Protein AF-A0A954QKE4-F1 (afdb_monomer)

Mean predicted aligned error: 19.62 Å

Nearest PDB structures (foldseek):
  6fwv-assembly2_B  TM=2.003E-01  e=3.979E-13  Bacillus anthracis
  3mn8-assembly1_A  TM=8.291E-01  e=4.654E-04  Drosophila melanogaster
  3mn8-assembly3_C  TM=8.174E-01  e=4.654E-04  Drosophila melanogaster
  3mn8-assembly4_D  TM=8.140E-01  e=4.654E-04  Drosophila melanogaster
  3mn8-assembly2_B  TM=8.272E-01  e=6.473E-04  Drosophila melanogaster

Sequence (611 aa):
MHGRVYALDDAGKLLGTIDGADIEFKNQAGAIVARIQTEDQGYYQVSLVPGQYFYKVTAAGYKDEDQGRGFSLQRSEGMSIQDFALVKRTTDEPAHQPPQLPIVQIGRLQGHVWERTAQGELVGVPAAVIALRQVSSQQLTKVVTRRDEGEQQLRGSYEVILEEGPWHASASAPGFQTLVDPEPLLITSGNETERDFVLTRQPTPRPEGQGIRGIVRVRAGVPNTPLPADCVLHIDTNTPGKSGIEAIPLSPSGQFQHELAPNAYALEAVASGYRSSHRAPVFVLPGRYTVVELTLVPDASAPASPDDAAPDGPDVPQQPDDLVLLARVVRDSLEGPPRPLPGAAVLVRREDQPFDQALRGTADQHGEVRFALVEPGSYVALAQMNGYQPNGSRIDVAIGSHNETVITLRKLDTTPEQRPPELPPSNGREGEPVEVHGYVVYRDPQSSTGLFGVRDAQLLWRRHGETSNDRPRQISSQRTGDFSLMLAEGEYDVELRSPPGYRGPGNTQVSVALGMPTKYFYVEKVSSRQPDIEQQPTLPSDVQIRIQGYVVTPSNRTGVGYAAVAGAEVVWTPQGGSPGQARIAKSDTGGRFTLTLTEGAYIASVTPPSG

Structure (mmCIF, N/CA/C/O backbone):
data_AF-A0A954QKE4-F1
#
_entry.id   AF-A0A954QKE4-F1
#
loop_
_atom_site.group_PDB
_atom_site.id
_atom_site.type_symbol
_atom_site.label_atom_id
_atom_site.label_alt_id
_atom_site.label_comp_id
_atom_site.label_asym_id
_atom_site.label_entity_id
_atom_site.label_seq_id
_atom_site.pdbx_PDB_ins_code
_atom_site.Cartn_x
_atom_site.Cartn_y
_atom_site.Cartn_z
_atom_site.occupancy
_atom_site.B_iso_or_equiv
_atom_site.auth_seq_id
_atom_site.auth_comp_id
_atom_site.auth_asym_id
_atom_site.auth_atom_id
_atom_site.pdbx_PDB_model_num
ATOM 1 N N . MET A 1 1 ? -16.638 -2.855 6.596 1.00 91.88 1 MET A N 1
ATOM 2 C CA . MET A 1 1 ? -16.141 -3.359 7.896 1.00 91.88 1 MET A CA 1
ATOM 3 C C . MET A 1 1 ? -16.935 -4.602 8.238 1.00 91.88 1 MET A C 1
ATOM 5 O O . MET A 1 1 ? -18.107 -4.663 7.883 1.00 91.88 1 MET A O 1
ATOM 9 N N . HIS A 1 2 ? -16.317 -5.581 8.882 1.00 95.75 2 HIS A N 1
ATOM 10 C CA . HIS A 1 2 ? -17.006 -6.781 9.346 1.00 95.75 2 HIS A CA 1
ATOM 11 C C . HIS A 1 2 ? -16.386 -7.293 10.642 1.00 95.75 2 HIS A C 1
ATOM 13 O O . HIS A 1 2 ? -15.323 -6.828 11.047 1.00 95.75 2 HIS A O 1
ATOM 19 N N . GLY A 1 3 ? -17.032 -8.251 11.285 1.00 96.12 3 GLY A N 1
ATOM 20 C CA . GLY A 1 3 ? -16.495 -8.873 12.485 1.00 96.12 3 GLY A CA 1
ATOM 21 C C . GLY A 1 3 ? -17.458 -9.878 13.078 1.00 96.12 3 GLY A C 1
ATOM 22 O O . GLY A 1 3 ? -18.399 -10.321 12.412 1.00 96.12 3 GLY A O 1
ATOM 23 N N . ARG A 1 4 ? -17.200 -10.252 14.328 1.00 98.00 4 ARG A N 1
ATOM 24 C CA . ARG A 1 4 ? -18.041 -11.155 15.110 1.00 98.00 4 ARG A CA 1
ATOM 25 C C . ARG A 1 4 ? -18.334 -10.609 16.499 1.00 98.00 4 ARG A C 1
ATOM 27 O O . ARG A 1 4 ? -17.535 -9.868 17.070 1.00 98.00 4 ARG A O 1
ATOM 34 N N . VAL A 1 5 ? -19.467 -11.023 17.060 1.00 98.25 5 VAL A N 1
ATOM 35 C CA . VAL A 1 5 ? -19.798 -10.804 18.472 1.00 98.25 5 VAL A CA 1
ATOM 36 C C . VAL A 1 5 ? -19.618 -12.107 19.245 1.00 98.25 5 VAL A C 1
ATOM 38 O O . VAL A 1 5 ? -20.246 -13.123 18.942 1.00 98.25 5 VAL A O 1
ATOM 41 N N . TYR A 1 6 ? -18.760 -12.076 20.260 1.00 97.94 6 TYR A N 1
ATOM 42 C CA . TYR A 1 6 ? -18.439 -13.211 21.116 1.00 97.94 6 TYR A CA 1
ATOM 43 C C . TYR A 1 6 ? -19.160 -13.146 22.463 1.00 97.94 6 TYR A C 1
ATOM 45 O O . TYR A 1 6 ? -19.343 -12.080 23.045 1.00 97.94 6 TYR A O 1
ATOM 53 N N . ALA A 1 7 ? -19.513 -14.315 22.986 1.00 97.94 7 ALA A N 1
ATOM 54 C CA . ALA A 1 7 ? -20.024 -14.501 24.334 1.00 97.94 7 ALA A CA 1
ATOM 55 C C . ALA A 1 7 ? -18.880 -14.852 25.286 1.00 97.94 7 ALA A C 1
ATOM 57 O O . ALA A 1 7 ? -18.153 -15.815 25.040 1.00 97.94 7 ALA A O 1
ATOM 58 N N . LEU A 1 8 ? -18.766 -14.132 26.397 1.00 96.50 8 LEU A N 1
ATOM 59 C CA . LEU A 1 8 ? -17.847 -14.431 27.493 1.00 96.50 8 LEU A CA 1
ATOM 60 C C . LEU A 1 8 ? -18.627 -14.786 28.765 1.00 96.50 8 LEU A C 1
ATOM 62 O O . LEU A 1 8 ? -19.739 -14.297 28.973 1.00 96.50 8 LEU A O 1
ATOM 66 N N . ASP A 1 9 ? -18.056 -15.624 29.626 1.00 94.44 9 ASP A N 1
ATOM 67 C CA . ASP A 1 9 ? -18.510 -15.727 31.017 1.00 94.44 9 ASP A CA 1
ATOM 68 C C . ASP A 1 9 ? -17.923 -14.602 31.887 1.00 94.44 9 ASP A C 1
ATOM 70 O O . ASP A 1 9 ? -17.140 -13.772 31.418 1.00 94.44 9 ASP A O 1
ATOM 74 N N . ASP A 1 10 ? -18.297 -14.571 33.168 1.00 92.25 10 ASP A N 1
ATOM 75 C CA . ASP A 1 10 ? -17.815 -13.562 34.121 1.00 92.25 10 ASP A CA 1
ATOM 76 C C . ASP A 1 10 ? -16.294 -13.617 34.353 1.00 92.25 10 ASP A C 1
ATOM 78 O O . ASP A 1 10 ? -15.700 -12.634 34.792 1.00 92.25 10 ASP A O 1
ATOM 82 N N . ALA A 1 11 ? -15.646 -14.746 34.045 1.00 90.31 11 ALA A N 1
ATOM 83 C CA . ALA A 1 11 ? -14.196 -14.909 34.118 1.00 90.31 11 ALA A CA 1
ATOM 84 C C . ALA A 1 11 ? -13.490 -14.537 32.797 1.00 90.31 11 ALA A C 1
ATOM 86 O O . ALA A 1 11 ? -12.269 -14.673 32.690 1.00 90.31 11 ALA A O 1
ATOM 87 N N . GLY A 1 12 ? -14.235 -14.079 31.784 1.00 90.12 12 GLY A N 1
ATOM 88 C CA . GLY A 1 12 ? -13.714 -13.736 30.462 1.00 90.12 12 GLY A CA 1
ATOM 89 C C . GLY A 1 12 ? -13.448 -14.944 29.557 1.00 90.12 12 GLY A C 1
ATOM 90 O O . GLY A 1 12 ? -12.805 -14.797 28.517 1.00 90.12 12 GLY A O 1
ATOM 91 N N . LYS A 1 13 ? -13.914 -16.145 29.918 1.00 92.94 13 LYS A N 1
ATOM 92 C CA . LYS A 1 13 ? -13.776 -17.342 29.083 1.00 92.94 13 LYS A CA 1
ATOM 93 C C . LYS A 1 13 ? -14.774 -17.289 27.932 1.00 92.94 13 LYS A C 1
ATOM 95 O O . LYS A 1 13 ? -15.962 -17.051 28.130 1.00 92.94 13 LYS A O 1
ATOM 100 N N . LEU A 1 14 ? -14.293 -17.603 26.733 1.00 93.62 14 LEU A N 1
ATOM 101 C CA . LEU A 1 14 ? -15.116 -17.687 25.532 1.00 93.62 14 LEU A CA 1
ATOM 102 C C . LEU A 1 14 ? -16.154 -18.819 25.635 1.00 93.62 14 LEU A C 1
ATOM 104 O O . LEU A 1 14 ? -15.800 -19.986 25.815 1.00 93.62 14 LEU A O 1
ATOM 108 N N . LEU A 1 15 ? -17.429 -18.462 25.487 1.00 96.00 15 LEU A N 1
ATOM 109 C CA . LEU A 1 15 ? -18.581 -19.368 25.466 1.00 96.00 15 LEU A CA 1
ATOM 110 C C . LEU A 1 15 ? -19.063 -19.684 24.044 1.00 96.00 15 LEU A C 1
ATOM 112 O O . LEU A 1 15 ? -19.750 -20.682 23.847 1.00 96.00 15 LEU A O 1
ATOM 116 N N . GLY A 1 16 ? -18.713 -18.847 23.067 1.00 95.50 16 GLY A N 1
ATOM 117 C CA . GLY A 1 16 ? -19.133 -18.982 21.674 1.00 95.50 16 GLY A CA 1
ATOM 118 C C . GLY A 1 16 ? -19.342 -17.626 21.008 1.00 95.50 16 GLY A C 1
ATOM 119 O O . GLY A 1 16 ? -18.818 -16.612 21.470 1.00 95.50 16 GLY A O 1
ATOM 120 N N . THR A 1 17 ? -20.113 -17.615 19.928 1.00 97.94 17 THR A N 1
ATOM 121 C CA . THR A 1 17 ? -20.570 -16.410 19.222 1.00 97.94 17 THR A CA 1
ATOM 122 C C . THR A 1 17 ? -22.035 -16.122 19.549 1.00 97.94 17 THR A C 1
ATOM 124 O O . THR A 1 17 ? -22.750 -17.018 19.996 1.00 97.94 17 THR A O 1
ATOM 127 N N . ILE A 1 18 ? -22.471 -14.877 19.357 1.00 97.94 18 ILE A N 1
ATOM 128 C CA . ILE A 1 18 ? -23.837 -14.431 19.656 1.00 97.94 18 ILE A CA 1
ATOM 129 C C . ILE A 1 18 ? -24.554 -14.071 18.358 1.00 97.94 18 ILE A C 1
ATOM 131 O O . ILE A 1 18 ? -24.217 -13.066 17.732 1.00 97.94 18 ILE A O 1
ATOM 135 N N . ASP A 1 19 ? -25.569 -14.851 18.002 1.00 98.00 19 ASP A N 1
ATOM 136 C CA . ASP A 1 19 ? -26.465 -14.555 16.882 1.00 98.00 19 ASP A CA 1
ATOM 137 C C . ASP A 1 19 ? -27.558 -13.569 17.343 1.00 98.00 19 ASP A C 1
ATOM 139 O O . ASP A 1 19 ? -27.999 -13.614 18.497 1.00 98.00 19 ASP A O 1
ATOM 143 N N . GLY A 1 20 ? -27.995 -12.664 16.464 1.00 97.75 20 GLY A N 1
ATOM 144 C CA . GLY A 1 20 ? -29.027 -11.667 16.768 1.00 97.75 20 GLY A CA 1
ATOM 145 C C . GLY A 1 20 ? -28.610 -10.559 17.745 1.00 97.75 20 GLY A C 1
ATOM 146 O O . GLY A 1 20 ? -29.475 -9.921 18.343 1.00 97.75 20 GLY A O 1
ATOM 147 N N . ALA A 1 21 ? -27.311 -10.318 17.941 1.00 98.44 21 ALA A N 1
ATOM 148 C CA . ALA A 1 21 ? -26.830 -9.166 18.699 1.00 98.44 21 ALA A CA 1
ATOM 149 C C . ALA A 1 21 ? -27.049 -7.875 17.895 1.00 98.44 21 ALA A C 1
ATOM 151 O O . ALA A 1 21 ? -26.609 -7.774 16.753 1.00 98.44 21 ALA A O 1
ATOM 152 N N . ASP A 1 22 ? -27.690 -6.879 18.501 1.00 98.44 22 ASP A N 1
ATOM 153 C CA . ASP A 1 22 ? -27.869 -5.538 17.943 1.00 98.44 22 ASP A CA 1
ATOM 154 C C . ASP A 1 22 ? -26.579 -4.723 18.114 1.00 98.44 22 ASP A C 1
ATOM 156 O O . ASP A 1 22 ? -26.079 -4.570 19.232 1.00 98.44 22 ASP A O 1
ATOM 160 N N . ILE A 1 23 ? -26.064 -4.164 17.018 1.00 98.31 23 ILE A N 1
ATOM 161 C CA . ILE A 1 23 ? -24.903 -3.271 16.998 1.00 98.31 23 ILE A CA 1
ATOM 162 C C . ILE A 1 23 ? -25.339 -1.909 16.451 1.00 98.31 23 ILE A C 1
ATOM 164 O O . ILE A 1 23 ? -25.825 -1.799 15.322 1.00 98.31 23 ILE A O 1
ATOM 168 N N . GLU A 1 24 ? -25.123 -0.859 17.238 1.00 98.00 24 GLU A N 1
ATOM 169 C CA . GLU A 1 24 ? -25.329 0.533 16.843 1.00 98.00 24 GLU A CA 1
ATOM 170 C C . GLU A 1 24 ? -23.974 1.222 16.666 1.00 98.00 24 GLU A C 1
ATOM 172 O O . GLU A 1 24 ? -23.168 1.260 17.595 1.00 98.00 24 GLU A O 1
ATOM 177 N N . PHE A 1 25 ? -23.745 1.819 15.496 1.00 96.69 25 PHE A N 1
ATOM 178 C CA . PHE A 1 25 ? -22.588 2.675 15.236 1.00 96.69 25 PHE A CA 1
ATOM 179 C C . PHE A 1 25 ? -23.012 4.135 15.291 1.00 96.69 25 PHE A C 1
ATOM 181 O O . PHE A 1 25 ? -23.925 4.556 14.575 1.00 96.69 25 PHE A O 1
ATOM 188 N N . LYS A 1 26 ? -22.330 4.912 16.129 1.00 95.19 26 LYS A N 1
ATOM 189 C CA . LYS A 1 26 ? -22.564 6.340 16.331 1.00 95.19 26 LYS A CA 1
ATOM 190 C C . LYS A 1 26 ? -21.368 7.126 15.812 1.00 95.19 26 LYS A C 1
ATOM 192 O O . LYS A 1 26 ? -20.228 6.741 16.053 1.00 95.19 26 LYS A O 1
ATOM 197 N N . ASN A 1 27 ? -21.606 8.219 15.099 1.00 91.94 27 ASN A N 1
ATOM 198 C CA . ASN A 1 27 ? -20.533 9.147 14.733 1.00 91.94 27 ASN A CA 1
ATOM 199 C C . ASN A 1 27 ? -20.118 10.011 15.943 1.00 91.94 27 ASN A C 1
ATOM 201 O O . ASN A 1 27 ? -20.693 9.897 17.029 1.00 91.94 27 ASN A O 1
ATOM 205 N N . GLN A 1 28 ? -19.131 10.896 15.773 1.00 88.62 28 GLN A N 1
ATOM 206 C CA . GLN A 1 28 ? -18.674 11.771 16.862 1.00 88.62 28 GLN A CA 1
ATOM 207 C C . GLN A 1 28 ? -19.737 12.773 17.342 1.00 88.62 28 GLN A C 1
ATOM 209 O O . GLN A 1 28 ? -19.661 13.221 18.481 1.00 88.62 28 GLN A O 1
ATOM 214 N N . ALA A 1 29 ? -20.764 13.067 16.538 1.00 88.56 29 ALA A N 1
ATOM 215 C CA . ALA A 1 29 ? -21.916 13.862 16.966 1.00 88.56 29 ALA A CA 1
ATOM 216 C C . ALA A 1 29 ? -22.934 13.053 17.799 1.00 88.56 29 ALA A C 1
ATOM 218 O O . ALA A 1 29 ? -23.978 13.573 18.188 1.00 88.56 29 ALA A O 1
ATOM 219 N N . GLY A 1 30 ? -22.666 11.768 18.057 1.00 90.25 30 GLY A N 1
ATOM 220 C CA . GLY A 1 30 ? -23.557 10.863 18.782 1.00 90.25 30 GLY A CA 1
ATOM 221 C C . GLY A 1 30 ? -24.742 10.350 17.957 1.00 90.25 30 GLY A C 1
ATOM 222 O O . GLY A 1 30 ? -25.554 9.584 18.480 1.00 90.25 30 GLY A O 1
ATOM 223 N N . ALA A 1 31 ? -24.849 10.728 16.680 1.00 92.31 31 ALA A N 1
ATOM 224 C CA . ALA A 1 31 ? -25.914 10.268 15.798 1.00 92.31 31 ALA A CA 1
ATOM 225 C C . ALA A 1 31 ? -25.654 8.826 15.346 1.00 92.31 31 ALA A C 1
ATOM 227 O O . ALA A 1 31 ? -24.538 8.486 14.949 1.00 92.31 31 ALA A O 1
ATOM 228 N N . ILE A 1 32 ? -26.691 7.985 15.382 1.00 95.31 32 ILE A N 1
ATOM 229 C CA . ILE A 1 32 ? -26.627 6.606 14.885 1.00 95.31 32 ILE A CA 1
ATOM 230 C C . ILE A 1 32 ? -26.559 6.651 13.356 1.00 95.31 32 ILE A C 1
ATOM 232 O O . ILE A 1 32 ? -27.514 7.066 12.705 1.00 95.31 32 ILE A O 1
ATOM 236 N N . VAL A 1 33 ? -25.432 6.221 12.792 1.00 95.38 33 VAL A N 1
ATOM 237 C CA . VAL A 1 33 ? -25.200 6.184 11.337 1.00 95.38 33 VAL A CA 1
ATOM 238 C C . VAL A 1 33 ? -25.468 4.810 10.731 1.00 95.38 33 VAL A C 1
ATOM 240 O O . VAL A 1 33 ? -25.702 4.699 9.533 1.00 95.38 33 VAL A O 1
ATOM 243 N N . ALA A 1 34 ? -25.439 3.761 11.552 1.00 97.06 34 ALA A N 1
ATOM 244 C CA . ALA A 1 34 ? -25.784 2.412 11.141 1.00 97.06 34 ALA A CA 1
ATOM 245 C C . ALA A 1 34 ? -26.295 1.602 12.333 1.00 97.06 34 ALA A C 1
ATOM 247 O O . ALA A 1 34 ? -25.808 1.745 13.458 1.00 97.06 34 ALA A O 1
ATOM 248 N N . ARG A 1 35 ? -27.252 0.719 12.053 1.00 98.00 35 ARG A N 1
ATOM 249 C CA . ARG A 1 35 ? -27.741 -0.303 12.974 1.00 98.00 35 ARG A CA 1
ATOM 250 C C . ARG A 1 35 ? -27.813 -1.623 12.228 1.00 98.00 35 ARG A C 1
ATOM 252 O O . ARG A 1 35 ? -28.395 -1.677 11.148 1.00 98.00 35 ARG A O 1
ATOM 259 N N . ILE A 1 36 ? -27.217 -2.657 12.798 1.00 98.12 36 ILE A N 1
ATOM 260 C CA . ILE A 1 36 ? -27.181 -4.000 12.219 1.00 98.12 36 ILE A CA 1
ATOM 261 C C . ILE A 1 36 ? -27.434 -5.031 13.314 1.00 98.12 36 ILE A C 1
ATOM 263 O O . ILE A 1 36 ? -27.193 -4.758 14.490 1.00 98.12 36 ILE A O 1
ATOM 267 N N . GLN A 1 37 ? -27.886 -6.215 12.922 1.00 98.19 37 GLN A N 1
ATOM 268 C CA . GLN A 1 37 ? -27.924 -7.380 13.797 1.00 98.19 37 GLN A CA 1
ATOM 269 C C . GLN A 1 37 ? -26.936 -8.425 13.294 1.00 98.19 37 GLN A C 1
ATOM 271 O O . GLN A 1 37 ? -26.713 -8.530 12.088 1.00 98.19 37 GLN A O 1
ATOM 276 N N . THR A 1 38 ? -26.326 -9.169 14.213 1.00 98.00 38 THR A N 1
ATOM 277 C CA . THR A 1 38 ? -25.471 -10.289 13.827 1.00 98.00 38 THR A CA 1
ATOM 278 C C . THR A 1 38 ? -26.289 -11.432 13.236 1.00 98.00 38 THR A C 1
ATOM 280 O O . THR A 1 38 ? -27.377 -11.757 13.714 1.00 98.00 38 THR A O 1
ATOM 283 N N . GLU A 1 39 ? -25.731 -12.046 12.201 1.00 96.00 39 GLU A N 1
ATOM 284 C CA . GLU A 1 39 ? -26.235 -13.250 11.549 1.00 96.00 39 GLU A CA 1
ATOM 285 C C . GLU A 1 39 ? -25.641 -14.506 12.218 1.00 96.00 39 GLU A C 1
ATOM 287 O O . GLU A 1 39 ? -25.183 -14.464 13.365 1.00 96.00 39 GLU A O 1
ATOM 292 N N . ASP A 1 40 ? -25.630 -15.624 11.489 1.00 95.19 40 ASP A N 1
ATOM 293 C CA . ASP A 1 40 ? -25.079 -16.900 11.932 1.00 95.19 40 ASP A CA 1
ATOM 294 C C . ASP A 1 40 ? -23.616 -16.773 12.388 1.00 95.19 40 ASP A C 1
ATOM 296 O O . ASP A 1 40 ? -22.772 -16.124 11.758 1.00 95.19 40 ASP A O 1
ATOM 300 N N . GLN A 1 41 ? -23.293 -17.462 13.483 1.00 94.69 41 GLN A N 1
ATOM 301 C CA . GLN A 1 41 ? -21.975 -17.422 14.123 1.00 94.69 41 GLN A CA 1
ATOM 302 C C . GLN A 1 41 ? -21.558 -16.014 14.575 1.00 94.69 41 GLN A C 1
ATOM 304 O O . GLN A 1 41 ? -20.369 -15.673 14.584 1.00 94.69 41 GLN A O 1
ATOM 309 N N . GLY A 1 42 ? -22.538 -15.192 14.943 1.00 97.12 42 GLY A N 1
ATOM 310 C CA . GLY A 1 42 ? -22.369 -13.819 15.389 1.00 97.12 42 GLY A CA 1
ATOM 311 C C . GLY A 1 42 ? -21.692 -12.896 14.384 1.00 97.12 42 GLY A C 1
ATOM 312 O O . GLY A 1 42 ? -21.149 -11.872 14.800 1.00 97.12 42 GLY A O 1
ATOM 313 N N . TYR A 1 43 ? -21.675 -13.253 13.098 1.00 97.62 43 TYR A N 1
ATOM 314 C CA . TYR A 1 43 ? -21.055 -12.453 12.048 1.00 97.62 43 TYR A CA 1
ATOM 315 C C . TYR A 1 43 ? -21.856 -11.185 11.764 1.00 97.62 43 TYR A C 1
ATOM 317 O O . TYR A 1 43 ? -23.082 -11.187 11.813 1.00 97.62 43 TYR A O 1
ATOM 325 N N . TYR A 1 44 ? -21.167 -10.102 11.422 1.00 97.44 44 TYR A N 1
ATOM 326 C CA . TYR A 1 44 ? -21.811 -8.901 10.915 1.00 97.44 44 TYR A CA 1
ATOM 327 C C . TYR A 1 44 ? -20.963 -8.223 9.842 1.00 97.44 44 TYR A C 1
ATOM 329 O O . TYR A 1 44 ? -19.732 -8.315 9.849 1.00 97.44 44 TYR A O 1
ATOM 337 N N . GLN A 1 45 ? -21.622 -7.462 8.968 1.00 96.00 45 GLN A N 1
ATOM 338 C CA . GLN A 1 45 ? -20.983 -6.605 7.975 1.00 96.00 45 GLN A CA 1
ATOM 339 C C . GLN A 1 45 ? -21.704 -5.256 7.885 1.00 96.00 45 GLN A C 1
ATOM 341 O O . GLN A 1 45 ? -22.928 -5.182 7.933 1.00 96.00 45 GLN A O 1
ATOM 346 N N . VAL A 1 46 ? -20.936 -4.174 7.744 1.00 95.44 46 VAL A N 1
ATOM 347 C CA . VAL A 1 46 ? -21.461 -2.810 7.595 1.00 95.44 46 VAL A CA 1
ATOM 348 C C . VAL A 1 46 ? -20.548 -1.946 6.730 1.00 95.44 46 VAL A C 1
ATOM 350 O O . VAL A 1 46 ? -19.314 -2.034 6.796 1.00 95.44 46 VAL A O 1
ATOM 353 N N . SER A 1 47 ? -21.164 -1.084 5.927 1.00 92.62 47 SER A N 1
ATOM 354 C CA . SER A 1 47 ? -20.488 -0.061 5.130 1.00 92.62 47 SER A CA 1
ATOM 355 C C . SER A 1 47 ? -20.538 1.268 5.873 1.00 92.62 47 SER A C 1
ATOM 357 O O . SER A 1 47 ? -21.607 1.839 6.058 1.00 92.62 47 SER A O 1
ATOM 359 N N . LEU A 1 48 ? -19.375 1.745 6.309 1.00 91.56 48 LEU A N 1
ATOM 360 C CA . LEU A 1 48 ? -19.208 3.029 6.985 1.00 91.56 48 LEU A CA 1
ATOM 361 C C . LEU A 1 48 ? -18.219 3.876 6.188 1.00 91.56 48 LEU A C 1
ATOM 363 O O . LEU A 1 48 ? -17.250 3.348 5.635 1.00 91.56 48 LEU A O 1
ATOM 367 N N . VAL A 1 49 ? -18.452 5.184 6.151 1.00 89.62 49 VAL A N 1
ATOM 368 C CA . VAL A 1 49 ? -17.503 6.134 5.560 1.00 89.62 49 VAL A CA 1
ATOM 369 C C . VAL A 1 49 ? -16.255 6.254 6.448 1.00 89.62 49 VAL A C 1
ATOM 371 O O . VAL A 1 49 ? -16.342 6.003 7.652 1.00 89.62 49 VAL A O 1
ATOM 374 N N . PRO A 1 50 ? -15.075 6.609 5.916 1.00 87.25 50 PRO A N 1
ATOM 375 C CA . PRO A 1 50 ? -13.903 6.855 6.753 1.00 87.25 50 PRO A CA 1
ATOM 376 C C . PRO A 1 50 ? -14.178 7.943 7.806 1.00 87.25 50 PRO A C 1
ATOM 378 O O . PRO A 1 50 ? -14.732 8.996 7.485 1.00 87.25 50 PRO A O 1
ATOM 381 N N . GLY A 1 51 ? -13.806 7.685 9.061 1.00 88.94 51 GLY A N 1
ATOM 382 C CA . GLY A 1 51 ? -14.126 8.562 10.191 1.00 88.94 51 GLY A CA 1
ATOM 383 C C . GLY A 1 51 ? -13.911 7.910 11.559 1.00 88.94 51 GLY A C 1
ATOM 384 O O . GLY A 1 51 ? -13.427 6.783 11.656 1.00 88.94 51 GLY A O 1
ATOM 385 N N . GLN A 1 52 ? -14.263 8.632 12.622 1.00 89.06 52 GLN A N 1
ATOM 386 C CA . GLN A 1 52 ? -14.248 8.139 14.004 1.00 89.06 52 GLN A CA 1
ATOM 387 C C . GLN A 1 52 ? -15.656 7.716 14.429 1.00 89.06 52 GLN A C 1
ATOM 389 O O . GLN A 1 52 ? -16.624 8.446 14.196 1.00 89.06 52 GLN A O 1
ATOM 394 N N . TYR A 1 53 ? -15.758 6.564 15.086 1.00 93.25 53 TYR A N 1
ATOM 395 C CA . TYR A 1 53 ? -17.034 5.981 15.489 1.00 93.25 53 TYR A CA 1
ATOM 396 C C . TYR A 1 53 ? -17.014 5.521 16.935 1.00 93.25 53 TYR A C 1
ATOM 398 O O . TYR A 1 53 ? -16.020 4.971 17.397 1.00 93.25 53 TYR A O 1
ATOM 406 N N . PHE A 1 54 ? -18.146 5.679 17.609 1.00 94.88 54 PHE A N 1
ATOM 407 C CA . PHE A 1 54 ? -18.489 4.987 18.844 1.00 94.88 54 PHE A CA 1
ATOM 408 C C . PHE A 1 54 ? -19.428 3.830 18.525 1.00 94.88 54 PHE A C 1
ATOM 410 O O . PHE A 1 54 ? -20.125 3.848 17.507 1.00 94.88 54 PHE A O 1
ATOM 417 N N . TYR A 1 55 ? -19.479 2.829 19.394 1.00 96.06 55 TYR A N 1
ATOM 418 C CA . TYR A 1 55 ? -20.403 1.716 19.218 1.00 96.06 55 TYR A CA 1
ATOM 419 C C . TYR A 1 55 ? -21.135 1.365 20.507 1.00 96.06 55 TYR A C 1
ATOM 421 O O . TYR A 1 55 ? -20.648 1.614 21.610 1.00 96.06 55 TYR A O 1
ATOM 429 N N . LYS A 1 56 ? -22.306 0.757 20.334 1.00 96.38 56 LYS A N 1
ATOM 430 C CA . LYS A 1 56 ? -23.057 0.069 21.379 1.00 96.38 56 LYS A CA 1
ATOM 431 C C . LYS A 1 56 ? -23.432 -1.316 20.872 1.00 96.38 56 LYS A C 1
ATOM 433 O O . LYS A 1 56 ? -23.912 -1.433 19.747 1.00 96.38 56 LYS A O 1
ATOM 438 N N . VAL A 1 57 ? -23.235 -2.345 21.691 1.00 97.69 57 VAL A N 1
ATOM 439 C CA . VAL A 1 57 ? -23.631 -3.720 21.359 1.00 97.69 57 VAL A CA 1
ATOM 440 C C . VAL A 1 57 ? -24.529 -4.278 22.453 1.00 97.69 57 VAL A C 1
ATOM 442 O O . VAL A 1 57 ? -24.186 -4.230 23.635 1.00 97.69 57 VAL A O 1
ATOM 445 N N . THR A 1 58 ? -25.676 -4.824 22.063 1.00 97.50 58 THR A N 1
ATOM 446 C CA . THR A 1 58 ? -26.665 -5.394 22.985 1.00 97.50 58 THR A CA 1
ATOM 447 C C . THR A 1 58 ? -27.125 -6.766 22.517 1.00 97.50 58 THR A C 1
ATOM 449 O O . THR A 1 58 ? -27.338 -6.977 21.327 1.00 97.50 58 THR A O 1
ATOM 452 N N . ALA A 1 59 ? -27.323 -7.694 23.453 1.00 97.38 59 ALA A N 1
ATOM 453 C CA . ALA A 1 59 ? -27.892 -9.008 23.169 1.00 97.38 59 ALA A CA 1
ATOM 454 C C . ALA A 1 59 ? -28.664 -9.550 24.378 1.00 97.38 59 ALA A C 1
ATOM 456 O O . ALA A 1 59 ? -28.298 -9.314 25.534 1.00 97.38 59 ALA A O 1
ATOM 457 N N . ALA A 1 60 ? -29.727 -10.314 24.122 1.00 95.75 60 ALA A N 1
ATOM 458 C CA . ALA A 1 60 ? -30.540 -10.909 25.177 1.00 95.75 60 ALA A CA 1
ATOM 459 C C . ALA A 1 60 ? -29.714 -11.875 26.047 1.00 95.75 60 ALA A C 1
ATOM 461 O O . ALA A 1 60 ? -29.055 -12.777 25.540 1.00 95.75 60 ALA A O 1
ATOM 462 N N . GLY A 1 61 ? -29.767 -11.704 27.372 1.00 95.00 61 GLY A N 1
ATOM 463 C CA . GLY A 1 61 ? -29.016 -12.536 28.324 1.00 95.00 6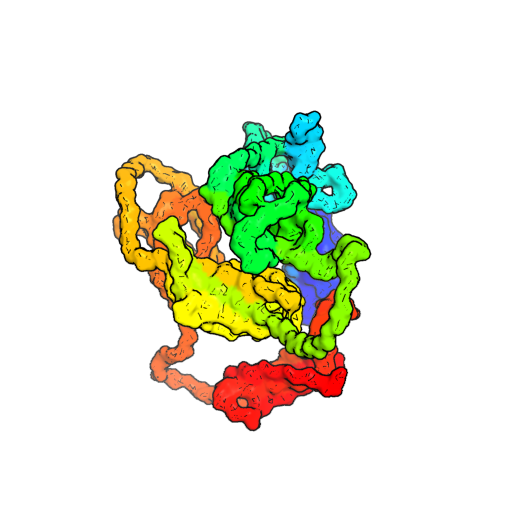1 GLY A CA 1
ATOM 464 C C . GLY A 1 61 ? -27.558 -12.115 28.550 1.00 95.00 61 GLY A C 1
ATOM 465 O O . GLY A 1 61 ? -26.846 -12.792 29.293 1.00 95.00 61 GLY A O 1
ATOM 466 N N . TYR A 1 62 ? -27.121 -10.995 27.970 1.00 95.75 62 TYR A N 1
ATOM 467 C CA . TYR A 1 62 ? -25.768 -10.459 28.117 1.00 95.75 62 TYR A CA 1
ATOM 468 C C . TYR A 1 62 ? -25.773 -9.042 28.704 1.00 95.75 62 TYR A C 1
ATOM 470 O O . TYR A 1 62 ? -26.800 -8.359 28.745 1.00 95.75 62 TYR A O 1
ATOM 478 N N . LYS A 1 63 ? -24.630 -8.614 29.237 1.00 94.38 63 LYS A N 1
ATOM 479 C CA . LYS A 1 63 ? -24.380 -7.226 29.630 1.00 94.38 63 LYS A CA 1
ATOM 480 C C . LYS A 1 63 ? -24.182 -6.393 28.368 1.00 94.38 63 LYS A C 1
ATOM 482 O O . LYS A 1 63 ? -23.486 -6.834 27.456 1.00 94.38 63 LYS A O 1
ATOM 487 N N . ASP A 1 64 ? -24.792 -5.216 28.333 1.00 94.62 64 ASP A N 1
ATOM 488 C CA . ASP A 1 64 ? -24.639 -4.286 27.219 1.00 94.62 64 ASP A CA 1
ATOM 489 C C . ASP A 1 64 ? -23.194 -3.777 27.181 1.00 94.62 64 ASP A C 1
ATOM 491 O O . ASP A 1 64 ? -22.635 -3.366 28.201 1.00 94.62 64 ASP A O 1
ATOM 495 N N . GLU A 1 65 ? -22.598 -3.766 25.996 1.00 93.88 65 GLU A N 1
ATOM 496 C CA . GLU A 1 65 ? -21.350 -3.058 25.760 1.00 93.88 65 GLU A CA 1
ATOM 497 C C . GLU A 1 65 ? -21.689 -1.649 25.278 1.00 93.88 65 GLU A C 1
ATOM 499 O O . GLU A 1 65 ? -21.965 -1.428 24.101 1.00 93.88 65 GLU A O 1
ATOM 504 N N . ASP A 1 66 ? -21.708 -0.705 26.213 1.00 92.06 66 ASP A N 1
ATOM 505 C CA . ASP A 1 66 ? -22.045 0.703 25.970 1.00 92.06 66 ASP A CA 1
ATOM 506 C C . ASP A 1 66 ? -21.044 1.623 26.684 1.00 92.06 66 ASP A C 1
ATOM 508 O O . ASP A 1 66 ? -21.399 2.692 27.152 1.00 92.06 66 ASP A O 1
ATOM 512 N N . GLN A 1 67 ? -19.775 1.214 26.816 1.00 88.56 67 GLN A N 1
ATOM 513 C CA . GLN A 1 67 ? -18.753 1.955 27.580 1.00 88.56 67 GLN A CA 1
ATOM 514 C C . GLN A 1 67 ? -18.261 3.238 26.880 1.00 88.56 67 GLN A C 1
ATOM 516 O O . GLN A 1 67 ? -17.225 3.792 27.242 1.00 88.56 67 GLN A O 1
ATOM 521 N N . GLY A 1 68 ? -18.953 3.700 25.835 1.00 86.44 68 GLY A N 1
ATOM 522 C CA . GLY A 1 68 ? -18.526 4.840 25.024 1.00 86.44 68 GLY A CA 1
ATOM 523 C C . GLY A 1 68 ? -17.191 4.618 24.310 1.00 86.44 68 GLY A C 1
ATOM 524 O O . GLY A 1 68 ? -16.469 5.571 24.022 1.00 86.44 68 GLY A O 1
ATOM 525 N N . ARG A 1 69 ? -16.837 3.355 24.042 1.00 89.62 69 ARG A N 1
ATOM 526 C CA . ARG A 1 69 ? -15.636 2.997 23.281 1.00 89.62 69 ARG A CA 1
ATOM 527 C C . ARG A 1 69 ? -15.852 3.272 21.798 1.00 89.62 69 ARG A C 1
ATOM 529 O O . ARG A 1 69 ? -16.976 3.244 21.297 1.00 89.62 69 ARG A O 1
ATOM 536 N N . GLY A 1 70 ? -14.750 3.517 21.101 1.00 90.75 70 GLY A N 1
ATOM 537 C CA . GLY A 1 70 ? -14.766 3.834 19.685 1.00 90.75 70 GLY A CA 1
ATOM 538 C C . GLY A 1 70 ? -13.558 3.305 18.928 1.00 90.75 70 GLY A C 1
ATOM 539 O O . GLY A 1 70 ? -12.668 2.682 19.507 1.00 90.75 70 GLY A O 1
ATOM 540 N N . PHE A 1 71 ? -13.555 3.544 17.623 1.00 90.25 71 PHE A N 1
ATOM 541 C CA . PHE A 1 71 ? -12.478 3.188 16.709 1.00 90.25 71 PHE A CA 1
ATOM 542 C C . PHE A 1 71 ? -12.388 4.200 15.561 1.00 90.25 71 PHE A C 1
ATOM 544 O O . PHE A 1 71 ? -13.359 4.881 15.226 1.00 90.25 71 PHE A O 1
ATOM 551 N N . SER A 1 72 ? -11.212 4.256 14.935 1.00 87.44 72 SER A N 1
ATOM 552 C CA . SER A 1 72 ? -10.979 5.025 13.716 1.00 87.44 72 SER A CA 1
ATOM 553 C C . SER A 1 72 ? -11.051 4.100 12.514 1.00 87.44 72 SER A C 1
ATOM 555 O O . SER A 1 72 ? -10.328 3.105 12.443 1.00 87.44 72 SER A O 1
ATOM 557 N N . LEU A 1 73 ? -11.910 4.428 11.558 1.00 88.25 73 LEU A N 1
ATOM 558 C CA . LEU A 1 73 ? -11.970 3.744 10.281 1.00 88.25 73 LEU A CA 1
ATOM 559 C C . LEU A 1 73 ? -11.241 4.577 9.232 1.00 88.25 73 LEU A C 1
ATOM 561 O O . LEU A 1 73 ? -11.672 5.672 8.873 1.00 88.25 73 LEU A O 1
ATOM 565 N N . GLN A 1 74 ? -10.153 4.027 8.706 1.00 82.75 74 GLN A N 1
ATOM 566 C CA . GLN A 1 74 ? -9.473 4.572 7.539 1.00 82.75 74 GLN A CA 1
ATOM 567 C C . GLN A 1 74 ? -9.920 3.828 6.288 1.00 82.75 74 GLN A C 1
ATOM 569 O O . GLN A 1 74 ? -10.267 2.643 6.327 1.00 82.75 74 GLN A O 1
ATOM 574 N N . ARG A 1 75 ? -9.875 4.520 5.150 1.00 74.94 75 ARG A N 1
ATOM 575 C CA . ARG A 1 75 ? -10.060 3.853 3.869 1.00 74.94 75 ARG A CA 1
ATOM 576 C C . ARG A 1 75 ? -8.908 2.871 3.654 1.00 74.94 75 ARG A C 1
ATOM 578 O O . ARG A 1 75 ? -7.751 3.274 3.640 1.00 74.94 75 ARG A O 1
ATOM 585 N N . SER A 1 76 ? -9.233 1.601 3.463 1.00 69.19 76 SER A N 1
ATOM 586 C CA . SER A 1 76 ? -8.274 0.551 3.120 1.00 69.19 76 SER A CA 1
ATOM 587 C C . SER A 1 76 ? -8.758 -0.206 1.884 1.00 69.19 76 SER A C 1
ATOM 589 O O . SER A 1 76 ? -9.928 -0.116 1.516 1.00 69.19 76 SER A O 1
ATOM 591 N N . GLU A 1 77 ? -7.852 -0.920 1.214 1.00 48.81 77 GLU A N 1
ATOM 592 C CA . GLU A 1 77 ? -8.170 -1.756 0.041 1.00 48.81 77 GLU A CA 1
ATOM 593 C C . GLU A 1 77 ? -8.968 -3.023 0.412 1.00 48.81 77 GLU A C 1
ATOM 595 O O . GLU A 1 77 ? -9.317 -3.813 -0.459 1.00 48.81 77 GLU A O 1
ATOM 600 N N . GLY A 1 78 ? -9.280 -3.211 1.698 1.00 68.62 78 GLY A N 1
ATOM 601 C CA . GLY A 1 78 ? -10.057 -4.330 2.214 1.00 68.62 78 GLY A CA 1
ATOM 602 C C . GLY A 1 78 ? -11.056 -3.893 3.280 1.00 68.62 78 GLY A C 1
ATOM 603 O O . GLY A 1 78 ? -11.215 -2.712 3.592 1.00 68.62 78 GLY A O 1
ATOM 604 N N . MET A 1 79 ? -11.758 -4.864 3.857 1.00 77.00 79 MET A N 1
ATOM 605 C CA . MET A 1 79 ? -12.633 -4.587 4.987 1.00 77.00 79 MET A CA 1
ATOM 606 C C . MET A 1 79 ? -11.836 -4.557 6.293 1.00 77.00 79 MET A C 1
ATOM 608 O O . MET A 1 79 ? -11.087 -5.482 6.587 1.00 77.00 79 MET A O 1
ATOM 612 N N . SER A 1 80 ? -12.041 -3.516 7.104 1.00 85.50 80 SER A N 1
ATOM 613 C CA . SER A 1 80 ? -11.582 -3.512 8.499 1.00 85.50 80 SER A CA 1
ATOM 614 C C . SER A 1 80 ? -12.311 -4.596 9.302 1.00 85.50 80 SER A C 1
ATOM 616 O O . SER A 1 80 ? -13.523 -4.774 9.110 1.00 85.50 80 SER A O 1
ATOM 618 N N . ILE A 1 81 ? -11.578 -5.290 10.179 1.00 90.62 81 ILE A N 1
ATOM 619 C CA . ILE A 1 81 ? -12.109 -6.296 11.105 1.00 90.62 81 ILE A CA 1
ATOM 620 C C . ILE A 1 81 ? -12.280 -5.652 12.478 1.00 90.62 81 ILE A C 1
ATOM 622 O O . ILE A 1 81 ? -11.311 -5.145 13.042 1.00 90.62 81 ILE A O 1
ATOM 626 N N . GLN A 1 82 ? -13.491 -5.705 13.025 1.00 94.69 82 GLN A N 1
ATOM 627 C CA . GLN A 1 82 ? -13.784 -5.224 14.371 1.00 94.69 82 GLN A CA 1
ATOM 628 C C . GLN A 1 82 ? -14.635 -6.254 15.114 1.00 94.69 82 GLN A C 1
ATOM 630 O O . GLN A 1 82 ? -15.823 -6.398 14.856 1.00 94.69 82 GLN A O 1
ATOM 635 N N . ASP A 1 83 ? -14.047 -6.954 16.072 1.00 95.88 83 ASP A N 1
ATOM 636 C CA . ASP A 1 83 ? -14.793 -7.900 16.897 1.00 95.88 83 ASP A CA 1
ATOM 637 C C . ASP A 1 83 ? -15.310 -7.235 18.177 1.00 95.88 83 ASP A C 1
ATOM 639 O O . ASP A 1 83 ? -14.728 -6.268 18.685 1.00 95.88 83 ASP A O 1
ATOM 643 N N . PHE A 1 84 ? -16.402 -7.778 18.710 1.00 96.81 84 PHE A N 1
ATOM 644 C CA . PHE A 1 84 ? -16.987 -7.378 19.986 1.00 96.81 84 PHE A CA 1
ATOM 645 C C . PHE A 1 84 ? -17.125 -8.583 20.907 1.00 96.81 84 PHE A C 1
ATOM 647 O O . PHE A 1 84 ? -17.217 -9.724 20.458 1.00 96.81 84 PHE A O 1
ATOM 654 N N . ALA A 1 85 ? -17.171 -8.335 22.211 1.00 97.06 85 ALA A N 1
ATOM 655 C CA . ALA A 1 85 ? -17.396 -9.373 23.201 1.00 97.06 85 ALA A CA 1
ATOM 656 C C . ALA A 1 85 ? -18.378 -8.875 24.260 1.00 97.06 85 ALA A C 1
ATOM 658 O O . ALA A 1 85 ? -18.211 -7.773 24.777 1.00 97.06 85 ALA A O 1
ATOM 659 N N . LEU A 1 86 ? -19.379 -9.694 24.583 1.00 97.31 86 LEU A N 1
ATOM 660 C CA . LEU A 1 86 ? -20.351 -9.426 25.636 1.00 97.31 86 LEU A CA 1
ATOM 661 C C . LEU A 1 86 ? -20.216 -10.458 26.753 1.00 97.31 86 LEU A C 1
ATOM 663 O O . LEU A 1 86 ? -20.095 -11.657 26.500 1.00 97.31 86 LEU A O 1
ATOM 667 N N . VAL A 1 87 ? -20.284 -9.996 27.998 1.00 96.06 87 VAL A N 1
ATOM 668 C CA . VAL A 1 87 ? -20.262 -10.864 29.183 1.00 96.06 87 VAL A CA 1
ATOM 669 C C . VAL A 1 87 ? -21.683 -11.326 29.493 1.00 96.06 87 VAL A C 1
ATOM 671 O O . VAL A 1 87 ? -22.619 -10.527 29.452 1.00 96.06 87 VAL A O 1
ATOM 674 N N . LYS A 1 88 ? -21.873 -12.614 29.784 1.00 95.06 88 LYS A N 1
ATOM 675 C CA . LYS A 1 88 ? -23.181 -13.167 30.156 1.00 95.06 88 LYS A CA 1
ATOM 676 C C . LYS A 1 88 ? -23.710 -12.471 31.414 1.00 95.06 88 LYS A C 1
ATOM 678 O O . LYS A 1 88 ? -22.978 -12.277 32.376 1.00 95.06 88 LYS A O 1
ATOM 683 N N . ARG A 1 89 ? -24.982 -12.068 31.409 1.00 90.50 89 ARG A N 1
ATOM 684 C CA . ARG A 1 89 ? -25.581 -11.351 32.541 1.00 90.50 89 ARG A CA 1
ATOM 685 C C . ARG A 1 89 ? -25.824 -12.319 33.702 1.00 90.50 89 ARG A C 1
ATOM 687 O O . ARG A 1 89 ? -26.448 -13.363 33.509 1.00 90.50 89 ARG A O 1
ATOM 694 N N . THR A 1 90 ? -25.385 -11.949 34.900 1.00 86.38 90 THR A N 1
ATOM 695 C CA . THR A 1 90 ? -25.820 -12.571 36.157 1.00 86.38 90 THR A CA 1
ATOM 696 C C . THR A 1 90 ? -27.015 -11.802 36.717 1.00 86.38 90 THR A C 1
ATOM 698 O O . THR A 1 90 ? -27.176 -10.610 36.464 1.00 86.38 90 THR A O 1
ATOM 701 N N . THR A 1 91 ? -27.913 -12.498 37.411 1.00 77.06 91 THR A N 1
ATOM 702 C CA . THR A 1 91 ? -29.289 -12.051 37.696 1.00 77.06 91 THR A CA 1
ATOM 703 C C . THR A 1 91 ? -29.404 -10.785 38.563 1.00 77.06 91 THR A C 1
ATOM 705 O O . THR A 1 91 ? -30.492 -10.225 38.642 1.00 77.06 91 THR A O 1
ATOM 708 N N . ASP A 1 92 ? -28.306 -10.296 39.149 1.00 77.44 92 ASP A N 1
ATOM 709 C CA . ASP A 1 92 ? -28.325 -9.290 40.224 1.00 77.44 92 ASP A CA 1
ATOM 710 C C . ASP A 1 92 ? -27.573 -7.983 39.905 1.00 77.44 92 ASP A C 1
ATOM 712 O O . ASP A 1 92 ? -27.306 -7.183 40.804 1.00 77.44 92 ASP A O 1
ATOM 716 N N . GLU A 1 93 ? -27.208 -7.726 38.647 1.00 77.50 93 GLU A N 1
ATOM 717 C CA . GLU A 1 93 ? -26.459 -6.509 38.317 1.00 77.50 93 GLU A CA 1
ATOM 718 C C . GLU A 1 93 ? -27.389 -5.295 38.106 1.00 77.50 93 GLU A C 1
ATOM 720 O O . GLU A 1 93 ? -28.332 -5.368 37.308 1.00 77.50 93 GLU A O 1
ATOM 725 N N . PRO A 1 94 ? -27.159 -4.164 38.804 1.00 80.38 94 PRO A N 1
ATOM 726 C CA . PRO A 1 94 ? -27.963 -2.961 38.633 1.00 80.38 94 PRO A CA 1
ATOM 727 C C . PRO A 1 94 ? -27.825 -2.403 37.213 1.00 80.38 94 PRO A C 1
ATOM 729 O O . PRO A 1 94 ? -26.777 -2.519 36.578 1.00 80.38 94 PRO A O 1
ATOM 732 N N . ALA A 1 95 ? -28.887 -1.757 36.724 1.00 78.88 95 ALA A N 1
ATOM 733 C CA . ALA A 1 95 ? -28.881 -1.120 35.413 1.00 78.88 95 ALA A CA 1
ATOM 734 C C . ALA A 1 95 ? -27.718 -0.117 35.306 1.00 78.88 95 ALA A C 1
ATOM 736 O O . ALA A 1 95 ? -27.634 0.840 36.078 1.00 78.88 95 ALA A O 1
ATOM 737 N N . HIS A 1 96 ? -26.822 -0.344 34.345 1.00 82.69 96 HIS A N 1
ATOM 738 C CA . HIS A 1 96 ? -25.722 0.565 34.054 1.00 82.69 96 HIS A CA 1
ATOM 739 C C . HIS A 1 96 ? -26.259 1.801 33.327 1.00 82.69 96 HIS A C 1
ATOM 741 O O . HIS A 1 96 ? -26.973 1.680 32.331 1.00 82.69 96 HIS A O 1
ATOM 747 N N . GLN A 1 97 ? -25.917 2.992 33.820 1.00 84.31 97 GLN A N 1
ATOM 748 C CA . GLN A 1 97 ? -26.173 4.229 33.094 1.00 84.31 97 GLN A CA 1
ATOM 749 C C . GLN A 1 97 ? -25.052 4.425 32.065 1.00 84.31 97 GLN A C 1
ATOM 751 O O . GLN A 1 97 ? -23.894 4.510 32.477 1.00 84.31 97 GLN A O 1
ATOM 756 N N . PRO A 1 98 ? -25.365 4.514 30.759 1.00 85.56 98 PRO A N 1
ATOM 757 C CA . PRO A 1 98 ? -24.345 4.711 29.741 1.00 85.56 98 PRO A CA 1
ATOM 758 C C . PRO A 1 98 ? -23.549 6.001 29.988 1.00 85.56 98 PRO A C 1
ATOM 760 O O . PRO A 1 98 ? -24.149 7.024 30.346 1.00 85.56 98 PRO A O 1
ATOM 763 N N . PRO A 1 99 ? -22.222 5.993 29.780 1.00 85.19 99 PRO A N 1
ATOM 764 C CA . PRO A 1 99 ? -21.429 7.207 29.762 1.00 85.19 99 PRO A CA 1
ATOM 765 C C . PRO A 1 99 ? -21.964 8.165 28.693 1.00 85.19 99 PRO A C 1
ATOM 767 O O . PRO A 1 99 ? -22.343 7.767 27.589 1.00 85.19 99 PRO A O 1
ATOM 770 N N . GLN A 1 100 ? -21.987 9.456 29.020 1.00 86.62 100 GLN A N 1
ATOM 771 C CA . GLN A 1 100 ? -22.267 10.485 28.027 1.00 86.62 100 GLN A CA 1
ATOM 772 C C . GLN A 1 100 ? -21.088 10.554 27.057 1.00 86.62 100 GLN A C 1
ATOM 774 O O . GLN A 1 100 ? -19.954 10.798 27.470 1.00 86.62 100 GLN A O 1
ATOM 779 N N . LEU A 1 101 ? -21.355 10.321 25.772 1.00 84.69 101 LEU A N 1
ATOM 780 C CA . LEU A 1 101 ? -20.338 10.454 24.737 1.00 84.69 101 LEU A CA 1
ATOM 781 C C . LEU A 1 101 ? -19.880 11.917 24.655 1.00 84.69 101 LEU A C 1
ATOM 783 O O . LEU A 1 101 ? -20.725 12.815 24.720 1.00 84.69 101 LEU A O 1
ATOM 787 N N . PRO A 1 102 ? -18.576 12.182 24.477 1.00 81.38 102 PRO A N 1
ATOM 788 C CA . PRO A 1 102 ? -18.112 13.510 24.114 1.00 81.38 102 PRO A CA 1
ATOM 789 C C . PRO A 1 102 ? -18.620 13.814 22.700 1.00 81.38 102 PRO A C 1
ATOM 791 O O . PRO A 1 102 ? -18.051 13.358 21.712 1.00 81.38 102 PRO A O 1
ATOM 794 N N . ILE A 1 103 ? -19.742 14.531 22.615 1.00 86.00 103 ILE A N 1
ATOM 795 C CA . ILE A 1 103 ? -20.335 14.944 21.343 1.00 86.00 103 ILE A CA 1
ATOM 796 C C . ILE A 1 103 ? -19.436 16.021 20.742 1.00 86.00 103 ILE A C 1
ATOM 798 O O . ILE A 1 103 ? -19.315 17.116 21.294 1.00 86.00 103 ILE A O 1
ATOM 802 N N . VAL A 1 104 ? -18.825 15.711 19.604 1.00 89.44 104 VAL A N 1
ATOM 803 C CA . VAL A 1 104 ? -18.061 16.663 18.800 1.00 89.44 104 VAL A CA 1
ATOM 804 C C . VAL A 1 104 ? -18.925 17.108 17.629 1.00 89.44 104 VAL A C 1
ATOM 806 O O . VAL A 1 104 ? -19.612 16.304 16.999 1.00 89.44 104 VAL A O 1
ATOM 809 N N . GLN A 1 105 ? -18.907 18.405 17.347 1.00 93.00 105 GLN A N 1
ATOM 810 C CA . GLN A 1 105 ? -19.551 18.962 16.165 1.00 93.00 105 GLN A CA 1
ATOM 811 C C . GLN A 1 105 ? -18.766 18.529 14.920 1.00 93.00 105 GLN A C 1
ATOM 813 O O . GLN A 1 105 ? -17.545 18.674 14.891 1.00 93.00 105 GLN A O 1
ATOM 818 N N . ILE A 1 106 ? -19.439 17.970 13.910 1.00 93.12 106 ILE A N 1
ATOM 819 C CA . ILE A 1 106 ? -18.798 17.394 12.714 1.00 93.12 106 ILE A CA 1
ATOM 820 C C . ILE A 1 106 ? -19.490 17.845 11.429 1.00 93.12 106 ILE A C 1
ATOM 822 O O . ILE A 1 106 ? -20.710 18.000 11.401 1.00 93.12 106 ILE A O 1
ATOM 826 N N . GLY A 1 107 ? -18.721 17.982 10.353 1.00 94.38 107 GLY A N 1
ATOM 827 C CA . GLY A 1 107 ? -19.211 18.197 8.991 1.00 94.38 107 GLY A CA 1
ATOM 828 C C . GLY A 1 107 ? -18.675 17.143 8.018 1.00 94.38 107 GLY A C 1
ATOM 829 O O . GLY A 1 107 ? -17.764 16.373 8.341 1.00 94.38 107 GLY A O 1
ATOM 830 N N . ARG A 1 108 ? -19.252 17.094 6.815 1.00 95.00 108 ARG A N 1
ATOM 831 C CA . ARG A 1 108 ? -18.837 16.184 5.735 1.00 95.00 108 ARG A CA 1
ATOM 832 C C . ARG A 1 108 ? -18.001 16.954 4.720 1.00 95.00 108 ARG A C 1
ATOM 834 O O . ARG A 1 108 ? -18.443 17.989 4.242 1.00 95.00 108 ARG A O 1
ATOM 841 N N . LEU A 1 109 ? -16.825 16.447 4.366 1.00 96.69 109 LEU A N 1
ATOM 842 C CA . LEU A 1 109 ? -16.008 16.962 3.267 1.00 96.69 109 LEU A CA 1
ATOM 843 C C . LEU A 1 109 ? -16.040 15.965 2.105 1.00 96.69 109 LEU A C 1
ATOM 845 O O . LEU A 1 109 ? -15.718 14.790 2.292 1.00 96.69 109 LEU A O 1
ATOM 849 N N . GLN A 1 110 ? -16.374 16.436 0.907 1.00 97.00 110 GLN A N 1
ATOM 850 C CA . GLN A 1 110 ? -16.375 15.632 -0.318 1.00 97.00 110 GLN A CA 1
ATOM 851 C C . GLN A 1 110 ? -15.792 16.402 -1.505 1.00 97.00 110 GLN A C 1
ATOM 853 O O . GLN A 1 110 ? -15.666 17.624 -1.458 1.00 97.00 110 GLN A O 1
ATOM 858 N N . GLY A 1 111 ? -15.431 15.679 -2.560 1.00 96.81 111 GLY A N 1
ATOM 859 C CA . GLY A 1 111 ? -14.988 16.262 -3.824 1.00 96.81 111 GLY A CA 1
ATOM 860 C C . GLY A 1 111 ? -14.128 15.298 -4.627 1.00 96.81 111 GLY A C 1
ATOM 861 O O . GLY A 1 111 ? -14.211 14.079 -4.448 1.00 96.81 111 GLY A O 1
ATOM 862 N N . HIS A 1 112 ? -13.302 15.839 -5.516 1.00 96.69 112 HIS A N 1
ATOM 863 C CA . HIS A 1 112 ? -12.492 15.073 -6.455 1.00 96.69 112 HIS A CA 1
ATOM 864 C C . HIS A 1 112 ? -11.039 15.543 -6.501 1.00 96.69 112 HIS A C 1
ATOM 866 O O . HIS A 1 112 ? -10.715 16.711 -6.295 1.00 96.69 112 HIS A O 1
ATOM 872 N N . VAL A 1 113 ? -10.143 14.613 -6.829 1.00 96.94 113 VAL A N 1
ATOM 873 C CA . VAL A 1 113 ? -8.777 14.930 -7.244 1.00 96.94 113 VAL A CA 1
ATOM 874 C C . VAL A 1 113 ? -8.675 14.747 -8.752 1.00 96.94 113 VAL A C 1
ATOM 876 O O . VAL A 1 113 ? -8.840 13.638 -9.260 1.00 96.94 113 VAL A O 1
ATOM 879 N N . TRP A 1 114 ? -8.378 15.831 -9.457 1.00 97.12 114 TRP A N 1
ATOM 880 C CA . TRP A 1 114 ? -8.276 15.905 -10.908 1.00 97.12 114 TRP A CA 1
ATOM 881 C C . TRP A 1 114 ? -6.826 16.075 -11.368 1.00 97.12 114 TRP A C 1
ATOM 883 O O . TRP A 1 114 ? -6.008 16.697 -10.697 1.00 97.12 114 TRP A O 1
ATOM 893 N N . GLU A 1 115 ? -6.522 15.582 -12.561 1.00 95.31 115 GLU A N 1
ATOM 894 C CA . GLU A 1 115 ? -5.383 15.982 -13.381 1.00 95.31 115 GLU A CA 1
ATOM 895 C C . GLU A 1 115 ? -5.906 16.864 -14.513 1.00 95.31 115 GLU A C 1
ATOM 897 O O . GLU A 1 115 ? -6.871 16.492 -15.181 1.00 95.31 115 GLU A O 1
ATOM 902 N N . ARG A 1 116 ? -5.248 18.002 -14.767 1.00 93.38 116 ARG A N 1
ATOM 903 C CA . ARG A 1 116 ? -5.474 18.766 -15.998 1.00 93.38 116 ARG A CA 1
ATOM 904 C C . ARG A 1 116 ? -4.572 18.220 -17.104 1.00 93.38 116 ARG A C 1
ATOM 906 O O . ARG A 1 116 ? -3.351 18.337 -17.010 1.00 93.38 116 ARG A O 1
ATOM 913 N N . THR A 1 117 ? -5.163 17.640 -18.144 1.00 89.25 117 THR A N 1
ATOM 914 C CA . THR A 1 117 ? -4.420 17.118 -19.300 1.00 89.25 117 THR A CA 1
ATOM 915 C C . THR A 1 117 ? -3.810 18.252 -20.127 1.00 89.25 117 THR A C 1
ATOM 917 O O . THR A 1 117 ? -4.158 19.425 -19.966 1.00 89.25 117 THR A O 1
ATOM 920 N N . ALA A 1 118 ? -2.916 17.915 -21.062 1.00 84.44 118 ALA A N 1
ATOM 921 C CA . ALA A 1 118 ? -2.344 18.890 -21.997 1.00 84.44 118 ALA A CA 1
ATOM 922 C C . ALA A 1 118 ? -3.416 19.580 -22.868 1.00 84.44 118 ALA A C 1
ATOM 924 O O . ALA A 1 118 ? -3.215 20.702 -23.325 1.00 84.44 118 ALA A O 1
ATOM 925 N N . GLN A 1 119 ? -4.559 18.921 -23.070 1.00 88.56 119 GLN A N 1
ATOM 926 C CA . GLN A 1 119 ? -5.727 19.424 -23.792 1.00 88.56 119 GLN A CA 1
ATOM 927 C C . GLN A 1 119 ? -6.658 20.268 -22.902 1.00 88.56 119 GLN A C 1
ATOM 929 O O . GLN A 1 119 ? -7.637 20.825 -23.391 1.00 88.56 119 GLN A O 1
ATOM 934 N N . GLY A 1 120 ? -6.360 20.384 -21.604 1.00 90.50 120 GLY A N 1
ATOM 935 C CA . GLY A 1 120 ? -7.145 21.145 -20.635 1.00 90.50 120 GLY A CA 1
ATOM 936 C C . GLY A 1 120 ? -8.296 20.373 -19.983 1.00 90.50 120 GLY A C 1
ATOM 937 O O . GLY A 1 120 ? -8.956 20.941 -19.109 1.00 90.50 120 GLY A O 1
ATOM 938 N N . GLU A 1 121 ? -8.510 19.109 -20.355 1.00 93.81 121 GLU A N 1
ATOM 939 C CA . GLU A 1 121 ? -9.537 18.227 -19.783 1.00 93.81 121 GLU A CA 1
ATOM 940 C C . GLU A 1 121 ? -9.194 17.841 -18.338 1.00 93.81 121 GLU A C 1
ATOM 942 O O . GLU A 1 121 ? -8.019 17.759 -17.976 1.00 93.81 121 GLU A O 1
ATOM 947 N N . LEU A 1 122 ? -10.215 17.601 -17.511 1.00 94.31 122 LEU A N 1
ATOM 948 C CA . LEU A 1 122 ? -10.048 17.117 -16.140 1.00 94.31 122 LEU A CA 1
ATOM 949 C C . LEU A 1 122 ? -10.273 15.606 -16.095 1.00 94.31 122 LEU A C 1
ATOM 951 O O . LEU A 1 122 ? -11.341 15.124 -16.464 1.00 94.31 122 LEU A O 1
ATOM 955 N N . VAL A 1 123 ? -9.268 14.865 -15.630 1.00 93.19 123 VAL A N 1
ATOM 956 C CA . VAL A 1 123 ? -9.318 13.401 -15.493 1.00 93.19 123 VAL A CA 1
ATOM 957 C C . VAL A 1 123 ? -9.112 13.022 -14.034 1.00 93.19 123 VAL A C 1
ATOM 959 O O . VAL A 1 123 ? -8.188 13.513 -13.390 1.00 93.19 123 VAL A O 1
ATOM 962 N N . GLY A 1 124 ? -9.973 12.161 -13.492 1.00 93.94 124 GLY A N 1
ATOM 963 C CA . GLY A 1 124 ? -9.900 11.755 -12.089 1.00 93.94 124 GLY A CA 1
ATOM 964 C C . GLY A 1 124 ? -8.594 11.024 -11.767 1.00 93.94 124 GLY A C 1
ATOM 965 O O . GLY A 1 124 ? -8.211 10.084 -12.470 1.00 93.94 124 GLY A O 1
ATOM 966 N N . VAL A 1 125 ? -7.915 11.420 -10.689 1.00 93.38 125 VAL A N 1
ATOM 967 C CA . VAL A 1 125 ? -6.673 10.797 -10.208 1.00 93.38 125 VAL A CA 1
ATOM 968 C C . VAL A 1 125 ? -7.017 9.764 -9.130 1.00 93.38 125 VAL A C 1
ATOM 970 O O . VAL A 1 125 ? -7.320 10.136 -7.991 1.00 93.38 125 VAL A O 1
ATOM 973 N N . PRO A 1 126 ? -6.996 8.457 -9.450 1.00 91.94 126 PRO A N 1
ATOM 974 C CA . PRO A 1 126 ? -7.307 7.417 -8.483 1.00 91.94 126 PRO A CA 1
ATOM 975 C C . PRO A 1 126 ? -6.138 7.237 -7.512 1.00 91.94 126 PRO A C 1
ATOM 977 O O . PRO A 1 126 ? -4.987 7.512 -7.852 1.00 91.94 126 PRO A O 1
ATOM 980 N N . ALA A 1 127 ? -6.430 6.729 -6.314 1.00 89.88 127 ALA A N 1
ATOM 981 C CA . ALA A 1 127 ? -5.439 6.488 -5.266 1.00 89.88 127 ALA A CA 1
ATOM 982 C C . ALA A 1 127 ? -4.608 7.724 -4.850 1.00 89.88 127 ALA A C 1
ATOM 984 O O . ALA A 1 127 ? -3.547 7.578 -4.243 1.00 89.88 127 A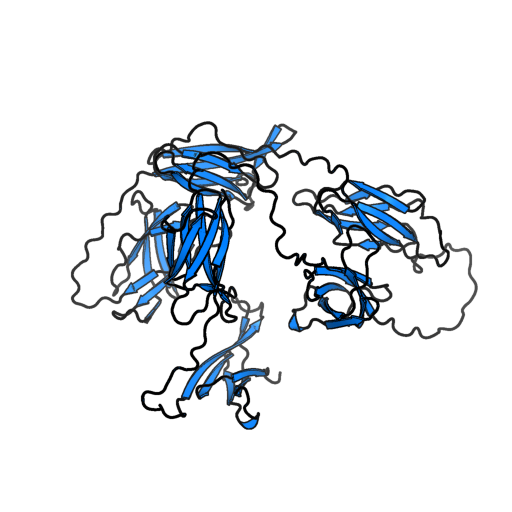LA A O 1
ATOM 985 N N . ALA A 1 128 ? -5.085 8.935 -5.146 1.00 94.31 128 ALA A N 1
ATOM 986 C CA . ALA A 1 128 ? -4.509 10.155 -4.605 1.00 94.31 128 ALA A CA 1
ATOM 987 C C . ALA A 1 128 ? -4.780 10.217 -3.098 1.00 94.31 128 ALA A C 1
ATOM 989 O O . ALA A 1 128 ? -5.859 9.843 -2.638 1.00 94.31 128 ALA A O 1
ATOM 990 N N . VAL A 1 129 ? -3.802 10.686 -2.332 1.00 94.69 129 VAL A N 1
ATOM 991 C CA . VAL A 1 129 ? -3.889 10.842 -0.880 1.00 94.69 129 VAL A CA 1
ATOM 992 C C . VAL A 1 129 ? -4.136 12.309 -0.564 1.00 94.69 129 VAL A C 1
ATOM 994 O O . VAL A 1 129 ? -3.301 13.155 -0.892 1.00 94.69 129 VAL A O 1
ATOM 997 N N . ILE A 1 130 ? -5.250 12.597 0.107 1.00 96.94 130 ILE A N 1
ATOM 998 C CA . ILE A 1 130 ? -5.531 13.897 0.711 1.00 96.94 130 ILE A CA 1
ATOM 999 C C . ILE A 1 130 ? -5.189 13.821 2.201 1.00 96.94 130 ILE A C 1
ATOM 1001 O O . ILE A 1 130 ? -5.735 12.996 2.937 1.00 96.94 130 ILE A O 1
ATOM 1005 N N . ALA A 1 131 ? -4.269 14.674 2.641 1.00 95.25 131 ALA A N 1
ATOM 1006 C CA . ALA A 1 131 ? -3.897 14.850 4.037 1.00 95.25 131 ALA A CA 1
ATOM 1007 C C . ALA A 1 131 ? -4.505 16.152 4.570 1.00 95.25 131 ALA A C 1
ATOM 1009 O O . ALA A 1 131 ? -4.258 17.230 4.031 1.00 95.25 131 ALA A O 1
ATOM 1010 N N . LEU A 1 132 ? -5.295 16.027 5.632 1.00 96.44 132 LEU A N 1
ATOM 1011 C CA . LEU A 1 132 ? -6.088 17.082 6.250 1.00 96.44 132 LEU A CA 1
ATOM 1012 C C . LEU A 1 132 ? -5.574 17.304 7.668 1.00 96.44 132 LEU A C 1
ATOM 1014 O O . LEU A 1 132 ? -5.611 16.383 8.481 1.00 96.44 132 LEU A O 1
ATOM 1018 N N . ARG A 1 133 ? -5.089 18.507 7.968 1.00 96.50 133 ARG A N 1
ATOM 1019 C CA . ARG A 1 133 ? -4.580 18.882 9.289 1.00 96.50 133 ARG A CA 1
ATOM 1020 C C . ARG A 1 133 ? -5.477 19.941 9.920 1.00 96.50 133 ARG A C 1
ATOM 1022 O O . ARG A 1 133 ? -5.594 21.035 9.372 1.00 96.50 133 ARG A O 1
ATOM 1029 N N . GLN A 1 134 ? -6.068 19.647 11.073 1.00 96.25 134 GLN A N 1
ATOM 1030 C CA . GLN A 1 134 ? -6.884 20.618 11.803 1.00 96.25 134 GLN A CA 1
ATOM 1031 C C . GLN A 1 134 ? -5.985 21.728 12.355 1.00 96.25 134 GLN A C 1
ATOM 1033 O O . GLN A 1 134 ? -4.940 21.452 12.947 1.00 96.25 134 GLN A O 1
ATOM 1038 N N . VAL A 1 135 ? -6.377 22.989 12.174 1.00 94.56 135 VAL A N 1
ATOM 1039 C CA . VAL A 1 135 ? -5.537 24.138 12.558 1.00 94.56 135 VAL A CA 1
ATOM 1040 C C . VAL A 1 135 ? -5.396 24.260 14.080 1.00 94.56 135 VAL A C 1
ATOM 1042 O O . VAL A 1 135 ? -4.327 24.610 14.570 1.00 94.56 135 VAL A O 1
ATOM 1045 N N . SER A 1 136 ? -6.454 23.960 14.834 1.00 91.06 136 SER A N 1
ATOM 1046 C CA . SER A 1 136 ? -6.500 24.138 16.292 1.00 91.06 136 SER A CA 1
ATOM 1047 C C . SER A 1 136 ? -5.760 23.049 17.073 1.00 91.06 136 SER A C 1
ATOM 1049 O O . SER A 1 136 ? -5.099 23.352 18.061 1.00 91.06 136 SER A O 1
ATOM 1051 N N . SER A 1 137 ? -5.879 21.788 16.649 1.00 89.88 137 SER A N 1
ATOM 1052 C CA . SER A 1 137 ? -5.374 20.617 17.384 1.00 89.88 137 SER A CA 1
ATOM 1053 C C . SER A 1 137 ? -4.153 19.960 16.737 1.00 89.88 137 SER A C 1
ATOM 1055 O O . SER A 1 137 ? -3.542 19.080 17.337 1.00 89.88 137 SER A O 1
ATOM 1057 N N . GLN A 1 138 ? -3.817 20.345 15.499 1.00 87.38 138 GLN A N 1
ATOM 1058 C CA . GLN A 1 138 ? -2.859 19.657 14.627 1.00 87.38 138 GLN A CA 1
ATOM 1059 C C . GLN A 1 138 ? -3.218 18.202 14.282 1.00 87.38 138 GLN A C 1
ATOM 1061 O O . GLN A 1 138 ? -2.391 17.509 13.679 1.00 87.38 138 GLN A O 1
ATOM 1066 N N . GLN A 1 139 ? -4.433 17.745 14.602 1.00 88.19 139 GLN A N 1
ATOM 1067 C CA . GLN A 1 139 ? -4.921 16.416 14.248 1.00 88.19 139 GLN A CA 1
ATOM 1068 C C . GLN A 1 139 ? -4.816 16.186 12.740 1.00 88.19 139 GLN A C 1
ATOM 1070 O O . GLN A 1 139 ? -5.200 17.042 11.943 1.00 88.19 139 GLN A O 1
ATOM 1075 N N . LEU A 1 140 ? -4.303 15.016 12.356 1.00 90.69 140 LEU A N 1
ATOM 1076 C CA . LEU A 1 140 ? -4.101 14.626 10.966 1.00 90.69 140 LEU A CA 1
ATOM 1077 C C . LEU A 1 140 ? -5.084 13.524 10.563 1.00 90.69 140 LEU A C 1
ATOM 1079 O O . LEU A 1 140 ? -5.072 12.432 11.128 1.00 90.69 140 LEU A O 1
ATOM 1083 N N . THR A 1 141 ? -5.856 13.784 9.515 1.00 89.94 141 THR A N 1
ATOM 1084 C CA . THR A 1 141 ? -6.736 12.819 8.854 1.00 89.94 141 THR A CA 1
ATOM 1085 C C . THR A 1 141 ? -6.235 12.581 7.434 1.00 89.94 141 THR A C 1
ATOM 1087 O O . THR A 1 141 ? -5.853 13.518 6.737 1.00 89.94 141 THR A O 1
ATOM 1090 N N . LYS A 1 142 ? -6.218 11.324 6.982 1.00 92.19 142 LYS A N 1
ATOM 1091 C CA . LYS A 1 142 ? -5.851 10.968 5.605 1.00 92.19 142 LYS A CA 1
ATOM 1092 C C . LYS A 1 142 ? -7.014 10.262 4.926 1.00 92.19 142 LYS A C 1
ATOM 1094 O O . LYS A 1 142 ? -7.594 9.341 5.496 1.00 92.19 142 LYS A O 1
ATOM 1099 N N . VAL A 1 143 ? -7.312 10.661 3.697 1.00 92.06 143 VAL A N 1
ATOM 1100 C CA . VAL A 1 143 ? -8.302 10.006 2.840 1.00 92.06 143 VAL A CA 1
ATOM 1101 C C . VAL A 1 143 ? -7.675 9.716 1.481 1.00 92.06 143 VAL A C 1
ATOM 1103 O O . VAL A 1 143 ? -6.839 10.471 0.995 1.00 92.06 143 VAL A O 1
ATOM 1106 N N . VAL A 1 144 ? -8.040 8.582 0.890 1.00 90.38 144 VAL A N 1
ATOM 1107 C CA . VAL A 1 144 ? -7.542 8.145 -0.419 1.00 90.38 144 VAL A CA 1
ATOM 1108 C C . VAL A 1 144 ? -8.694 8.190 -1.416 1.00 90.38 144 VAL A C 1
ATOM 1110 O O . VAL A 1 144 ? -9.807 7.798 -1.059 1.00 90.38 144 VAL A O 1
ATOM 1113 N N . THR A 1 145 ? -8.463 8.654 -2.643 1.00 92.81 145 THR A N 1
ATOM 1114 C CA . THR A 1 145 ? -9.500 8.723 -3.687 1.00 92.81 145 THR A CA 1
ATOM 1115 C C . THR A 1 145 ? -9.884 7.351 -4.240 1.00 92.81 145 THR A C 1
ATOM 1117 O O . THR A 1 145 ? -9.133 6.378 -4.119 1.00 92.81 145 THR A O 1
ATOM 1120 N N . ARG A 1 146 ? -11.090 7.232 -4.824 1.00 86.81 146 ARG A N 1
ATOM 1121 C CA . ARG A 1 146 ? -11.606 5.941 -5.315 1.00 86.81 146 ARG A CA 1
ATOM 1122 C C . ARG A 1 146 ? -10.803 5.433 -6.522 1.00 86.81 146 ARG A C 1
ATOM 1124 O O . ARG A 1 146 ? -10.528 6.197 -7.447 1.00 86.81 146 ARG A O 1
ATOM 1131 N N . ARG A 1 147 ? -10.407 4.149 -6.480 1.00 79.69 147 ARG A N 1
ATOM 1132 C CA . ARG A 1 147 ? -9.888 3.394 -7.635 1.00 79.69 147 ARG A CA 1
ATOM 1133 C C . ARG A 1 147 ? -11.094 2.918 -8.449 1.00 79.69 147 ARG A C 1
ATOM 1135 O O . ARG A 1 147 ? -12.085 2.538 -7.844 1.00 79.69 147 ARG A O 1
ATOM 1142 N N . ASP A 1 148 ? -11.014 3.021 -9.773 1.00 67.69 148 ASP A N 1
ATOM 1143 C CA . ASP A 1 148 ? -12.102 2.794 -10.739 1.00 67.69 148 ASP A CA 1
ATOM 1144 C C . ASP A 1 148 ? -13.040 1.615 -10.379 1.00 67.69 148 ASP A C 1
ATOM 1146 O O . ASP A 1 148 ? -12.697 0.456 -10.596 1.00 67.69 148 ASP A O 1
ATOM 1150 N N . GLU A 1 149 ? -14.244 1.910 -9.873 1.00 58.03 149 GLU A N 1
ATOM 1151 C CA . GLU A 1 149 ? -15.321 0.934 -9.610 1.00 58.03 149 GLU A CA 1
ATOM 1152 C C . GLU A 1 149 ? -16.401 1.001 -10.709 1.00 58.03 149 GLU A C 1
ATOM 1154 O O . GLU A 1 149 ? -17.593 1.125 -10.450 1.00 58.03 149 GLU A O 1
ATOM 1159 N N . GLY A 1 150 ? -15.979 0.945 -11.975 1.00 57.16 150 GLY A N 1
ATOM 1160 C CA . GLY A 1 150 ? -16.874 0.772 -13.130 1.00 57.16 150 GLY A CA 1
ATOM 1161 C C . GLY A 1 150 ? -17.528 2.044 -13.684 1.00 57.16 150 GLY A C 1
ATOM 1162 O O . GLY A 1 150 ? -17.808 2.092 -14.880 1.00 57.16 150 GLY A O 1
ATOM 1163 N N . GLU A 1 151 ? -17.686 3.104 -12.890 1.00 71.50 151 GLU A N 1
ATOM 1164 C CA . GLU A 1 151 ? -18.165 4.408 -13.369 1.00 71.50 151 GLU A CA 1
ATOM 1165 C C . GLU A 1 151 ? -17.016 5.423 -13.437 1.00 71.50 151 GLU A C 1
ATOM 1167 O O . GLU A 1 151 ? -16.482 5.847 -12.411 1.00 71.50 151 GLU A O 1
ATOM 1172 N N . GLN A 1 152 ? -16.651 5.859 -14.651 1.00 64.56 152 GLN A N 1
ATOM 1173 C CA . GLN A 1 152 ? -15.588 6.857 -14.877 1.00 64.56 152 GLN A CA 1
ATOM 1174 C C . GLN A 1 152 ? -15.801 8.162 -14.085 1.00 64.56 152 GLN A C 1
ATOM 1176 O O . GLN A 1 152 ? -14.831 8.852 -13.780 1.00 64.56 152 GLN A O 1
ATOM 1181 N N . GLN A 1 153 ? -17.047 8.486 -13.723 1.00 68.69 153 GLN A N 1
ATOM 1182 C CA . GLN A 1 153 ? -17.402 9.674 -12.941 1.00 68.69 153 GLN A CA 1
ATOM 1183 C C . GLN A 1 153 ? -16.940 9.608 -11.480 1.00 68.69 153 GLN A C 1
ATOM 1185 O O . GLN A 1 153 ? -16.709 10.650 -10.881 1.00 68.69 153 GLN A O 1
ATOM 1190 N N . LEU A 1 154 ? -16.760 8.415 -10.904 1.00 79.56 154 LEU A N 1
ATOM 1191 C CA . LEU A 1 154 ? -16.330 8.270 -9.507 1.00 79.56 154 LEU A CA 1
ATOM 1192 C C . LEU A 1 154 ? -14.809 8.227 -9.348 1.00 79.56 154 LEU A C 1
ATOM 1194 O O . LEU A 1 154 ? -14.299 8.242 -8.220 1.00 79.56 154 LEU A O 1
ATOM 1198 N N . ARG A 1 155 ? -14.065 8.173 -10.454 1.00 87.19 155 ARG A N 1
ATOM 1199 C CA . ARG A 1 155 ? -12.606 8.140 -10.432 1.00 87.19 155 ARG A CA 1
ATOM 1200 C C . ARG A 1 155 ? -12.070 9.423 -9.809 1.00 87.19 155 ARG A C 1
ATOM 1202 O O . ARG A 1 155 ? -12.409 10.521 -10.230 1.00 87.19 155 ARG A O 1
ATOM 1209 N N . GLY A 1 156 ? -11.213 9.288 -8.802 1.00 92.19 156 GLY A N 1
ATOM 1210 C CA . GLY A 1 156 ? -10.656 10.450 -8.107 1.00 92.19 156 GLY A CA 1
ATOM 1211 C C . GLY A 1 156 ? -11.584 11.085 -7.067 1.00 92.19 156 GLY A C 1
ATOM 1212 O O . GLY A 1 156 ? -11.130 11.976 -6.356 1.00 92.19 156 GLY A O 1
ATOM 1213 N N . SER A 1 157 ? -12.824 10.610 -6.901 1.00 94.00 157 SER A N 1
ATOM 1214 C CA . SER A 1 157 ? -13.713 11.085 -5.832 1.00 94.00 157 SER A CA 1
ATOM 1215 C C . SER A 1 157 ? -13.202 10.696 -4.440 1.00 94.00 157 SER A C 1
ATOM 1217 O O . SER A 1 157 ? -12.556 9.652 -4.254 1.00 94.00 157 SER A O 1
ATOM 1219 N N . TYR A 1 158 ? -13.507 11.518 -3.440 1.00 94.00 158 TYR A N 1
ATOM 1220 C CA . TYR A 1 158 ? -13.247 11.242 -2.033 1.00 94.00 158 TYR A CA 1
ATOM 1221 C C . TYR A 1 158 ? -14.359 11.796 -1.137 1.00 94.00 158 TYR A C 1
ATOM 1223 O O . TYR A 1 158 ? -15.114 12.689 -1.515 1.00 94.00 158 TYR A O 1
ATOM 1231 N N . GLU A 1 159 ? -14.436 11.246 0.072 1.00 94.00 159 GLU A N 1
ATOM 1232 C CA . GLU A 1 159 ? -15.384 11.655 1.101 1.00 94.00 159 GLU A CA 1
ATOM 1233 C C . GLU A 1 159 ? -14.803 11.351 2.487 1.00 94.00 159 GLU A C 1
ATOM 1235 O O . GLU A 1 159 ? -14.202 10.289 2.685 1.00 94.00 159 GLU A O 1
ATOM 1240 N N . VAL A 1 160 ? -14.976 12.270 3.438 1.00 93.88 160 VAL A N 1
ATOM 1241 C CA . VAL A 1 160 ? -14.519 12.115 4.823 1.00 93.88 160 VAL A CA 1
ATOM 1242 C C . VAL A 1 160 ? -15.367 12.941 5.795 1.00 93.88 160 VAL A C 1
ATOM 1244 O O . VAL A 1 160 ? -15.823 14.035 5.467 1.00 93.88 160 VAL A O 1
ATOM 1247 N N . ILE A 1 161 ? -15.564 12.424 7.008 1.00 92.88 161 ILE A N 1
ATOM 1248 C CA . ILE A 1 161 ? -16.189 13.153 8.120 1.00 92.88 161 ILE A CA 1
ATOM 1249 C C . ILE A 1 161 ? -15.097 13.798 8.974 1.00 92.88 161 ILE A C 1
ATOM 1251 O O . ILE A 1 161 ? -14.129 13.133 9.348 1.00 92.88 161 ILE A O 1
ATOM 1255 N N . LEU A 1 162 ? -15.252 15.086 9.279 1.00 93.44 162 LEU A N 1
ATOM 1256 C CA . LEU A 1 162 ? -14.270 15.884 10.013 1.00 93.44 162 LEU A CA 1
ATOM 1257 C C . LEU A 1 162 ? -14.940 16.665 11.139 1.00 93.44 162 LEU A C 1
ATOM 1259 O O . LEU A 1 162 ? -16.103 17.048 11.037 1.00 93.44 162 LEU A O 1
ATOM 1263 N N . GLU A 1 163 ? -14.177 16.945 12.189 1.00 94.12 163 GLU A N 1
ATOM 1264 C CA . GLU A 1 163 ? -14.592 17.865 13.246 1.00 94.12 163 GLU A CA 1
ATOM 1265 C C . GLU A 1 163 ? -14.740 19.293 12.705 1.00 94.12 163 GLU A C 1
ATOM 1267 O O . GLU A 1 163 ? -14.011 19.713 11.798 1.00 94.12 163 GLU A O 1
ATOM 1272 N N . GLU A 1 164 ? -15.688 20.040 13.271 1.00 95.62 164 GLU A N 1
ATOM 1273 C CA . GLU A 1 164 ? -15.924 21.444 12.950 1.00 95.62 164 GLU A CA 1
ATOM 1274 C C . GLU A 1 164 ? -14.649 22.277 13.146 1.00 95.62 164 GLU A C 1
ATOM 1276 O O . GLU A 1 164 ? -13.883 22.099 14.098 1.00 95.62 164 GLU A O 1
ATOM 1281 N N . GLY A 1 165 ? -14.432 23.219 12.230 1.00 97.00 165 GLY A N 1
ATOM 1282 C CA . GLY A 1 165 ? -13.347 24.184 12.299 1.00 97.00 165 GLY A CA 1
ATOM 1283 C C . GLY A 1 165 ? -12.524 24.270 11.014 1.00 97.00 165 GLY A C 1
ATOM 1284 O O . GLY A 1 165 ? -12.878 23.680 9.992 1.00 97.00 165 GLY A O 1
ATOM 1285 N N . PRO A 1 166 ? -11.438 25.056 11.042 1.00 97.69 166 PRO A N 1
ATOM 1286 C CA . PRO A 1 166 ? -10.549 25.222 9.901 1.00 97.69 166 PRO A CA 1
ATOM 1287 C C . PRO A 1 166 ? -9.540 24.068 9.774 1.00 97.69 166 PRO A C 1
ATOM 1289 O O . PRO A 1 166 ? -8.913 23.652 10.755 1.00 97.69 166 PRO A O 1
ATOM 1292 N N . TRP A 1 167 ? -9.340 23.598 8.541 1.00 97.94 167 TRP A N 1
ATOM 1293 C CA . TRP A 1 167 ? -8.430 22.510 8.174 1.00 97.94 167 TRP A CA 1
ATOM 1294 C C . TRP A 1 167 ? -7.500 22.921 7.033 1.00 97.94 167 TRP A C 1
ATOM 1296 O O . TRP A 1 167 ? -7.953 23.418 6.009 1.00 97.94 167 TRP A O 1
ATOM 1306 N N . HIS A 1 168 ? -6.205 22.647 7.151 1.00 97.88 168 HIS A N 1
ATOM 1307 C CA . HIS A 1 168 ? -5.298 22.694 6.006 1.00 97.88 168 HIS A CA 1
ATOM 1308 C C . HIS A 1 168 ? -5.359 21.385 5.234 1.00 97.88 168 HIS A C 1
ATOM 1310 O O . HIS A 1 168 ? -5.310 20.309 5.832 1.00 97.88 168 HIS A O 1
ATOM 1316 N N . ALA A 1 169 ? -5.412 21.473 3.910 1.00 97.81 169 ALA A N 1
ATOM 1317 C CA . ALA A 1 169 ? -5.412 20.313 3.038 1.00 97.81 169 ALA A CA 1
ATOM 1318 C C . ALA A 1 169 ? -4.148 20.265 2.179 1.00 97.81 169 ALA A C 1
ATOM 1320 O O . ALA A 1 169 ? -3.598 21.283 1.765 1.00 97.81 169 ALA A O 1
ATOM 1321 N N . SER A 1 170 ? -3.700 19.054 1.880 1.00 97.69 170 SER A N 1
ATOM 1322 C CA . SER A 1 170 ? -2.750 18.794 0.805 1.00 97.69 170 SER A CA 1
ATOM 1323 C C . SER A 1 170 ? -3.161 17.531 0.068 1.00 97.69 170 SER A C 1
ATOM 1325 O O . SER A 1 170 ? -3.681 16.603 0.683 1.00 97.69 170 SER A O 1
ATOM 1327 N N . ALA A 1 171 ? -2.939 17.494 -1.239 1.00 97.56 171 ALA A N 1
ATOM 1328 C CA . ALA A 1 171 ? -3.234 16.351 -2.088 1.00 97.56 171 ALA A CA 1
ATOM 1329 C C . ALA A 1 171 ? -1.961 15.909 -2.815 1.00 97.56 171 ALA A C 1
ATOM 1331 O O . ALA A 1 171 ? -1.189 16.731 -3.311 1.00 97.56 171 ALA A O 1
ATOM 1332 N N . SER A 1 172 ? -1.729 14.602 -2.876 1.00 95.19 172 SER A N 1
ATOM 1333 C CA . SER A 1 172 ? -0.551 14.022 -3.524 1.00 95.19 172 SER A CA 1
ATOM 1334 C C . SER A 1 172 ? -0.897 12.715 -4.224 1.00 95.19 172 SER A C 1
ATOM 1336 O O . SER A 1 172 ? -1.785 11.980 -3.793 1.00 95.19 172 SER A O 1
ATOM 1338 N N . ALA A 1 173 ? -0.191 12.418 -5.309 1.00 93.75 173 ALA A N 1
ATOM 1339 C CA . ALA A 1 173 ? -0.305 11.158 -6.029 1.00 93.75 173 ALA A CA 1
ATOM 1340 C C . ALA A 1 173 ? 1.031 10.828 -6.720 1.00 93.75 173 ALA A C 1
ATOM 1342 O O . ALA A 1 173 ? 1.775 11.749 -7.073 1.00 93.75 173 ALA A O 1
ATOM 1343 N N . PRO A 1 174 ? 1.361 9.543 -6.944 1.00 86.88 174 PRO A N 1
ATOM 1344 C CA . PRO A 1 174 ? 2.567 9.162 -7.676 1.00 86.88 174 PRO A CA 1
ATOM 1345 C C . PRO A 1 174 ? 2.630 9.801 -9.070 1.00 86.88 174 PRO A C 1
ATOM 1347 O O . PRO A 1 174 ? 1.692 9.691 -9.856 1.00 86.88 174 PRO A O 1
ATOM 1350 N N . GLY A 1 175 ? 3.749 10.459 -9.386 1.00 86.00 175 GLY A N 1
ATOM 1351 C CA . GLY A 1 175 ? 3.945 11.164 -10.659 1.00 86.00 175 GLY A CA 1
ATOM 1352 C C . GLY A 1 175 ? 3.351 12.577 -10.714 1.00 86.00 175 GLY A C 1
ATOM 1353 O O . GLY A 1 175 ? 3.404 13.211 -11.768 1.00 86.00 175 GLY A O 1
ATOM 1354 N N . PHE A 1 176 ? 2.820 13.093 -9.605 1.00 93.88 176 PHE A N 1
ATOM 1355 C CA . PHE A 1 176 ? 2.275 14.445 -9.493 1.00 93.88 176 PHE A CA 1
ATOM 1356 C C . PHE A 1 176 ? 3.048 15.277 -8.473 1.00 93.88 176 PHE A C 1
ATOM 1358 O O . PHE A 1 176 ? 3.600 14.750 -7.509 1.00 93.88 176 PHE A O 1
ATOM 1365 N N . GLN A 1 177 ? 3.057 16.594 -8.670 1.00 92.44 177 GLN A N 1
ATOM 1366 C CA . GLN A 1 177 ? 3.498 17.526 -7.638 1.00 92.44 177 GLN A CA 1
ATOM 1367 C C . GLN A 1 177 ? 2.465 17.558 -6.506 1.00 92.44 177 GLN A C 1
ATOM 1369 O O . GLN A 1 177 ? 1.261 17.604 -6.767 1.00 92.44 177 GLN A O 1
ATOM 1374 N N . THR A 1 178 ? 2.931 17.551 -5.256 1.00 94.81 178 THR A N 1
ATOM 1375 C CA . THR A 1 178 ? 2.057 17.732 -4.092 1.00 94.81 178 THR A CA 1
ATOM 1376 C C . THR A 1 178 ? 1.430 19.120 -4.137 1.00 94.81 178 THR A C 1
ATOM 1378 O O . THR A 1 178 ? 2.137 20.127 -4.143 1.00 94.81 178 THR A O 1
ATOM 1381 N N . LEU A 1 179 ? 0.101 19.167 -4.138 1.00 97.12 179 LEU A N 1
ATOM 1382 C CA . LEU A 1 179 ? -0.664 20.395 -3.998 1.00 97.12 179 LEU A CA 1
ATOM 1383 C C . LEU A 1 179 ? -0.883 20.664 -2.510 1.00 97.12 179 LEU A C 1
ATOM 1385 O O . LEU A 1 179 ? -1.407 19.806 -1.804 1.00 97.12 179 LEU A O 1
ATOM 1389 N N . VAL A 1 180 ? -0.518 21.854 -2.043 1.00 97.31 180 VAL A N 1
ATOM 1390 C CA . VAL A 1 180 ? -0.919 22.363 -0.726 1.00 97.31 180 VAL A CA 1
ATOM 1391 C C . VAL A 1 180 ? -2.010 23.393 -0.958 1.00 97.31 180 VAL A C 1
ATOM 1393 O O . VAL A 1 180 ? -1.814 24.326 -1.736 1.00 97.31 180 VAL A O 1
ATOM 1396 N N . ASP A 1 181 ? -3.159 23.196 -0.324 1.00 96.88 181 ASP A N 1
ATOM 1397 C CA . ASP A 1 181 ? -4.277 24.118 -0.439 1.00 96.88 181 ASP A CA 1
ATOM 1398 C C . ASP A 1 181 ? -3.903 25.464 0.208 1.00 96.88 181 ASP A C 1
ATOM 1400 O O . ASP A 1 181 ? -3.522 25.477 1.386 1.00 96.88 181 ASP A O 1
ATOM 1404 N N . PRO A 1 182 ? -3.949 26.587 -0.536 1.00 95.19 182 PRO A N 1
ATOM 1405 C CA . PRO A 1 182 ? -3.548 27.882 -0.000 1.00 95.19 182 PRO A CA 1
ATOM 1406 C C . PRO A 1 182 ? -4.478 28.392 1.106 1.00 95.19 182 PRO A C 1
ATOM 1408 O O . PRO A 1 182 ? -4.036 29.183 1.940 1.00 95.19 182 PRO A O 1
ATOM 1411 N N . GLU A 1 183 ? -5.741 27.961 1.130 1.00 95.94 183 GLU A N 1
ATOM 1412 C CA . GLU A 1 183 ? -6.738 28.448 2.082 1.00 95.94 183 GLU A CA 1
ATOM 1413 C C . GLU A 1 183 ? -7.221 27.314 2.997 1.00 95.94 183 GLU A C 1
ATOM 1415 O O . GLU A 1 183 ? -7.462 26.197 2.531 1.00 95.94 183 GLU A O 1
ATOM 1420 N N . PRO A 1 184 ? -7.385 27.564 4.310 1.00 96.12 184 PRO A N 1
ATOM 1421 C CA . PRO A 1 184 ? -8.013 26.591 5.188 1.00 96.12 184 PRO A CA 1
ATOM 1422 C C . PRO A 1 184 ? -9.447 26.278 4.742 1.00 96.12 184 PRO A C 1
ATOM 1424 O O . PRO A 1 184 ? -10.251 27.178 4.500 1.00 96.12 184 PRO A O 1
ATOM 1427 N N . LEU A 1 185 ? -9.791 24.994 4.715 1.00 97.81 185 LEU A N 1
ATOM 1428 C CA . LEU A 1 185 ? -11.149 24.508 4.520 1.00 97.81 185 LEU A CA 1
ATOM 1429 C C . LEU A 1 185 ? -11.931 24.690 5.818 1.00 97.81 185 LEU A C 1
ATOM 1431 O O . LEU A 1 185 ? -11.548 24.143 6.853 1.00 97.81 185 LEU A O 1
ATOM 1435 N N . LEU A 1 186 ? -13.031 25.439 5.773 1.00 97.88 186 LEU A N 1
ATOM 1436 C CA . LEU A 1 186 ? -13.934 25.559 6.912 1.00 97.88 186 LEU A CA 1
ATOM 1437 C C . LEU A 1 186 ? -14.951 24.414 6.881 1.00 97.88 186 LEU A C 1
ATOM 1439 O O . LEU A 1 186 ? -15.796 24.338 5.989 1.00 97.88 186 LEU A O 1
ATOM 1443 N N . ILE A 1 187 ? -14.866 23.532 7.871 1.00 97.75 187 ILE A N 1
ATOM 1444 C CA . ILE A 1 187 ? -15.858 22.486 8.106 1.00 97.75 187 ILE A CA 1
ATOM 1445 C C . ILE A 1 187 ? -16.877 23.031 9.098 1.00 97.75 187 ILE A C 1
ATOM 1447 O O . ILE A 1 187 ? -16.507 23.437 10.198 1.00 97.75 187 ILE A O 1
ATOM 1451 N N . THR A 1 188 ? -18.150 23.051 8.710 1.00 95.94 188 THR A N 1
ATOM 1452 C CA . THR A 1 188 ? -19.257 23.497 9.564 1.00 95.94 188 THR A CA 1
ATOM 1453 C C . THR A 1 188 ? -20.093 22.303 9.995 1.00 95.94 188 THR A C 1
ATOM 1455 O O . THR A 1 188 ? -20.372 21.415 9.188 1.00 95.94 188 THR A O 1
ATOM 1458 N N . SER A 1 189 ? -20.511 22.292 11.261 1.00 93.50 189 SER A N 1
ATOM 1459 C CA . SER A 1 189 ? -21.315 21.199 11.802 1.00 93.50 189 SER A CA 1
ATOM 1460 C C . SER A 1 189 ? -22.601 20.968 11.007 1.00 93.50 189 SER A C 1
ATOM 1462 O O . SER A 1 189 ? -23.317 21.917 10.687 1.00 93.50 189 SER A O 1
ATOM 1464 N N . GLY A 1 190 ? -22.891 19.707 10.685 1.00 90.75 190 GLY A N 1
ATOM 1465 C CA . GLY A 1 190 ? -24.103 19.285 9.977 1.00 90.75 190 GLY A CA 1
ATOM 1466 C C . GLY A 1 190 ? -24.169 19.661 8.493 1.00 90.75 190 GLY A C 1
ATOM 1467 O O . GLY A 1 190 ? -25.139 19.294 7.835 1.00 90.75 190 GLY A O 1
ATOM 1468 N N . ASN A 1 191 ? -23.157 20.349 7.958 1.00 95.62 191 ASN A N 1
ATOM 1469 C CA . ASN A 1 191 ? -23.118 20.775 6.563 1.00 95.62 191 ASN A CA 1
ATOM 1470 C C . ASN A 1 191 ? -22.167 19.911 5.727 1.00 95.62 191 ASN A C 1
ATOM 1472 O O . ASN A 1 191 ? -21.232 19.286 6.239 1.00 95.62 191 ASN A O 1
ATOM 1476 N N . GLU A 1 192 ? -22.407 19.915 4.416 1.00 96.81 192 GLU A N 1
ATOM 1477 C CA . GLU A 1 192 ? -21.485 19.376 3.421 1.00 96.81 192 GLU A CA 1
ATOM 1478 C C . GLU A 1 192 ? -20.594 20.499 2.882 1.00 96.81 192 GLU A C 1
ATOM 1480 O O . GLU A 1 192 ? -21.081 21.537 2.432 1.00 96.81 192 GLU A O 1
ATOM 1485 N N . THR A 1 193 ? -19.285 20.277 2.921 1.00 97.69 193 THR A N 1
ATOM 1486 C CA . THR A 1 193 ? -18.267 21.118 2.298 1.00 97.69 193 THR A CA 1
ATOM 1487 C C . THR A 1 193 ? -17.747 20.391 1.061 1.00 97.69 193 THR A C 1
ATOM 1489 O O . THR A 1 193 ? -17.320 19.238 1.144 1.00 97.69 193 THR A O 1
ATOM 1492 N N . GLU A 1 194 ? -17.760 21.062 -0.088 1.00 97.50 194 GLU A N 1
ATOM 1493 C CA . GLU A 1 194 ? -17.204 20.539 -1.337 1.00 97.50 194 GLU A CA 1
ATOM 1494 C C . GLU A 1 194 ? -15.840 21.178 -1.623 1.00 97.50 194 GLU A C 1
ATOM 1496 O O . GLU A 1 194 ? -15.683 22.400 -1.532 1.00 97.50 194 GLU A O 1
ATOM 1501 N N . ARG A 1 195 ? -14.834 20.362 -1.953 1.00 97.81 195 ARG A N 1
ATOM 1502 C CA . ARG A 1 195 ? -13.509 20.840 -2.360 1.00 97.81 195 ARG A CA 1
ATOM 1503 C C . ARG A 1 195 ? -12.902 19.924 -3.413 1.00 97.81 195 ARG A C 1
ATOM 1505 O O . ARG A 1 195 ? -12.766 18.732 -3.193 1.00 97.81 195 ARG A O 1
ATOM 1512 N N . ASP A 1 196 ? -12.450 20.506 -4.513 1.00 97.56 196 ASP A N 1
ATOM 1513 C CA . ASP A 1 196 ? -11.690 19.783 -5.529 1.00 97.56 196 ASP A CA 1
ATOM 1514 C C . ASP A 1 196 ? -10.205 20.146 -5.468 1.00 97.56 196 ASP A C 1
ATOM 1516 O O . ASP A 1 196 ? -9.829 21.286 -5.184 1.00 97.56 196 ASP A O 1
ATOM 1520 N N . PHE A 1 197 ? -9.353 19.179 -5.797 1.00 97.62 197 PHE A N 1
ATOM 1521 C CA . PHE A 1 197 ? -7.908 19.354 -5.904 1.00 97.62 197 PHE A CA 1
ATOM 1522 C C . PHE A 1 197 ? -7.461 19.074 -7.333 1.00 97.62 197 PHE A C 1
ATOM 1524 O O . PHE A 1 197 ? -7.749 18.013 -7.874 1.00 97.62 197 PHE A O 1
ATOM 1531 N N . VAL A 1 198 ? -6.712 19.989 -7.945 1.00 97.50 198 VAL A N 1
ATOM 1532 C CA . VAL A 1 198 ? -6.166 19.786 -9.295 1.00 97.50 198 VAL A CA 1
ATOM 1533 C C . VAL A 1 198 ? -4.659 19.588 -9.197 1.00 97.50 198 VAL A C 1
ATOM 1535 O O . VAL A 1 198 ? -3.909 20.536 -8.967 1.00 97.50 198 VAL A O 1
ATOM 1538 N N . LEU A 1 199 ? -4.211 18.347 -9.359 1.00 96.25 199 LEU A N 1
ATOM 1539 C CA . LEU A 1 199 ? -2.798 18.000 -9.346 1.00 96.25 199 LEU A CA 1
ATOM 1540 C C . LEU A 1 199 ? -2.149 18.308 -10.694 1.00 96.25 199 LEU A C 1
ATOM 1542 O O . LEU A 1 199 ? -2.721 18.095 -11.764 1.00 96.25 199 LEU A O 1
ATOM 1546 N N . THR A 1 200 ? -0.903 18.771 -10.629 1.00 93.69 200 THR A N 1
ATOM 1547 C CA . THR A 1 200 ? -0.065 18.983 -11.810 1.00 93.69 200 THR A CA 1
ATOM 1548 C C . THR A 1 200 ? 0.897 17.815 -11.940 1.00 93.69 200 THR A C 1
ATOM 1550 O O . THR A 1 200 ? 1.634 17.509 -10.997 1.00 93.69 200 THR A O 1
ATOM 1553 N N . ARG A 1 201 ? 0.896 17.142 -13.096 1.00 89.94 201 ARG A N 1
ATOM 1554 C CA . ARG A 1 201 ? 1.836 16.049 -13.360 1.00 89.94 201 ARG A CA 1
ATOM 1555 C C . ARG A 1 201 ? 3.258 16.586 -13.249 1.00 89.94 201 ARG A C 1
ATOM 1557 O O . ARG A 1 201 ? 3.600 17.595 -13.866 1.00 89.94 201 ARG A O 1
ATOM 1564 N N . GLN A 1 202 ? 4.085 15.927 -12.445 1.00 86.38 202 GLN A N 1
ATOM 1565 C CA . GLN A 1 202 ? 5.487 16.293 -12.353 1.00 86.38 202 GLN A CA 1
ATOM 1566 C C . GLN A 1 202 ? 6.114 16.005 -13.722 1.00 86.38 202 GLN A C 1
ATOM 1568 O O . GLN A 1 202 ? 5.971 14.879 -14.211 1.00 86.38 202 GLN A O 1
ATOM 1573 N N . PRO A 1 203 ? 6.763 16.989 -14.373 1.00 79.25 203 PRO A N 1
ATOM 1574 C CA . PRO A 1 203 ? 7.436 16.730 -15.632 1.00 79.25 203 PRO A CA 1
ATOM 1575 C C . PRO A 1 203 ? 8.451 15.627 -15.370 1.00 79.25 203 PRO A C 1
ATOM 1577 O O . PRO A 1 203 ? 9.348 15.787 -14.543 1.00 79.25 203 PRO A O 1
ATOM 1580 N N . THR A 1 204 ? 8.260 14.476 -16.013 1.00 71.81 204 THR A N 1
ATOM 1581 C CA . THR A 1 204 ? 9.248 13.408 -15.952 1.00 71.81 204 THR A CA 1
ATOM 1582 C C . THR A 1 204 ? 10.498 13.988 -16.600 1.00 71.81 204 THR A C 1
ATOM 1584 O O . THR A 1 204 ? 10.422 14.353 -17.778 1.00 71.81 204 THR A O 1
ATOM 1587 N N . PRO A 1 205 ? 11.603 14.180 -15.855 1.00 70.62 205 PRO A N 1
ATOM 1588 C CA . PRO A 1 205 ? 12.815 14.705 -16.456 1.00 70.62 205 PRO A CA 1
ATOM 1589 C C . PRO A 1 205 ? 13.160 13.805 -17.637 1.00 70.62 205 PRO A C 1
ATOM 1591 O O . PRO A 1 205 ? 13.065 12.576 -17.531 1.00 70.62 205 PRO A O 1
ATOM 1594 N N . ARG A 1 206 ? 13.492 14.417 -18.780 1.00 73.94 206 ARG A N 1
ATOM 1595 C CA . ARG A 1 206 ? 13.984 13.649 -19.920 1.00 73.94 206 ARG A CA 1
ATOM 1596 C C . ARG A 1 206 ? 15.182 12.839 -19.403 1.00 73.94 206 ARG A C 1
ATOM 1598 O O . ARG A 1 206 ? 16.031 13.422 -18.727 1.00 73.94 206 ARG A O 1
ATOM 1605 N N . PRO A 1 207 ? 15.209 11.516 -19.616 1.00 78.75 207 PRO A N 1
ATOM 1606 C CA . PRO A 1 207 ? 16.253 10.660 -19.074 1.00 78.75 207 PRO A CA 1
ATOM 1607 C C . PRO A 1 207 ? 17.588 10.919 -19.786 1.00 78.75 207 PRO A C 1
ATOM 1609 O O . PRO A 1 207 ? 17.991 10.150 -20.642 1.00 78.75 207 PRO A O 1
ATOM 1612 N N . GLU A 1 208 ? 18.283 11.999 -19.443 1.00 83.69 208 GLU A N 1
ATOM 1613 C CA . GLU A 1 208 ? 19.590 12.309 -20.025 1.00 83.69 208 GLU A CA 1
ATOM 1614 C C . GLU A 1 208 ? 20.673 11.421 -19.402 1.00 83.69 208 GLU A C 1
ATOM 1616 O O . GLU A 1 208 ? 20.771 11.283 -18.179 1.00 83.69 208 GLU A O 1
ATOM 1621 N N . GLY A 1 209 ? 21.501 10.799 -20.245 1.00 87.88 209 GLY A N 1
ATOM 1622 C CA . GLY A 1 209 ? 22.653 10.016 -19.779 1.00 87.88 209 GLY A CA 1
ATOM 1623 C C . GLY A 1 209 ? 22.305 8.662 -19.143 1.00 87.88 209 GLY A C 1
ATOM 1624 O O . GLY A 1 209 ? 23.155 8.050 -18.492 1.00 87.88 209 GLY A O 1
ATOM 1625 N N . GLN A 1 210 ? 21.085 8.164 -19.342 1.00 92.56 210 GLN A N 1
ATOM 1626 C CA . GLN A 1 210 ? 20.642 6.860 -18.850 1.00 92.56 210 GLN A CA 1
ATOM 1627 C C . GLN A 1 210 ? 19.721 6.156 -19.847 1.00 92.56 210 GLN A C 1
ATOM 1629 O O . GLN A 1 210 ? 19.058 6.802 -20.649 1.00 92.56 210 GLN A O 1
ATOM 1634 N N . GLY A 1 211 ? 19.646 4.828 -19.781 1.00 94.31 211 GLY A N 1
ATOM 1635 C CA . GLY A 1 211 ? 18.778 4.065 -20.674 1.00 94.31 211 GLY A CA 1
ATOM 1636 C C . GLY A 1 211 ? 19.266 2.652 -20.940 1.00 94.31 211 GLY A C 1
ATOM 1637 O O . GLY A 1 211 ? 19.820 1.999 -20.057 1.00 94.31 211 GLY A O 1
ATOM 1638 N N . ILE A 1 212 ? 19.092 2.187 -22.172 1.00 95.50 212 ILE A N 1
ATOM 1639 C CA . ILE A 1 212 ? 19.669 0.931 -22.659 1.00 95.50 212 ILE A CA 1
ATOM 1640 C C . ILE A 1 212 ? 20.678 1.215 -23.762 1.00 95.50 212 ILE A C 1
ATOM 1642 O O . ILE A 1 212 ? 20.504 2.119 -24.576 1.00 95.50 212 ILE A O 1
ATOM 1646 N N . ARG A 1 213 ? 21.755 0.440 -23.794 1.00 96.88 213 ARG A N 1
ATOM 1647 C CA . ARG A 1 213 ? 22.678 0.416 -24.928 1.00 96.88 213 ARG A CA 1
ATOM 1648 C C . ARG A 1 213 ? 23.151 -0.997 -25.156 1.00 96.88 213 ARG A C 1
ATOM 1650 O O . ARG A 1 213 ? 23.178 -1.794 -24.223 1.00 96.88 213 ARG A O 1
ATOM 1657 N N . GLY A 1 214 ? 23.562 -1.320 -26.362 1.00 95.38 214 GLY A N 1
ATOM 1658 C CA . GLY A 1 214 ? 23.868 -2.705 -26.630 1.00 95.38 214 GLY A CA 1
ATOM 1659 C C . GLY A 1 214 ? 24.237 -3.001 -28.054 1.00 95.38 214 GLY A C 1
ATOM 1660 O O . GLY A 1 214 ? 24.502 -2.104 -28.855 1.00 95.38 214 GLY A O 1
ATOM 1661 N N . ILE A 1 215 ? 24.256 -4.295 -28.332 1.00 95.88 215 ILE A N 1
ATOM 1662 C CA . ILE A 1 215 ? 24.465 -4.829 -29.665 1.00 95.88 215 ILE A CA 1
ATOM 1663 C C . ILE A 1 215 ? 23.501 -5.989 -29.907 1.00 95.88 215 ILE A C 1
ATOM 1665 O O . ILE A 1 215 ? 23.335 -6.868 -29.059 1.00 95.88 215 ILE A O 1
ATOM 1669 N N . VAL A 1 216 ? 22.862 -5.984 -31.070 1.00 95.06 216 VAL A N 1
ATOM 1670 C CA . VAL A 1 216 ? 22.196 -7.158 -31.634 1.00 95.06 216 VAL A CA 1
ATOM 1671 C C . VAL A 1 216 ? 23.213 -7.865 -32.525 1.00 95.06 216 VAL A C 1
ATOM 1673 O O . VAL A 1 216 ? 23.962 -7.206 -33.239 1.00 95.06 216 VAL A O 1
ATOM 1676 N N . ARG A 1 217 ? 23.292 -9.193 -32.470 1.00 94.44 217 ARG A N 1
ATOM 1677 C CA . ARG A 1 217 ? 24.205 -9.999 -33.292 1.00 94.44 217 ARG A CA 1
ATOM 1678 C C . ARG A 1 217 ? 23.464 -11.128 -33.978 1.00 94.44 217 ARG A C 1
ATOM 1680 O O . ARG A 1 217 ? 22.420 -11.567 -33.514 1.00 94.44 217 ARG A O 1
ATOM 1687 N N . VAL A 1 218 ? 24.050 -11.635 -35.053 1.00 92.12 218 VAL A N 1
ATOM 1688 C CA . VAL A 1 218 ? 23.605 -12.864 -35.706 1.00 92.12 218 VAL A CA 1
ATOM 1689 C C . VAL A 1 218 ? 24.529 -14.007 -35.299 1.00 92.12 218 VAL A C 1
ATOM 1691 O O . VAL A 1 218 ? 25.751 -13.888 -35.408 1.00 92.12 218 VAL A O 1
ATOM 1694 N N . ARG A 1 219 ? 23.961 -15.139 -34.869 1.00 86.88 219 ARG A N 1
ATOM 1695 C CA . ARG A 1 219 ? 24.703 -16.384 -34.632 1.00 86.88 219 ARG A CA 1
ATOM 1696 C C . ARG A 1 219 ? 24.992 -17.086 -35.957 1.00 86.88 219 ARG A C 1
ATOM 1698 O O . ARG A 1 219 ? 24.440 -18.138 -36.253 1.00 86.88 219 ARG A O 1
ATOM 1705 N N . ALA A 1 220 ? 25.861 -16.496 -36.760 1.00 71.81 220 ALA A N 1
ATOM 1706 C CA . ALA A 1 220 ? 26.498 -17.187 -37.868 1.00 71.81 220 ALA A CA 1
ATOM 1707 C C . ALA A 1 220 ? 27.880 -17.634 -37.385 1.00 71.81 220 ALA A C 1
ATOM 1709 O O . ALA A 1 220 ? 28.569 -16.874 -36.710 1.00 71.81 220 ALA A O 1
ATOM 1710 N N . GLY A 1 221 ? 28.315 -18.851 -37.720 1.00 64.06 221 GLY A N 1
ATOM 1711 C CA . GLY A 1 221 ? 29.643 -19.374 -37.349 1.00 64.06 221 GLY A CA 1
ATOM 1712 C C . GLY A 1 221 ? 30.834 -18.555 -37.879 1.00 64.06 221 GLY A C 1
ATOM 1713 O O . GLY A 1 221 ? 31.981 -18.944 -37.677 1.00 64.06 221 GLY A O 1
ATOM 1714 N N . VAL A 1 222 ? 30.571 -17.428 -38.547 1.00 71.19 222 VAL A N 1
ATOM 1715 C CA . VAL A 1 222 ? 31.545 -16.469 -39.053 1.00 71.19 222 VAL A CA 1
ATOM 1716 C C . VAL A 1 222 ? 31.453 -15.176 -38.227 1.00 71.19 222 VAL A C 1
ATOM 1718 O O . VAL A 1 222 ? 30.403 -14.519 -38.228 1.00 71.19 222 VAL A O 1
ATOM 1721 N N . PRO A 1 223 ? 32.530 -14.772 -37.526 1.00 70.25 223 PRO A N 1
ATOM 1722 C CA . PRO A 1 223 ? 32.566 -13.489 -36.834 1.00 70.25 223 PRO A CA 1
ATOM 1723 C C . PRO A 1 223 ? 32.363 -12.333 -37.829 1.00 70.25 223 PRO A C 1
ATOM 1725 O O . PRO A 1 223 ? 32.903 -12.362 -38.931 1.00 70.25 223 PRO A O 1
ATOM 1728 N N . ASN A 1 224 ? 31.614 -11.302 -37.418 1.00 75.31 224 ASN A N 1
ATOM 1729 C CA . ASN A 1 224 ? 31.263 -10.106 -38.211 1.00 75.31 224 ASN A CA 1
ATOM 1730 C C . ASN A 1 224 ? 30.248 -10.310 -39.349 1.00 75.31 224 ASN A C 1
ATOM 1732 O O . ASN A 1 224 ? 30.264 -9.563 -40.326 1.00 75.31 224 ASN A O 1
ATOM 1736 N N . THR A 1 225 ? 29.339 -11.276 -39.226 1.00 84.25 225 THR A N 1
ATOM 1737 C CA . THR A 1 225 ? 28.200 -11.355 -40.154 1.00 84.25 225 THR A CA 1
ATOM 1738 C C . THR A 1 225 ? 27.327 -10.096 -40.009 1.00 84.25 225 THR A C 1
ATOM 1740 O O . THR A 1 225 ? 26.920 -9.788 -38.884 1.00 84.25 225 THR A O 1
ATOM 1743 N N . PRO A 1 226 ? 27.076 -9.338 -41.095 1.00 87.94 226 PRO A N 1
ATOM 1744 C CA . PRO A 1 226 ? 26.266 -8.123 -41.037 1.00 87.94 226 PRO A CA 1
ATOM 1745 C C . PRO A 1 226 ? 24.826 -8.445 -40.626 1.00 87.94 226 PRO A C 1
ATOM 1747 O O . PRO A 1 226 ? 24.318 -9.526 -40.932 1.00 87.94 226 PRO A O 1
ATOM 1750 N N . LEU A 1 227 ? 24.163 -7.509 -39.937 1.00 92.06 227 LEU A N 1
ATOM 1751 C CA . LEU A 1 227 ? 22.748 -7.685 -39.617 1.00 92.06 227 LEU A CA 1
ATOM 1752 C C . LEU A 1 227 ? 21.874 -7.609 -40.872 1.00 92.06 227 LEU A C 1
ATOM 1754 O O . LEU A 1 227 ? 22.196 -6.857 -41.797 1.00 92.06 227 LEU A O 1
ATOM 1758 N N . PRO A 1 228 ? 20.733 -8.318 -40.876 1.00 92.50 228 PRO A N 1
ATOM 1759 C CA . PRO A 1 228 ? 19.681 -8.099 -41.858 1.00 92.50 228 PRO A CA 1
ATOM 1760 C C . PRO A 1 228 ? 19.246 -6.633 -41.865 1.00 92.50 228 PRO A C 1
ATOM 1762 O O . PRO A 1 228 ? 19.107 -6.011 -40.810 1.00 92.50 228 PRO A O 1
ATOM 1765 N N . ALA A 1 229 ? 19.023 -6.084 -43.060 1.00 92.50 229 ALA A N 1
ATOM 1766 C CA . ALA A 1 229 ? 18.641 -4.681 -43.229 1.00 92.50 229 ALA A CA 1
ATOM 1767 C C . ALA A 1 229 ? 17.266 -4.351 -42.617 1.00 92.50 229 ALA A C 1
ATOM 1769 O O . ALA A 1 229 ? 16.981 -3.191 -42.341 1.00 92.50 229 ALA A O 1
ATOM 1770 N N . ASP A 1 230 ? 16.428 -5.365 -42.411 1.00 94.12 230 ASP A N 1
ATOM 1771 C CA . ASP A 1 230 ? 15.098 -5.282 -41.816 1.00 94.12 230 ASP A CA 1
ATOM 1772 C C . ASP A 1 230 ? 15.086 -5.597 -40.310 1.00 94.12 230 ASP A C 1
ATOM 1774 O O . ASP A 1 230 ? 14.014 -5.728 -39.725 1.00 94.12 230 ASP A O 1
ATOM 1778 N N . CYS A 1 231 ? 16.251 -5.726 -39.665 1.00 95.06 231 CYS A N 1
ATOM 1779 C CA . CYS A 1 231 ? 16.304 -5.977 -38.231 1.00 95.06 231 CYS A CA 1
ATOM 1780 C C . CYS A 1 231 ? 15.821 -4.760 -37.428 1.00 95.06 231 CYS A C 1
ATOM 1782 O O . CYS A 1 231 ? 16.383 -3.667 -37.535 1.00 95.06 231 CYS A O 1
ATOM 1784 N N . VAL A 1 232 ? 14.843 -4.977 -36.548 1.00 95.00 232 VAL A N 1
ATOM 1785 C CA . VAL A 1 232 ? 14.270 -3.956 -35.660 1.00 95.00 232 VAL A CA 1
ATOM 1786 C C . VAL A 1 232 ? 14.366 -4.419 -34.209 1.00 95.00 232 VAL A C 1
ATOM 1788 O O . VAL A 1 232 ? 14.169 -5.596 -33.909 1.00 95.00 232 VAL A O 1
ATOM 1791 N N . LEU A 1 233 ? 14.680 -3.490 -33.303 1.00 96.25 233 LEU A N 1
ATOM 1792 C CA . LEU A 1 233 ? 14.608 -3.714 -31.860 1.00 96.25 233 LEU A CA 1
ATOM 1793 C C . LEU A 1 233 ? 13.331 -3.079 -31.308 1.00 96.25 233 LEU A C 1
ATOM 1795 O O . LEU A 1 233 ? 13.165 -1.866 -31.379 1.00 96.25 233 LEU A O 1
ATOM 1799 N N . HIS A 1 234 ? 12.458 -3.888 -30.728 1.00 95.19 234 HIS A N 1
ATOM 1800 C CA . HIS A 1 234 ? 11.251 -3.458 -30.040 1.00 95.19 234 HIS A CA 1
ATOM 1801 C C . HIS A 1 234 ? 11.496 -3.333 -28.532 1.00 95.19 234 HIS A C 1
ATOM 1803 O O . HIS A 1 234 ? 12.102 -4.218 -27.923 1.00 95.19 234 HIS A O 1
ATOM 1809 N N . ILE A 1 235 ? 11.007 -2.247 -27.929 1.00 93.56 235 ILE A N 1
ATOM 1810 C CA . ILE A 1 235 ? 10.920 -2.072 -26.476 1.00 93.56 235 ILE A CA 1
ATOM 1811 C C . ILE A 1 235 ? 9.454 -2.103 -26.073 1.00 93.56 235 ILE A C 1
ATOM 1813 O O . ILE A 1 235 ? 8.672 -1.276 -26.543 1.00 93.56 235 ILE A O 1
ATOM 1817 N N . ASP A 1 236 ? 9.106 -2.987 -25.146 1.00 88.94 236 ASP A N 1
ATOM 1818 C CA . ASP A 1 236 ? 7.853 -2.894 -24.408 1.00 88.94 236 ASP A CA 1
ATOM 1819 C C . ASP A 1 236 ? 8.078 -2.059 -23.144 1.00 88.94 236 ASP A C 1
ATOM 1821 O O . ASP A 1 236 ? 8.746 -2.471 -22.182 1.00 88.94 236 ASP A O 1
ATOM 1825 N N . THR A 1 237 ? 7.539 -0.842 -23.162 1.00 79.50 237 THR A N 1
ATOM 1826 C CA . THR A 1 237 ? 7.511 0.030 -21.995 1.00 79.50 237 THR A CA 1
ATOM 1827 C C . THR A 1 237 ? 6.296 -0.350 -21.163 1.00 79.50 237 THR A C 1
ATOM 1829 O O . THR A 1 237 ? 5.273 0.325 -21.236 1.00 79.50 237 THR A O 1
ATOM 1832 N N . ASN A 1 238 ? 6.375 -1.422 -20.375 1.00 63.22 238 ASN A N 1
ATOM 1833 C CA . ASN A 1 238 ? 5.269 -1.852 -19.516 1.00 63.22 238 ASN A CA 1
ATOM 1834 C C . ASN A 1 238 ? 5.122 -0.907 -18.300 1.00 63.22 238 ASN A C 1
ATOM 1836 O O . ASN A 1 238 ? 5.340 -1.256 -17.140 1.00 63.22 238 ASN A O 1
ATOM 1840 N N . THR A 1 239 ? 4.840 0.362 -18.594 1.00 60.59 239 THR A N 1
ATOM 1841 C CA . THR A 1 239 ? 4.740 1.468 -17.650 1.00 60.59 239 THR A CA 1
ATOM 1842 C C . THR A 1 239 ? 3.266 1.635 -17.297 1.00 60.59 239 THR A C 1
ATOM 1844 O O . THR A 1 239 ? 2.438 1.702 -18.211 1.00 60.59 239 THR A O 1
ATOM 1847 N N . PRO A 1 240 ? 2.894 1.751 -16.009 1.00 43.53 240 PRO A N 1
ATOM 1848 C CA . PRO A 1 240 ? 1.505 1.979 -15.622 1.00 43.53 240 PRO A CA 1
ATOM 1849 C C . PRO A 1 240 ? 0.908 3.187 -16.369 1.00 43.53 240 PRO A C 1
ATOM 1851 O O . PRO A 1 240 ? 1.347 4.321 -16.184 1.00 43.53 240 PRO A O 1
ATOM 1854 N N . GLY A 1 241 ? -0.077 2.936 -17.239 1.00 49.50 241 GLY A N 1
ATOM 1855 C CA . GLY A 1 241 ? -0.789 3.963 -18.012 1.00 49.50 241 GLY A CA 1
ATOM 1856 C C . GLY A 1 241 ? -0.262 4.255 -19.425 1.00 49.50 241 GLY A C 1
ATOM 1857 O O . GLY A 1 241 ? -0.870 5.067 -20.119 1.00 49.50 241 GLY A O 1
ATOM 1858 N N . LYS A 1 242 ? 0.817 3.603 -19.880 1.00 53.38 242 LYS A N 1
ATOM 1859 C CA . LYS A 1 242 ? 1.276 3.639 -21.280 1.00 53.38 242 LYS A CA 1
ATOM 1860 C C . LYS A 1 242 ? 1.857 2.280 -21.668 1.00 53.38 242 LYS A C 1
ATOM 1862 O O . LYS A 1 242 ? 3.022 2.029 -21.395 1.00 53.38 242 LYS A O 1
ATOM 1867 N N . SER A 1 243 ? 1.061 1.439 -22.324 1.00 49.50 243 SER A N 1
ATOM 1868 C CA . SER A 1 243 ? 1.581 0.302 -23.090 1.00 49.50 243 SER A CA 1
ATOM 1869 C C . SER A 1 243 ? 1.888 0.794 -24.497 1.00 49.50 243 SER A C 1
ATOM 1871 O O . SER A 1 243 ? 1.002 1.288 -25.195 1.00 49.50 243 SER A O 1
ATOM 1873 N N . GLY A 1 244 ? 3.150 0.712 -24.892 1.00 73.25 244 GLY A N 1
ATOM 1874 C CA . GLY A 1 244 ? 3.606 1.103 -26.215 1.00 73.25 244 GLY A CA 1
ATOM 1875 C C . GLY A 1 244 ? 4.783 0.232 -26.610 1.00 73.25 244 GLY A C 1
ATOM 1876 O O . GLY A 1 244 ? 5.701 0.044 -25.815 1.00 73.25 244 GLY A O 1
ATOM 1877 N N . ILE A 1 245 ? 4.728 -0.302 -27.828 1.00 80.81 245 ILE A N 1
ATOM 1878 C CA . ILE A 1 245 ? 5.872 -0.946 -28.463 1.00 80.81 245 ILE A CA 1
ATOM 1879 C C . ILE A 1 245 ? 6.601 0.150 -29.236 1.00 80.81 245 ILE A C 1
ATOM 1881 O O . ILE A 1 245 ? 6.068 0.682 -30.211 1.00 80.81 245 ILE A O 1
ATOM 1885 N N . GLU A 1 246 ? 7.799 0.512 -28.789 1.00 89.69 246 GLU A N 1
ATOM 1886 C CA . GLU A 1 246 ? 8.663 1.460 -29.494 1.00 89.69 246 GLU A CA 1
ATOM 1887 C C . GLU A 1 246 ? 9.688 0.693 -30.338 1.00 89.69 246 GLU A C 1
ATOM 1889 O O . GLU A 1 246 ? 10.328 -0.233 -29.845 1.00 89.69 246 GLU A O 1
ATOM 1894 N N . ALA A 1 247 ? 9.843 1.063 -31.611 1.00 92.00 247 ALA A N 1
ATOM 1895 C CA . ALA A 1 247 ? 10.866 0.507 -32.493 1.00 92.00 247 ALA A CA 1
ATOM 1896 C C . ALA A 1 247 ? 12.124 1.389 -32.465 1.00 92.00 247 ALA A C 1
ATOM 1898 O O . ALA A 1 247 ? 12.068 2.560 -32.842 1.00 92.00 247 ALA A O 1
ATOM 1899 N N . ILE A 1 248 ? 13.259 0.821 -32.056 1.00 91.88 248 ILE A N 1
ATOM 1900 C CA . ILE A 1 248 ? 14.560 1.491 -32.064 1.00 91.88 248 ILE A CA 1
ATOM 1901 C C . ILE A 1 248 ? 15.311 1.133 -33.353 1.00 91.88 248 ILE A C 1
ATOM 1903 O O . ILE A 1 248 ? 15.493 -0.055 -33.646 1.00 91.88 248 ILE A O 1
ATOM 1907 N N . PRO A 1 249 ? 15.817 2.128 -34.102 1.00 85.31 249 PRO A N 1
ATOM 1908 C CA . PRO A 1 249 ? 16.719 1.872 -35.215 1.00 85.31 249 PRO A CA 1
ATOM 1909 C C . PRO A 1 249 ? 18.067 1.324 -34.721 1.00 85.31 249 PRO A C 1
ATOM 1911 O O . PRO A 1 249 ? 18.677 1.858 -33.794 1.00 85.31 249 PRO A O 1
ATOM 1914 N N . LEU A 1 250 ? 18.558 0.275 -35.379 1.00 93.94 250 LEU A N 1
ATOM 1915 C CA . LEU A 1 250 ? 19.881 -0.300 -35.138 1.00 93.94 250 LEU A CA 1
ATOM 1916 C C . LEU A 1 250 ? 20.906 0.302 -36.109 1.00 93.94 250 LEU A C 1
ATOM 1918 O O . LEU A 1 250 ? 20.586 0.613 -37.257 1.00 93.94 250 LEU A O 1
ATOM 1922 N N . SER A 1 251 ? 22.162 0.438 -35.681 1.00 93.75 251 SER A N 1
ATOM 1923 C CA . SER A 1 251 ? 23.253 0.723 -36.619 1.00 93.75 251 SER A CA 1
ATOM 1924 C C . SER A 1 251 ? 23.511 -0.486 -37.543 1.00 93.75 251 SER A C 1
ATOM 1926 O O . SER A 1 251 ? 23.142 -1.610 -37.197 1.00 93.75 251 SER A O 1
ATOM 1928 N N . PRO A 1 252 ? 24.233 -0.327 -38.672 1.00 90.94 252 PRO A N 1
ATOM 1929 C CA . PRO A 1 252 ? 24.624 -1.460 -39.523 1.00 90.94 252 PRO A CA 1
ATOM 1930 C C . PRO A 1 252 ? 25.464 -2.536 -38.810 1.00 90.94 252 PRO A C 1
ATOM 1932 O O . PRO A 1 252 ? 25.515 -3.681 -39.251 1.00 90.94 252 PRO A O 1
ATOM 1935 N N . SER A 1 253 ? 26.129 -2.179 -37.704 1.00 90.38 253 SER A N 1
ATOM 1936 C CA . SER A 1 253 ? 26.869 -3.107 -36.839 1.00 90.38 253 SER A CA 1
ATOM 1937 C C . SER A 1 253 ? 26.020 -3.685 -35.697 1.00 90.38 253 SER A C 1
ATOM 1939 O O . SER A 1 253 ? 26.559 -4.365 -34.824 1.00 90.38 253 SER A O 1
ATOM 1941 N N . GLY A 1 254 ? 24.714 -3.400 -35.677 1.00 94.25 254 GLY A N 1
ATOM 1942 C CA . GLY A 1 254 ? 23.758 -3.865 -34.672 1.00 94.25 254 GLY A CA 1
ATOM 1943 C C . GLY A 1 254 ? 23.792 -3.088 -33.363 1.00 94.25 254 GLY A C 1
ATOM 1944 O O . GLY A 1 254 ? 23.121 -3.477 -32.410 1.00 94.25 254 GLY A O 1
ATOM 1945 N N . GLN A 1 255 ? 24.583 -2.016 -33.277 1.00 95.94 255 GLN A N 1
ATOM 1946 C CA . GLN A 1 255 ? 24.684 -1.208 -32.066 1.00 95.94 255 GLN A CA 1
ATOM 1947 C C . GLN A 1 255 ? 23.445 -0.335 -31.895 1.00 95.94 255 GLN A C 1
ATOM 1949 O O . GLN A 1 255 ? 22.922 0.218 -32.864 1.00 95.94 255 GLN A O 1
ATOM 1954 N N . PHE A 1 256 ? 23.020 -0.167 -30.647 1.00 95.94 256 PHE A N 1
ATOM 1955 C CA . PHE A 1 256 ? 21.933 0.734 -30.286 1.00 95.94 256 PHE A CA 1
ATOM 1956 C C . PHE A 1 256 ? 22.216 1.444 -28.967 1.00 95.94 256 PHE A C 1
ATOM 1958 O O . PHE A 1 256 ? 22.930 0.934 -28.098 1.00 95.94 256 PHE A O 1
ATOM 1965 N N . GLN A 1 257 ? 21.622 2.621 -28.819 1.00 95.75 257 GLN A N 1
ATOM 1966 C CA . GLN A 1 257 ? 21.561 3.376 -27.578 1.00 95.75 257 GLN A CA 1
ATOM 1967 C C . GLN A 1 257 ? 20.228 4.121 -27.560 1.00 95.75 257 GLN A C 1
ATOM 1969 O O 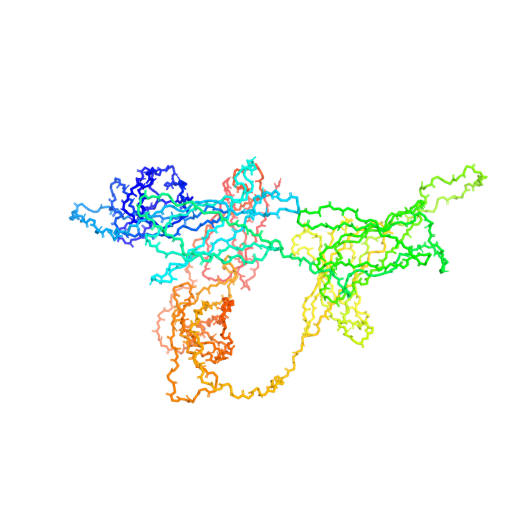. GLN A 1 257 ? 19.921 4.837 -28.508 1.00 95.75 257 GLN A O 1
ATOM 1974 N N . HIS A 1 258 ? 19.449 3.938 -26.498 1.00 94.88 258 HIS A N 1
ATOM 1975 C CA . HIS A 1 258 ? 18.141 4.565 -26.336 1.00 94.88 258 HIS A CA 1
ATOM 1976 C C . HIS A 1 258 ? 17.975 5.067 -24.909 1.00 94.88 258 HIS A C 1
ATOM 1978 O O . HIS A 1 258 ? 18.242 4.329 -23.955 1.00 94.88 258 HIS A O 1
ATOM 1984 N N . GLU A 1 259 ? 17.565 6.323 -24.767 1.00 93.81 259 GLU A N 1
ATOM 1985 C CA . GLU A 1 259 ? 17.370 6.958 -23.467 1.00 93.81 259 GLU A CA 1
ATOM 1986 C C . GLU A 1 259 ? 16.035 6.530 -22.857 1.00 93.81 259 GLU A C 1
ATOM 1988 O O . GLU A 1 259 ? 14.976 6.708 -23.453 1.00 93.81 259 GLU A O 1
ATOM 1993 N N . LEU A 1 260 ? 16.082 5.960 -21.653 1.00 90.75 260 LEU A N 1
ATOM 1994 C CA . LEU A 1 260 ? 14.910 5.415 -20.968 1.00 90.75 260 LEU A CA 1
ATOM 1995 C C . LEU A 1 260 ? 14.892 5.856 -19.504 1.00 90.75 260 LEU A C 1
ATOM 1997 O O . LEU A 1 260 ? 15.930 5.954 -18.844 1.00 90.75 260 LEU A O 1
ATOM 2001 N N . ALA A 1 261 ? 13.694 6.106 -18.975 1.00 87.25 261 ALA A N 1
ATOM 2002 C CA . ALA A 1 261 ? 13.503 6.389 -17.556 1.00 87.25 261 ALA A CA 1
ATOM 2003 C C . ALA A 1 261 ? 13.833 5.144 -16.707 1.00 87.25 261 ALA A C 1
ATOM 2005 O O . ALA A 1 261 ? 13.786 4.024 -17.226 1.00 87.25 261 ALA A O 1
ATOM 2006 N N . PRO A 1 262 ? 14.148 5.288 -15.407 1.00 85.38 262 PRO A N 1
ATOM 2007 C CA . PRO A 1 262 ? 14.409 4.131 -14.561 1.00 85.38 262 PRO A CA 1
ATOM 2008 C C . PRO A 1 262 ? 13.149 3.265 -14.443 1.00 85.38 262 PRO A C 1
ATOM 2010 O O . PRO A 1 262 ? 12.143 3.723 -13.904 1.00 85.38 262 PRO A O 1
ATOM 2013 N N . ASN A 1 263 ? 13.187 2.047 -14.985 1.00 85.31 263 ASN A N 1
ATOM 2014 C CA . ASN A 1 263 ? 12.083 1.084 -14.945 1.00 85.31 263 ASN A CA 1
ATOM 2015 C C . ASN A 1 263 ? 12.557 -0.314 -15.395 1.00 85.31 263 ASN A C 1
ATOM 2017 O O . ASN A 1 263 ? 13.709 -0.486 -15.799 1.00 85.31 263 ASN A O 1
ATOM 2021 N N . ALA A 1 264 ? 11.670 -1.306 -15.340 1.00 84.00 264 ALA A N 1
ATOM 2022 C CA . ALA A 1 264 ? 11.825 -2.587 -16.017 1.00 84.00 264 ALA A CA 1
ATOM 2023 C C . ALA A 1 264 ? 11.200 -2.531 -17.420 1.00 84.00 264 ALA A C 1
ATOM 2025 O O . ALA A 1 264 ? 10.080 -2.053 -17.583 1.00 84.00 264 ALA A O 1
ATOM 2026 N N . TYR A 1 265 ? 11.919 -3.052 -18.410 1.00 90.25 265 TYR A N 1
ATOM 2027 C CA . TYR A 1 265 ? 11.501 -3.116 -19.812 1.00 90.25 265 TYR A CA 1
ATOM 2028 C C . TYR A 1 265 ? 11.597 -4.552 -20.334 1.00 90.25 265 TYR A C 1
ATOM 2030 O O . TYR A 1 265 ? 12.356 -5.356 -19.786 1.00 90.25 265 TYR A O 1
ATOM 2038 N N . ALA A 1 266 ? 10.877 -4.870 -21.407 1.00 89.75 266 ALA A N 1
ATOM 2039 C CA . ALA A 1 266 ? 11.136 -6.063 -22.213 1.00 89.75 266 ALA A CA 1
ATOM 2040 C C . ALA A 1 266 ? 11.664 -5.645 -23.588 1.00 89.75 266 ALA A C 1
ATOM 2042 O O . ALA A 1 266 ? 11.234 -4.629 -24.135 1.00 89.75 266 ALA A O 1
ATOM 2043 N N . LEU A 1 267 ? 12.634 -6.393 -24.111 1.00 94.75 267 LEU A N 1
ATOM 2044 C CA . LEU A 1 267 ? 13.275 -6.124 -25.396 1.00 94.75 267 LEU A CA 1
ATOM 2045 C C . LEU A 1 267 ? 13.099 -7.312 -26.333 1.00 94.75 267 LEU A C 1
ATOM 2047 O O . LEU A 1 267 ? 13.317 -8.450 -25.918 1.00 94.75 267 LEU A O 1
ATOM 2051 N N . GLU A 1 268 ? 12.789 -7.044 -27.597 1.00 95.25 268 GLU A N 1
ATOM 2052 C CA . GLU A 1 268 ? 12.691 -8.064 -28.641 1.00 95.25 268 GLU A CA 1
ATOM 2053 C C . GLU A 1 268 ? 13.380 -7.593 -29.927 1.00 95.25 268 GLU A C 1
ATOM 2055 O O . GLU A 1 268 ? 13.003 -6.580 -30.506 1.00 95.25 268 GLU A O 1
ATOM 2060 N N . ALA A 1 269 ? 14.395 -8.321 -30.392 1.00 96.25 269 ALA A N 1
ATOM 2061 C CA . ALA A 1 269 ? 14.971 -8.118 -31.719 1.00 96.25 269 ALA A CA 1
ATOM 2062 C C . ALA A 1 269 ? 14.307 -9.063 -32.727 1.00 96.25 269 ALA A C 1
ATOM 2064 O O . ALA A 1 269 ? 14.257 -10.274 -32.496 1.00 96.25 269 ALA A O 1
ATOM 2065 N N . VAL A 1 270 ? 13.848 -8.520 -33.855 1.00 94.94 270 VAL A N 1
ATOM 2066 C CA . VAL A 1 270 ? 13.131 -9.251 -34.911 1.00 94.94 270 VAL A CA 1
ATOM 2067 C C . VAL A 1 270 ? 13.774 -8.954 -36.266 1.00 94.94 270 VAL A C 1
ATOM 2069 O O . VAL A 1 270 ? 14.108 -7.803 -36.540 1.00 94.94 270 VAL A O 1
ATOM 2072 N N . ALA A 1 271 ? 13.953 -9.978 -37.108 1.00 95.19 271 ALA A N 1
ATOM 2073 C CA . ALA A 1 271 ? 14.435 -9.854 -38.488 1.00 95.19 271 ALA A CA 1
ATOM 2074 C C . ALA A 1 271 ? 13.945 -11.031 -39.355 1.00 95.19 271 ALA A C 1
ATOM 2076 O O . ALA A 1 271 ? 13.802 -12.147 -38.851 1.00 95.19 271 ALA A O 1
ATOM 2077 N N . SER A 1 272 ? 13.732 -10.820 -40.657 1.00 93.00 272 SER A N 1
ATOM 2078 C CA . SER A 1 272 ? 13.275 -11.873 -41.577 1.00 93.00 272 SER A CA 1
ATOM 2079 C C . SER A 1 272 ? 14.316 -12.978 -41.750 1.00 93.00 272 SER A C 1
ATOM 2081 O O . SER A 1 272 ? 15.496 -12.711 -41.970 1.00 93.00 272 SER A O 1
ATOM 2083 N N . GLY A 1 273 ? 13.873 -14.237 -41.694 1.00 92.00 273 GLY A N 1
ATOM 2084 C CA . GLY A 1 273 ? 14.754 -15.410 -41.788 1.00 92.00 273 GLY A CA 1
ATOM 2085 C C . GLY A 1 273 ? 15.494 -15.749 -40.488 1.00 92.00 273 GLY A C 1
ATOM 2086 O O . GLY A 1 273 ? 16.351 -16.633 -40.483 1.00 92.00 273 GLY A O 1
ATOM 2087 N N . TYR A 1 274 ? 15.164 -15.074 -39.383 1.00 94.19 274 TYR A N 1
ATOM 2088 C CA . TYR A 1 274 ? 15.723 -15.327 -38.058 1.00 94.19 274 TYR A CA 1
ATOM 2089 C C . TYR A 1 274 ? 14.611 -15.537 -37.034 1.00 94.19 274 TYR A C 1
ATOM 2091 O O . TYR A 1 274 ? 13.547 -14.927 -37.109 1.00 94.19 274 TYR A O 1
ATOM 2099 N N . ARG A 1 275 ? 14.888 -16.360 -36.022 1.00 92.12 275 ARG A N 1
ATOM 2100 C CA . ARG A 1 275 ? 14.068 -16.419 -34.810 1.00 92.12 275 ARG A CA 1
ATOM 2101 C C . ARG A 1 275 ? 14.286 -15.153 -33.984 1.00 92.12 275 ARG A C 1
ATOM 2103 O O . ARG A 1 275 ? 15.436 -14.719 -33.843 1.00 92.12 275 ARG A O 1
ATOM 2110 N N . SER A 1 276 ? 13.209 -14.585 -33.433 1.00 91.44 276 SER A N 1
ATOM 2111 C CA . SER A 1 276 ? 13.306 -13.387 -32.596 1.00 91.44 276 SER A CA 1
ATOM 2112 C C . SER A 1 276 ? 14.125 -13.653 -31.331 1.00 91.44 276 SER A C 1
ATOM 2114 O O . SER A 1 276 ? 14.187 -14.772 -30.814 1.00 91.44 276 SER A O 1
ATOM 2116 N N . SER A 1 277 ? 14.821 -12.619 -30.860 1.00 93.62 277 SER A N 1
ATOM 2117 C CA . SER A 1 277 ? 15.632 -12.668 -29.643 1.00 93.62 277 SER A CA 1
ATOM 2118 C C . SER A 1 277 ? 14.977 -11.793 -28.586 1.00 93.62 277 SER A C 1
ATOM 2120 O O . SER A 1 277 ? 14.919 -10.577 -28.750 1.00 93.62 277 SER A O 1
ATOM 2122 N N . HIS A 1 278 ? 14.487 -12.408 -27.512 1.00 90.62 278 HIS A N 1
ATOM 2123 C CA . HIS A 1 278 ? 13.759 -11.727 -26.446 1.00 90.62 278 HIS A CA 1
ATOM 2124 C C . HIS A 1 278 ? 14.582 -11.666 -25.153 1.00 90.62 278 HIS A C 1
ATOM 2126 O O . HIS A 1 278 ? 15.287 -12.615 -24.803 1.00 90.62 278 HIS A O 1
ATOM 2132 N N . ARG A 1 279 ? 14.480 -10.553 -24.419 1.00 88.44 279 ARG A N 1
ATOM 2133 C CA . ARG A 1 279 ? 15.084 -10.388 -23.093 1.00 88.44 279 ARG A CA 1
ATOM 2134 C C . ARG A 1 279 ? 14.179 -9.568 -22.181 1.00 88.44 279 ARG A C 1
ATOM 2136 O O . ARG A 1 279 ? 13.971 -8.378 -22.414 1.00 88.44 279 ARG A O 1
ATOM 2143 N N . ALA A 1 280 ? 13.726 -10.182 -21.091 1.00 85.81 280 ALA A N 1
ATOM 2144 C CA . ALA A 1 280 ? 12.961 -9.518 -20.042 1.00 85.81 280 ALA A CA 1
ATOM 2145 C C . ALA A 1 280 ? 13.220 -10.159 -18.662 1.00 85.81 280 ALA A C 1
ATOM 2147 O O . ALA A 1 280 ? 13.407 -11.373 -18.585 1.00 85.81 280 ALA A O 1
ATOM 2148 N N . PRO A 1 281 ? 13.200 -9.381 -17.562 1.00 86.19 281 PRO A N 1
ATOM 2149 C CA . PRO A 1 281 ? 13.173 -7.920 -17.521 1.00 86.19 281 PRO A CA 1
ATOM 2150 C C . PRO A 1 281 ? 14.567 -7.308 -17.759 1.00 86.19 281 PRO A C 1
ATOM 2152 O O . PRO A 1 281 ? 15.590 -7.841 -17.329 1.00 86.19 281 PRO A O 1
ATOM 2155 N N . VAL A 1 282 ? 14.607 -6.137 -18.392 1.00 89.06 282 VAL A N 1
ATOM 2156 C CA . VAL A 1 282 ? 15.790 -5.276 -18.503 1.00 89.06 282 VAL A CA 1
ATOM 2157 C C . VAL A 1 282 ? 15.579 -4.054 -17.622 1.00 89.06 282 VAL A C 1
ATOM 2159 O O . VAL A 1 282 ? 14.747 -3.199 -17.913 1.00 89.06 282 VAL A O 1
ATOM 2162 N N . PHE A 1 283 ? 16.328 -3.973 -16.524 1.00 86.50 283 PHE A N 1
ATOM 2163 C CA . PHE A 1 283 ? 16.230 -2.857 -15.586 1.00 86.50 283 PHE A CA 1
ATOM 2164 C C . PHE A 1 283 ? 17.104 -1.693 -16.036 1.00 86.50 283 PHE A C 1
ATOM 2166 O O . PHE A 1 283 ? 18.322 -1.837 -16.133 1.00 86.50 283 PHE A O 1
ATOM 2173 N N . VAL A 1 284 ? 16.498 -0.531 -16.255 1.00 88.94 284 VAL A N 1
ATOM 2174 C CA . VAL A 1 284 ? 17.195 0.749 -16.396 1.00 88.94 284 VAL A CA 1
ATOM 2175 C C . VAL A 1 284 ? 17.241 1.411 -15.034 1.00 88.94 284 VAL A C 1
ATOM 2177 O O . VAL A 1 284 ? 16.244 1.486 -14.317 1.00 88.94 284 VAL A O 1
ATOM 2180 N N . LEU A 1 285 ? 18.419 1.886 -14.666 1.00 84.31 285 LEU A N 1
ATOM 2181 C CA . LEU A 1 285 ? 18.693 2.433 -13.348 1.00 84.31 285 LEU A CA 1
ATOM 2182 C C . LEU A 1 285 ? 19.086 3.909 -13.507 1.00 84.31 285 LEU A C 1
ATOM 2184 O O . LEU A 1 285 ? 19.654 4.262 -14.543 1.00 84.31 285 LEU A O 1
ATOM 2188 N N . PRO A 1 286 ? 18.807 4.774 -12.514 1.00 80.56 286 PRO A N 1
ATOM 2189 C CA . PRO A 1 286 ? 19.068 6.205 -12.644 1.00 80.56 286 PRO A CA 1
ATOM 2190 C C . PRO A 1 286 ? 20.532 6.499 -12.994 1.00 80.56 286 PRO A C 1
ATOM 2192 O O . PRO A 1 286 ? 21.438 5.906 -12.404 1.00 80.56 286 PRO A O 1
ATOM 2195 N N . GLY A 1 287 ? 20.752 7.401 -13.952 1.00 85.06 287 GLY A N 1
ATOM 2196 C CA . GLY A 1 287 ? 22.079 7.895 -14.338 1.00 85.06 287 GLY A CA 1
ATOM 2197 C C . GLY A 1 287 ? 23.007 6.885 -15.026 1.00 85.06 287 GLY A C 1
ATOM 2198 O O . GLY A 1 287 ? 24.211 7.128 -15.090 1.00 85.06 287 GLY A O 1
ATOM 2199 N N . ARG A 1 288 ? 22.503 5.737 -15.507 1.00 89.44 288 ARG A N 1
ATOM 2200 C CA . ARG A 1 288 ? 23.327 4.754 -16.231 1.00 89.44 288 ARG A CA 1
ATOM 2201 C C . ARG A 1 288 ? 22.613 4.091 -17.398 1.00 89.44 288 ARG A C 1
ATOM 2203 O O . ARG A 1 288 ? 21.394 3.945 -17.418 1.00 89.44 288 ARG A O 1
ATOM 2210 N N . TYR A 1 289 ? 23.421 3.630 -18.347 1.00 94.38 289 TYR A N 1
ATOM 2211 C CA . TYR A 1 289 ? 22.976 2.760 -19.426 1.00 94.38 289 TYR A CA 1
ATOM 2212 C C . TYR A 1 289 ? 23.138 1.291 -19.045 1.00 94.38 289 TYR A C 1
ATOM 2214 O O . TYR A 1 289 ? 24.245 0.840 -18.737 1.00 94.38 289 TYR A O 1
ATOM 2222 N N . THR A 1 290 ? 22.052 0.533 -19.131 1.00 91.88 290 THR A N 1
ATOM 2223 C CA . THR A 1 290 ? 22.073 -0.924 -19.016 1.00 91.88 290 THR A CA 1
ATOM 2224 C C . THR A 1 290 ? 22.566 -1.520 -20.326 1.00 91.88 290 THR A C 1
ATOM 2226 O O . THR A 1 290 ? 22.020 -1.233 -21.391 1.00 91.88 290 THR A O 1
ATOM 2229 N N . VAL A 1 291 ? 23.629 -2.325 -20.248 1.00 94.19 291 VAL A N 1
ATOM 2230 C CA . VAL A 1 291 ? 24.230 -2.967 -21.421 1.00 94.19 291 VAL A CA 1
ATOM 2231 C C . VAL A 1 291 ? 23.484 -4.255 -21.745 1.00 94.19 291 VAL A C 1
ATOM 2233 O O . VAL A 1 291 ? 23.369 -5.139 -20.897 1.00 94.19 291 VAL A O 1
ATOM 2236 N N . VAL A 1 292 ? 22.996 -4.360 -22.977 1.00 94.25 292 VAL A N 1
ATOM 2237 C CA . VAL A 1 292 ? 22.226 -5.503 -23.465 1.00 94.25 292 VAL A CA 1
ATOM 2238 C C . VAL A 1 292 ? 22.905 -6.113 -24.688 1.00 94.25 292 VAL A C 1
ATOM 2240 O O . VAL A 1 292 ? 23.369 -5.414 -25.583 1.00 94.25 292 VAL A O 1
ATOM 2243 N N . GLU A 1 293 ? 22.926 -7.438 -24.735 1.00 95.00 293 GLU A N 1
ATOM 2244 C CA . GLU A 1 293 ? 23.273 -8.200 -25.930 1.00 95.00 293 GLU A CA 1
ATOM 2245 C C . GLU A 1 293 ? 22.087 -9.095 -26.286 1.00 95.00 293 GLU A C 1
ATOM 2247 O O . GLU A 1 293 ? 21.504 -9.728 -25.398 1.00 95.00 293 GLU A O 1
ATOM 2252 N N . LEU A 1 294 ? 21.719 -9.086 -27.567 1.00 93.94 294 LEU A N 1
ATOM 2253 C CA . LEU A 1 294 ? 20.666 -9.908 -28.164 1.00 93.94 294 LEU A CA 1
ATOM 2254 C C . LEU A 1 294 ? 21.271 -10.662 -29.345 1.00 93.94 294 LEU A C 1
ATOM 2256 O O . LEU A 1 294 ? 22.098 -10.117 -30.075 1.00 93.94 294 LEU A O 1
ATOM 2260 N N . THR A 1 295 ? 20.884 -11.919 -29.529 1.00 95.00 295 THR A N 1
ATOM 2261 C CA . THR A 1 295 ? 21.425 -12.764 -30.598 1.00 95.00 295 THR A CA 1
ATOM 2262 C C . THR A 1 295 ? 20.294 -13.393 -31.394 1.00 95.00 295 THR A C 1
ATOM 2264 O O . THR A 1 295 ? 19.540 -14.211 -30.872 1.00 95.00 295 THR A O 1
ATOM 2267 N N . LEU A 1 296 ? 20.209 -13.023 -32.668 1.00 93.75 296 LEU A N 1
ATOM 2268 C CA . LEU A 1 296 ? 19.338 -13.632 -33.662 1.00 93.75 296 LEU A CA 1
ATOM 2269 C C . LEU A 1 296 ? 19.943 -14.949 -34.147 1.00 93.75 296 LEU A C 1
ATOM 2271 O O . LEU A 1 296 ? 21.142 -15.037 -34.432 1.00 93.75 296 LEU A O 1
ATOM 2275 N N . VAL A 1 297 ? 19.104 -15.973 -34.268 1.00 93.12 297 VAL A N 1
ATOM 2276 C CA . VAL A 1 297 ? 19.501 -17.295 -34.768 1.00 93.12 297 VAL A CA 1
ATOM 2277 C C . VAL A 1 297 ? 18.781 -17.541 -36.091 1.00 93.12 297 VAL A C 1
ATOM 2279 O O . VAL A 1 297 ? 17.562 -17.363 -36.113 1.00 93.12 297 VAL A O 1
ATOM 2282 N N . PRO A 1 298 ? 19.486 -17.925 -37.176 1.00 91.38 298 PRO A N 1
ATOM 2283 C CA . PRO A 1 298 ? 18.842 -18.259 -38.443 1.00 91.38 298 PRO A CA 1
ATOM 2284 C C . PRO A 1 298 ? 17.723 -19.280 -38.236 1.00 91.38 298 PRO A C 1
ATOM 2286 O O . PRO A 1 298 ? 17.914 -20.288 -37.546 1.00 91.38 298 PRO A O 1
ATOM 2289 N N . ASP A 1 299 ? 16.556 -19.015 -38.811 1.00 88.56 299 ASP A N 1
ATOM 2290 C CA . ASP A 1 299 ? 15.448 -19.957 -38.768 1.00 88.56 299 ASP A CA 1
ATOM 2291 C C . ASP A 1 299 ? 15.615 -20.985 -39.892 1.00 88.56 299 ASP A C 1
ATOM 2293 O O . ASP A 1 299 ? 15.260 -20.736 -41.040 1.00 88.56 299 ASP A O 1
ATOM 2297 N N . ALA A 1 300 ? 16.181 -22.150 -39.562 1.00 80.19 300 ALA A N 1
ATOM 2298 C CA . ALA A 1 300 ? 16.367 -23.259 -40.506 1.00 80.19 300 ALA A CA 1
ATOM 2299 C C . ALA A 1 300 ? 15.042 -23.816 -41.069 1.00 80.19 300 ALA A C 1
ATOM 2301 O O . ALA A 1 300 ? 15.054 -24.582 -42.028 1.00 80.19 300 ALA A O 1
ATOM 2302 N N . SER A 1 301 ? 13.911 -23.433 -40.473 1.00 72.69 301 SER A N 1
ATOM 2303 C CA . SER A 1 301 ? 12.560 -23.823 -40.884 1.00 72.69 301 SER A CA 1
ATOM 2304 C C . SER A 1 301 ? 11.967 -22.881 -41.939 1.00 72.69 301 SER A C 1
ATOM 2306 O O . SER A 1 301 ? 10.916 -23.185 -42.505 1.00 72.69 301 SER A O 1
ATOM 2308 N N . ALA A 1 302 ? 12.609 -21.739 -42.210 1.00 61.34 302 ALA A N 1
ATOM 2309 C CA . ALA A 1 302 ? 12.180 -20.839 -43.270 1.00 61.34 302 ALA A CA 1
ATOM 2310 C C . ALA A 1 302 ? 12.451 -21.511 -44.631 1.00 61.34 302 ALA A C 1
ATOM 2312 O O . ALA A 1 302 ? 13.590 -21.911 -44.885 1.00 61.34 302 ALA A O 1
ATOM 2313 N N . PRO A 1 303 ? 11.441 -21.675 -45.507 1.00 52.00 303 PRO A N 1
ATOM 2314 C CA . PRO A 1 303 ? 11.615 -22.380 -46.769 1.00 52.00 303 PRO A CA 1
ATOM 2315 C C . PRO A 1 303 ? 12.703 -21.695 -47.598 1.00 52.00 303 PRO A C 1
ATOM 2317 O O . PRO A 1 303 ? 12.589 -20.517 -47.945 1.00 52.00 303 PRO A O 1
ATOM 2320 N N . ALA A 1 304 ? 13.768 -22.440 -47.903 1.00 49.59 304 ALA A N 1
ATOM 2321 C CA . ALA A 1 304 ? 14.768 -22.017 -48.868 1.00 49.59 304 ALA A CA 1
ATOM 2322 C C . ALA A 1 304 ? 14.060 -21.680 -50.189 1.00 49.59 304 ALA A C 1
ATOM 2324 O O . ALA A 1 304 ? 13.123 -22.368 -50.602 1.00 49.59 304 ALA A O 1
ATOM 2325 N N . SER A 1 305 ? 14.482 -20.590 -50.831 1.00 52.53 305 SER A N 1
ATOM 2326 C CA . SER A 1 305 ? 13.986 -20.238 -52.163 1.00 52.53 305 SER A CA 1
ATOM 2327 C C . SER A 1 305 ? 14.141 -21.432 -53.126 1.00 52.53 305 SER A C 1
ATOM 2329 O O . SER A 1 305 ? 15.094 -22.194 -52.972 1.00 52.53 305 SER A O 1
ATOM 2331 N N . PRO A 1 306 ? 13.234 -21.623 -54.103 1.00 47.72 306 PRO A N 1
ATOM 2332 C CA . PRO A 1 306 ? 12.938 -22.939 -54.688 1.00 47.72 306 PRO A CA 1
ATOM 2333 C C . PRO A 1 306 ? 14.004 -23.568 -55.607 1.00 47.72 306 PRO A C 1
ATOM 2335 O O . PRO A 1 306 ? 13.689 -24.552 -56.268 1.00 47.72 306 PRO A O 1
ATOM 2338 N N . ASP A 1 307 ? 15.223 -23.031 -55.690 1.00 51.97 307 ASP A N 1
ATOM 2339 C CA . ASP A 1 307 ? 16.118 -23.285 -56.833 1.00 51.97 307 ASP A CA 1
ATOM 2340 C C . ASP A 1 307 ? 17.338 -24.185 -56.582 1.00 51.97 307 ASP A C 1
ATOM 2342 O O . ASP A 1 307 ? 18.077 -24.437 -57.526 1.00 51.97 307 ASP A O 1
ATOM 2346 N N . ASP A 1 308 ? 17.535 -24.760 -55.392 1.00 46.25 308 ASP A N 1
ATOM 2347 C CA . ASP A 1 308 ? 18.641 -25.710 -55.174 1.00 46.25 308 ASP A CA 1
ATOM 2348 C C . ASP A 1 308 ? 18.172 -26.996 -54.482 1.00 46.25 308 ASP A C 1
ATOM 2350 O O . ASP A 1 308 ? 18.175 -27.127 -53.258 1.00 46.25 308 ASP A O 1
ATOM 2354 N N . ALA A 1 309 ? 17.775 -27.977 -55.296 1.00 47.78 309 ALA A N 1
ATOM 2355 C CA . ALA A 1 309 ? 17.538 -29.352 -54.869 1.00 47.78 309 ALA A CA 1
ATOM 2356 C C . ALA A 1 309 ? 18.775 -30.224 -55.153 1.00 47.78 309 ALA A C 1
ATOM 2358 O O . ALA A 1 309 ? 19.144 -30.440 -56.308 1.00 47.78 309 ALA A O 1
ATOM 2359 N N . ALA A 1 310 ? 19.379 -30.779 -54.099 1.00 43.44 310 ALA A N 1
ATOM 2360 C CA . ALA A 1 310 ? 20.354 -31.870 -54.166 1.00 43.44 310 ALA A CA 1
ATOM 2361 C C . ALA A 1 310 ? 20.208 -32.798 -52.934 1.00 43.44 310 ALA A C 1
ATOM 2363 O O . ALA A 1 310 ? 19.666 -32.362 -51.919 1.00 43.44 310 ALA A O 1
ATOM 2364 N N . PRO A 1 311 ? 20.616 -34.081 -53.034 1.00 53.59 311 PRO A N 1
ATOM 2365 C CA . PRO A 1 311 ? 19.842 -35.198 -52.488 1.00 53.59 311 PRO A CA 1
ATOM 2366 C C . PRO A 1 311 ? 20.268 -35.706 -51.101 1.00 53.59 311 PRO A C 1
ATOM 2368 O O . PRO A 1 311 ? 21.389 -35.490 -50.641 1.00 53.59 311 PRO A O 1
ATOM 2371 N N . ASP A 1 312 ? 19.322 -36.443 -50.514 1.00 51.09 312 ASP A N 1
ATOM 2372 C CA . ASP A 1 312 ? 19.286 -37.112 -49.212 1.00 51.09 312 ASP A CA 1
ATOM 2373 C C . ASP A 1 312 ? 20.590 -37.782 -48.743 1.00 51.09 312 ASP A C 1
ATOM 2375 O O . ASP A 1 312 ? 21.163 -38.647 -49.413 1.00 51.09 312 ASP A O 1
ATOM 2379 N N . GLY A 1 313 ? 20.984 -37.448 -47.510 1.00 41.47 313 GLY A N 1
ATOM 2380 C CA . GLY A 1 313 ? 21.937 -38.192 -46.684 1.00 41.47 313 GLY A CA 1
ATOM 2381 C C . GLY A 1 313 ? 21.250 -38.724 -45.414 1.00 41.47 313 GLY A C 1
ATOM 2382 O O . GLY A 1 313 ? 20.291 -38.111 -44.950 1.00 41.47 313 GLY A O 1
ATOM 2383 N N . PRO A 1 314 ? 21.694 -39.867 -44.860 1.00 53.69 314 PRO A N 1
ATOM 2384 C CA . PRO A 1 314 ? 20.923 -40.639 -43.889 1.00 53.69 314 PRO A CA 1
ATOM 2385 C C . PRO A 1 314 ? 20.873 -39.994 -42.497 1.00 53.69 314 PRO A C 1
ATOM 2387 O O . PRO A 1 314 ? 21.878 -39.489 -41.996 1.00 53.69 314 PRO A O 1
ATOM 2390 N N . ASP A 1 315 ? 19.694 -40.107 -41.879 1.00 49.56 315 ASP A N 1
ATOM 2391 C CA . ASP A 1 315 ? 19.373 -39.747 -40.496 1.00 49.56 315 ASP A CA 1
ATOM 2392 C C . ASP A 1 315 ? 20.437 -40.229 -39.500 1.00 49.56 315 ASP A C 1
ATOM 2394 O O . ASP A 1 315 ? 20.596 -41.426 -39.236 1.00 49.56 315 ASP A O 1
ATOM 2398 N N . VAL A 1 316 ? 21.135 -39.267 -38.897 1.00 41.50 316 VAL A N 1
ATOM 2399 C CA . VAL A 1 316 ? 21.884 -39.470 -37.657 1.00 41.50 316 VAL A CA 1
ATOM 2400 C C . VAL A 1 316 ? 20.907 -39.203 -36.508 1.00 41.50 316 VAL A C 1
ATOM 2402 O O . VAL A 1 316 ? 20.355 -38.105 -36.452 1.00 41.50 316 VAL A O 1
ATOM 2405 N N . PRO A 1 317 ? 20.677 -40.152 -35.581 1.00 41.81 317 PRO A N 1
ATOM 2406 C CA . PRO A 1 317 ? 19.799 -39.919 -34.441 1.00 41.81 317 PRO A CA 1
ATOM 2407 C C . PRO A 1 317 ? 20.369 -38.781 -33.585 1.00 41.81 317 PRO A C 1
ATOM 2409 O O . PRO A 1 317 ? 21.407 -38.934 -32.939 1.00 41.81 317 PRO A O 1
ATOM 2412 N N . GLN A 1 318 ? 19.701 -37.625 -33.614 1.00 45.06 318 GLN A N 1
ATOM 2413 C CA . GLN A 1 318 ? 20.006 -36.499 -32.741 1.00 45.06 318 GLN A CA 1
ATOM 2414 C C . GLN A 1 318 ? 19.770 -36.931 -31.290 1.00 45.06 318 GLN A C 1
ATOM 2416 O O . GLN A 1 318 ? 18.667 -37.310 -30.895 1.00 45.06 318 GLN A O 1
ATOM 2421 N N . GLN A 1 319 ? 20.851 -36.921 -30.515 1.00 38.62 319 GLN A N 1
ATOM 2422 C CA . GLN A 1 319 ? 20.835 -37.083 -29.068 1.00 38.62 319 GLN A CA 1
ATOM 2423 C C . GLN A 1 319 ? 19.944 -35.975 -28.471 1.00 38.62 319 GLN A C 1
ATOM 2425 O O . GLN A 1 319 ? 20.069 -34.835 -28.913 1.00 38.62 319 GLN A O 1
ATOM 2430 N N . PRO A 1 320 ? 19.026 -36.276 -27.534 1.00 49.94 320 PRO A N 1
ATOM 2431 C CA . PRO A 1 320 ? 18.114 -35.271 -26.995 1.00 49.94 320 PRO A CA 1
ATOM 2432 C C . PRO A 1 320 ? 18.911 -34.116 -26.378 1.00 49.94 320 PRO A C 1
ATOM 2434 O O . PRO A 1 320 ? 19.781 -34.346 -25.540 1.00 49.94 320 PRO A O 1
ATOM 2437 N N . ASP A 1 321 ? 18.639 -32.890 -26.830 1.00 65.06 321 ASP A N 1
ATOM 2438 C CA . ASP A 1 321 ? 19.276 -31.678 -26.318 1.00 65.06 321 ASP A CA 1
ATOM 2439 C C . ASP A 1 321 ? 18.910 -31.497 -24.837 1.00 65.06 321 ASP A C 1
ATOM 2441 O O . ASP A 1 321 ? 17.787 -31.109 -24.501 1.00 65.06 321 ASP A O 1
ATOM 2445 N N . ASP A 1 322 ? 19.856 -31.796 -23.944 1.00 80.31 322 ASP A N 1
ATOM 2446 C CA . ASP A 1 322 ? 19.682 -31.620 -22.504 1.00 80.31 322 ASP A CA 1
ATOM 2447 C C . ASP A 1 322 ? 19.385 -30.145 -22.179 1.00 80.31 322 ASP A C 1
ATOM 2449 O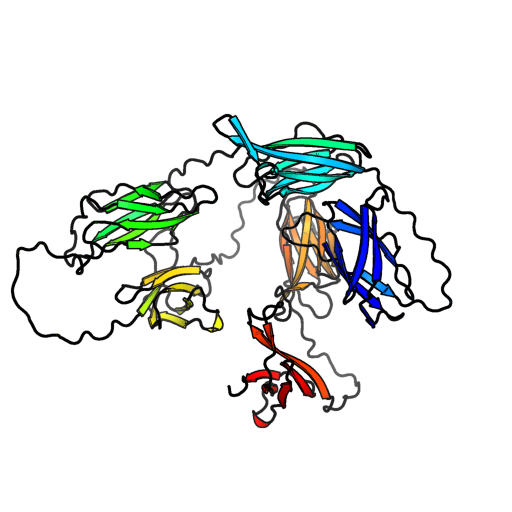 O . ASP A 1 322 ? 20.129 -29.228 -22.546 1.00 80.31 322 ASP A O 1
ATOM 2453 N N . LEU A 1 323 ? 18.303 -29.902 -21.436 1.00 92.12 323 LEU A N 1
ATOM 2454 C CA . LEU A 1 323 ? 17.910 -28.574 -20.977 1.00 92.12 323 LEU A CA 1
ATOM 2455 C C . LEU A 1 323 ? 18.816 -28.134 -19.816 1.00 92.12 323 LEU A C 1
ATOM 2457 O O . LEU A 1 323 ? 18.506 -28.332 -18.642 1.00 92.12 323 LEU A O 1
ATOM 2461 N N . VAL A 1 324 ? 19.972 -27.557 -20.138 1.00 94.56 324 VAL A N 1
ATOM 2462 C CA . VAL A 1 324 ? 20.965 -27.117 -19.147 1.00 94.56 324 VAL A CA 1
ATOM 2463 C C . VAL A 1 324 ? 20.947 -25.599 -19.004 1.00 94.56 324 VAL A C 1
ATOM 2465 O O . VAL A 1 324 ? 21.040 -24.884 -19.999 1.00 94.56 324 VAL A O 1
ATOM 2468 N N . LEU A 1 325 ? 20.884 -25.108 -17.763 1.00 95.69 325 LEU A N 1
ATOM 2469 C CA . LEU A 1 325 ? 21.099 -23.703 -17.406 1.00 95.69 325 LEU A CA 1
ATOM 2470 C C . LEU A 1 325 ? 22.494 -23.512 -16.804 1.00 95.69 325 LEU A C 1
ATOM 2472 O O . LEU A 1 325 ? 22.843 -24.157 -15.813 1.00 95.69 325 LEU A O 1
ATOM 2476 N N . LEU A 1 326 ? 23.263 -22.578 -17.362 1.00 96.81 326 LEU A N 1
ATOM 2477 C CA . LEU A 1 326 ? 24.529 -22.100 -16.811 1.00 96.81 326 LEU A CA 1
ATOM 2478 C C . LEU A 1 326 ? 24.305 -20.776 -16.064 1.00 96.81 326 LEU A C 1
ATOM 2480 O O . LEU A 1 326 ? 23.932 -19.773 -16.667 1.00 96.81 326 LEU A O 1
ATOM 2484 N N . ALA A 1 327 ? 24.552 -20.744 -14.756 1.00 96.62 327 ALA A N 1
ATOM 2485 C CA . ALA A 1 327 ? 24.553 -19.501 -13.988 1.00 96.62 327 ALA A CA 1
ATOM 2486 C C . ALA A 1 327 ? 25.989 -19.093 -13.644 1.00 96.62 327 ALA A C 1
ATOM 2488 O O . ALA A 1 327 ? 26.741 -19.883 -13.071 1.00 96.62 327 ALA A O 1
ATOM 2489 N N . ARG A 1 328 ? 26.361 -17.849 -13.963 1.00 97.50 328 ARG A N 1
ATOM 2490 C CA . ARG A 1 328 ? 27.670 -17.268 -13.646 1.00 97.50 328 ARG A CA 1
ATOM 2491 C C . ARG A 1 328 ? 27.530 -16.184 -12.579 1.00 97.50 328 ARG A C 1
ATOM 2493 O O . ARG A 1 328 ? 26.853 -15.182 -12.792 1.00 97.50 328 ARG A O 1
ATOM 2500 N N . VAL A 1 329 ? 28.181 -16.361 -11.435 1.00 97.06 329 VAL A N 1
ATOM 2501 C CA . VAL A 1 329 ? 28.176 -15.419 -10.311 1.00 97.06 329 VAL A CA 1
ATOM 2502 C C . VAL A 1 329 ? 29.441 -14.571 -10.337 1.00 97.06 329 VAL A C 1
ATOM 2504 O O . VAL A 1 329 ? 30.561 -15.084 -10.280 1.00 97.06 329 VAL A O 1
ATOM 2507 N N . VAL A 1 330 ? 29.263 -13.255 -10.398 1.00 97.00 330 VAL A N 1
ATOM 2508 C CA . VAL A 1 330 ? 30.362 -12.289 -10.491 1.00 97.00 330 VAL A CA 1
ATOM 2509 C C . VAL A 1 330 ? 30.225 -11.185 -9.452 1.00 97.00 330 VAL A C 1
ATOM 2511 O O . VAL A 1 330 ? 29.137 -10.872 -8.973 1.00 97.00 330 VAL A O 1
ATOM 2514 N N . ARG A 1 331 ? 31.350 -10.573 -9.095 1.00 94.50 331 ARG A N 1
ATOM 2515 C CA . ARG A 1 331 ? 31.395 -9.395 -8.233 1.00 94.50 331 ARG A CA 1
ATOM 2516 C C . ARG A 1 331 ? 31.063 -8.140 -9.032 1.00 94.50 331 ARG A C 1
ATOM 2518 O O . ARG A 1 331 ? 31.666 -7.913 -10.080 1.00 94.50 331 ARG A O 1
ATOM 2525 N N . ASP A 1 332 ? 30.202 -7.296 -8.466 1.00 86.06 332 ASP A N 1
ATOM 2526 C CA . ASP A 1 332 ? 29.992 -5.932 -8.949 1.00 86.06 332 ASP A CA 1
ATOM 2527 C C . ASP A 1 332 ? 31.293 -5.132 -8.802 1.00 86.06 332 ASP A C 1
ATOM 2529 O O . ASP A 1 332 ? 31.858 -5.029 -7.704 1.00 86.06 332 ASP A O 1
ATOM 2533 N N . SER A 1 333 ? 31.803 -4.605 -9.910 1.00 79.25 333 SER A N 1
ATOM 2534 C CA . SER A 1 333 ? 33.002 -3.776 -9.930 1.00 79.25 333 SER A CA 1
ATOM 2535 C C . SER A 1 333 ? 32.674 -2.472 -10.634 1.00 79.25 333 SER A C 1
ATOM 2537 O O . SER A 1 333 ? 32.353 -2.467 -11.817 1.00 79.25 333 SER A O 1
ATOM 2539 N N . LEU A 1 334 ? 32.777 -1.365 -9.896 1.00 71.19 334 LEU A N 1
ATOM 2540 C CA . LEU A 1 334 ? 32.621 -0.021 -10.453 1.00 71.19 334 LEU A CA 1
ATOM 2541 C C . LEU A 1 334 ? 33.756 0.334 -11.435 1.00 71.19 334 LEU A C 1
ATOM 2543 O O . LEU A 1 334 ? 33.570 1.199 -12.281 1.00 71.19 334 LEU A O 1
ATOM 2547 N N . GLU A 1 335 ? 34.909 -0.347 -11.355 1.00 66.31 335 GLU A N 1
ATOM 2548 C CA . GLU A 1 335 ? 36.137 0.002 -12.087 1.00 66.31 335 GLU A CA 1
ATOM 2549 C C . GLU A 1 335 ? 36.889 -1.232 -12.633 1.00 66.31 335 GLU A C 1
ATOM 2551 O O . GLU A 1 335 ? 38.092 -1.402 -12.428 1.00 66.31 335 GLU A O 1
ATOM 2556 N N . GLY A 1 336 ? 36.203 -2.145 -13.326 1.00 78.94 336 GLY A N 1
ATOM 2557 C CA . GLY A 1 336 ? 36.892 -3.252 -13.996 1.00 78.94 336 GLY A CA 1
ATOM 2558 C C . GLY A 1 336 ? 35.984 -4.345 -14.553 1.00 78.94 336 GLY A C 1
ATOM 2559 O O . GLY A 1 336 ? 34.770 -4.305 -14.355 1.00 78.94 336 GLY A O 1
ATOM 2560 N N . PRO A 1 337 ? 36.563 -5.340 -15.254 1.00 86.81 337 PRO A N 1
ATOM 2561 C CA . PRO A 1 337 ? 35.804 -6.489 -15.724 1.00 86.81 337 PRO A CA 1
ATOM 2562 C C . PRO A 1 337 ? 35.233 -7.279 -14.531 1.00 86.81 337 PRO A C 1
ATOM 2564 O O . PRO A 1 337 ? 35.904 -7.385 -13.494 1.00 86.81 337 PRO A O 1
ATOM 2567 N N . PRO A 1 338 ? 34.024 -7.858 -14.665 1.00 89.12 338 PRO A N 1
ATOM 2568 C CA . PRO A 1 338 ? 33.414 -8.668 -13.617 1.00 89.12 338 PRO A CA 1
ATOM 2569 C C . PRO A 1 338 ? 34.359 -9.793 -13.195 1.00 89.12 338 PRO A C 1
ATOM 2571 O O . PRO A 1 338 ? 34.869 -10.536 -14.034 1.00 89.12 338 PRO A O 1
ATOM 2574 N N . ARG A 1 339 ? 34.610 -9.917 -11.889 1.00 95.44 339 ARG A N 1
ATOM 2575 C CA . ARG A 1 339 ? 35.455 -10.992 -11.351 1.00 95.44 339 ARG A CA 1
ATOM 2576 C C . ARG A 1 339 ? 34.576 -12.148 -10.879 1.00 95.44 339 ARG A C 1
ATOM 2578 O O . ARG A 1 339 ? 33.612 -11.873 -10.162 1.00 95.44 339 ARG A O 1
ATOM 2585 N N . PRO A 1 340 ? 34.890 -13.403 -11.232 1.00 97.31 340 PRO A N 1
ATOM 2586 C CA . PRO A 1 340 ? 34.109 -14.553 -10.791 1.00 97.31 340 PRO A CA 1
ATOM 2587 C C . PRO A 1 340 ? 34.127 -14.698 -9.264 1.00 97.31 340 PRO A C 1
ATOM 2589 O O . PRO A 1 340 ? 35.125 -14.370 -8.615 1.00 97.31 340 PRO A O 1
ATOM 2592 N N . LEU A 1 341 ? 33.016 -15.172 -8.695 1.00 97.25 341 LEU A N 1
ATOM 2593 C CA . LEU A 1 341 ? 32.845 -15.406 -7.258 1.00 97.25 341 LEU A CA 1
ATOM 2594 C C . LEU A 1 341 ? 32.723 -16.908 -6.953 1.00 97.25 341 LEU A C 1
ATOM 2596 O O . LEU A 1 341 ? 31.608 -17.422 -6.831 1.00 97.25 341 LEU A O 1
ATOM 2600 N N . PRO A 1 342 ? 33.856 -17.622 -6.813 1.00 97.62 342 PRO A N 1
ATOM 2601 C CA . PRO A 1 342 ? 33.840 -19.032 -6.451 1.00 97.62 342 PRO A CA 1
ATOM 2602 C C . PRO A 1 342 ? 33.283 -19.241 -5.042 1.00 97.62 342 PRO A C 1
ATOM 2604 O O . PRO A 1 342 ? 33.543 -18.453 -4.131 1.00 97.62 342 PRO A O 1
ATOM 2607 N N . GLY A 1 343 ? 32.524 -20.319 -4.853 1.00 95.00 343 GLY A N 1
ATOM 2608 C CA . GLY A 1 343 ? 31.902 -20.648 -3.570 1.00 95.00 343 GLY A CA 1
ATOM 2609 C C . GLY A 1 343 ? 30.578 -19.928 -3.289 1.00 95.00 343 GLY A C 1
ATOM 2610 O O . GLY A 1 343 ? 29.989 -20.153 -2.232 1.00 95.00 343 GLY A O 1
ATOM 2611 N N . ALA A 1 344 ? 30.086 -19.083 -4.202 1.00 96.94 344 ALA A N 1
ATOM 2612 C CA . ALA A 1 344 ? 28.755 -18.498 -4.074 1.00 96.94 344 ALA A CA 1
ATOM 2613 C C . ALA A 1 344 ? 27.676 -19.590 -4.165 1.00 96.94 344 ALA A C 1
ATOM 2615 O O . ALA A 1 344 ? 27.692 -20.418 -5.077 1.00 96.94 344 ALA A O 1
ATOM 2616 N N . ALA A 1 345 ? 26.732 -19.589 -3.225 1.00 95.69 345 ALA A N 1
ATOM 2617 C CA . ALA A 1 345 ? 25.601 -20.506 -3.250 1.00 95.69 345 ALA A CA 1
ATOM 2618 C C . ALA A 1 345 ? 24.548 -19.974 -4.222 1.00 95.69 345 ALA A C 1
ATOM 2620 O O . ALA A 1 345 ? 24.129 -18.821 -4.105 1.00 95.69 345 ALA A O 1
ATOM 2621 N N . VAL A 1 346 ? 24.116 -20.818 -5.155 1.00 97.19 346 VAL A N 1
ATOM 2622 C CA . VAL A 1 346 ? 23.142 -20.489 -6.195 1.00 97.19 346 VAL A CA 1
ATOM 2623 C C . VAL A 1 346 ? 21.924 -21.387 -6.059 1.00 97.19 346 VAL A C 1
ATOM 2625 O O . VAL A 1 346 ? 22.035 -22.595 -5.847 1.00 97.19 346 VAL A O 1
ATOM 2628 N N . LEU A 1 347 ? 20.755 -20.777 -6.187 1.00 97.12 347 LEU A N 1
ATOM 2629 C CA . LEU A 1 347 ? 19.455 -21.419 -6.143 1.00 97.12 347 LEU A CA 1
ATOM 2630 C C . LEU A 1 347 ? 18.707 -21.102 -7.436 1.00 97.12 347 LEU A C 1
ATOM 2632 O O . LEU A 1 347 ? 18.619 -19.937 -7.812 1.00 97.12 347 LEU A O 1
ATOM 2636 N N . VAL A 1 348 ? 18.150 -22.113 -8.097 1.00 97.25 348 VAL A N 1
ATOM 2637 C CA . VAL A 1 348 ? 17.353 -21.966 -9.322 1.00 97.25 348 VAL A CA 1
ATOM 2638 C C . VAL A 1 348 ? 15.996 -22.626 -9.125 1.00 97.25 348 VAL A C 1
ATOM 2640 O O . VAL A 1 348 ? 15.922 -23.778 -8.710 1.00 97.25 348 VAL A O 1
ATOM 2643 N N . ARG A 1 349 ? 14.915 -21.915 -9.442 1.00 97.06 349 ARG A N 1
ATOM 2644 C CA . ARG A 1 349 ? 13.547 -22.459 -9.421 1.00 97.06 349 ARG A CA 1
ATOM 2645 C C . ARG A 1 349 ? 12.723 -21.914 -10.572 1.00 97.06 349 ARG A C 1
ATOM 2647 O O . ARG A 1 349 ? 13.024 -20.822 -11.054 1.00 97.06 349 ARG A O 1
ATOM 2654 N N . ARG A 1 350 ? 11.659 -22.615 -10.961 1.00 96.31 350 ARG A N 1
ATOM 2655 C CA . ARG A 1 350 ? 10.630 -21.995 -11.805 1.00 96.31 350 ARG A CA 1
ATOM 2656 C C . ARG A 1 350 ? 9.860 -20.940 -11.020 1.00 96.31 350 ARG A C 1
ATOM 2658 O O . ARG A 1 350 ? 9.765 -21.013 -9.792 1.00 96.31 350 ARG A O 1
ATOM 2665 N N . GLU A 1 351 ? 9.330 -19.943 -11.715 1.00 89.69 351 GLU A N 1
ATOM 2666 C CA . GLU A 1 351 ? 8.619 -18.831 -11.079 1.00 89.69 351 GLU A CA 1
ATOM 2667 C C . GLU A 1 351 ? 7.374 -19.285 -10.296 1.00 89.69 351 GLU A C 1
ATOM 2669 O O . GLU A 1 351 ? 7.142 -18.795 -9.188 1.00 89.69 351 GLU A O 1
ATOM 2674 N N . ASP A 1 352 ? 6.658 -20.277 -10.829 1.00 85.75 352 ASP A N 1
ATOM 2675 C CA . ASP A 1 352 ? 5.469 -20.926 -10.263 1.00 85.75 352 ASP A CA 1
ATOM 2676 C C . ASP A 1 352 ? 5.783 -21.975 -9.181 1.00 85.75 352 ASP A C 1
ATOM 2678 O O . ASP A 1 352 ? 4.882 -22.468 -8.501 1.00 85.75 352 ASP A O 1
ATOM 2682 N N . GLN A 1 353 ? 7.060 -22.303 -8.988 1.00 89.56 353 GLN A N 1
ATOM 2683 C CA . GLN A 1 353 ? 7.496 -23.359 -8.086 1.00 89.56 353 GLN A CA 1
ATOM 2684 C C . GLN A 1 353 ? 7.826 -22.817 -6.682 1.00 89.56 353 GLN A C 1
ATOM 2686 O O . GLN A 1 353 ? 8.501 -21.784 -6.564 1.00 89.56 353 GLN A O 1
ATOM 2691 N N . PRO A 1 354 ? 7.412 -23.507 -5.599 1.00 85.44 354 PRO A N 1
ATOM 2692 C CA . PRO A 1 354 ? 7.776 -23.125 -4.237 1.00 85.44 354 PRO A CA 1
ATOM 2693 C C . PRO A 1 354 ? 9.291 -23.252 -3.984 1.00 85.44 354 PRO A C 1
ATOM 2695 O O . PRO A 1 354 ? 10.013 -23.986 -4.660 1.00 85.44 354 PRO A O 1
ATOM 2698 N N . PHE A 1 355 ? 9.798 -22.500 -3.001 1.00 83.62 355 PHE A N 1
ATOM 2699 C CA . PHE A 1 355 ? 11.238 -22.385 -2.713 1.00 83.62 355 PHE A CA 1
ATOM 2700 C C . PHE A 1 355 ? 11.907 -23.685 -2.244 1.00 83.62 355 PHE A C 1
ATOM 2702 O O . PHE A 1 355 ? 13.125 -23.832 -2.372 1.00 83.62 355 PHE A O 1
ATOM 2709 N N . ASP A 1 356 ? 11.144 -24.604 -1.667 1.00 88.19 356 ASP A N 1
ATOM 2710 C CA . ASP A 1 356 ? 11.626 -25.895 -1.178 1.00 88.19 356 ASP A CA 1
ATOM 2711 C C . ASP A 1 356 ? 11.992 -26.863 -2.311 1.00 88.19 356 ASP A C 1
ATOM 2713 O O . ASP A 1 356 ? 12.856 -27.716 -2.118 1.00 88.19 356 ASP A O 1
ATOM 2717 N N . GLN A 1 357 ? 11.424 -26.681 -3.503 1.00 90.75 357 GLN A N 1
ATOM 2718 C CA . GLN A 1 357 ? 11.749 -27.473 -4.691 1.00 90.75 357 GLN A CA 1
ATOM 2719 C C . GLN A 1 357 ? 12.835 -26.839 -5.574 1.00 90.75 357 GLN A C 1
ATOM 2721 O O . GLN A 1 357 ? 13.114 -27.318 -6.673 1.00 90.75 357 GLN A O 1
ATOM 2726 N N . ALA A 1 358 ? 13.451 -25.749 -5.117 1.00 93.69 358 ALA A N 1
ATOM 2727 C CA . ALA A 1 358 ? 14.502 -25.094 -5.872 1.00 93.69 358 ALA A CA 1
ATOM 2728 C C . ALA A 1 358 ? 15.768 -25.961 -5.960 1.00 93.69 358 ALA A C 1
ATOM 2730 O O . ALA A 1 358 ? 16.255 -26.491 -4.956 1.00 93.69 358 ALA A O 1
ATOM 2731 N N . LEU A 1 359 ? 16.350 -26.032 -7.155 1.00 96.31 359 LEU A N 1
ATOM 2732 C CA . LEU A 1 359 ? 17.656 -26.631 -7.389 1.00 96.31 359 LEU A CA 1
ATOM 2733 C C . LEU A 1 359 ? 18.735 -25.780 -6.716 1.00 96.31 359 LEU A C 1
ATOM 2735 O O . LEU A 1 359 ? 18.660 -24.551 -6.714 1.00 96.31 359 LEU A O 1
ATOM 2739 N N . ARG A 1 360 ? 19.753 -26.424 -6.145 1.00 97.25 360 ARG A N 1
ATOM 2740 C CA . ARG A 1 360 ? 20.842 -25.749 -5.427 1.00 97.25 360 ARG A CA 1
ATOM 2741 C C . ARG A 1 360 ? 22.188 -26.214 -5.948 1.00 97.25 360 ARG A C 1
ATOM 2743 O O . ARG A 1 360 ? 22.375 -27.398 -6.210 1.00 97.25 360 ARG A O 1
ATOM 2750 N N . GLY A 1 361 ? 23.122 -25.285 -6.058 1.00 96.94 361 GLY A N 1
ATOM 2751 C CA . GLY A 1 361 ? 24.497 -25.569 -6.432 1.00 96.94 361 GLY A CA 1
ATOM 2752 C C . GLY A 1 361 ? 25.439 -24.502 -5.895 1.00 96.94 361 GLY A C 1
ATOM 2753 O O . GLY A 1 361 ? 25.007 -23.467 -5.388 1.00 96.94 361 GLY A O 1
ATOM 2754 N N . THR A 1 362 ? 26.735 -24.762 -5.996 1.00 96.94 362 THR A N 1
ATOM 2755 C CA . THR A 1 362 ? 27.780 -23.831 -5.568 1.00 96.94 362 THR A CA 1
ATOM 2756 C C . THR A 1 362 ? 28.632 -23.485 -6.775 1.00 96.94 362 THR A C 1
ATOM 2758 O O . THR A 1 362 ? 29.050 -24.385 -7.500 1.00 96.94 362 THR A O 1
ATOM 2761 N N . ALA A 1 363 ? 28.877 -22.194 -6.984 1.00 97.31 363 ALA A N 1
ATOM 2762 C CA . ALA A 1 363 ? 29.703 -21.702 -8.075 1.00 97.31 363 ALA A CA 1
ATOM 2763 C C . ALA A 1 363 ? 31.144 -22.235 -7.967 1.00 97.31 363 ALA A C 1
ATOM 2765 O O . ALA A 1 363 ? 31.750 -22.195 -6.891 1.00 97.31 363 ALA A O 1
ATOM 2766 N N . ASP A 1 364 ? 31.683 -22.732 -9.078 1.00 97.50 364 ASP A N 1
ATOM 2767 C CA . ASP A 1 364 ? 33.028 -23.290 -9.188 1.00 97.50 364 ASP A CA 1
ATOM 2768 C C . ASP A 1 364 ? 34.119 -22.198 -9.189 1.00 97.50 364 ASP A C 1
ATOM 2770 O O . ASP A 1 364 ? 33.853 -21.019 -8.959 1.00 97.50 364 ASP A O 1
ATOM 2774 N N . GLN A 1 365 ? 35.371 -22.573 -9.464 1.00 96.12 365 GLN A N 1
ATOM 2775 C CA . GLN A 1 365 ? 36.507 -21.643 -9.538 1.00 96.12 365 GLN A CA 1
ATOM 2776 C C . GLN A 1 365 ? 36.357 -20.521 -10.588 1.00 96.12 365 GLN A C 1
ATOM 2778 O O . GLN A 1 365 ? 36.993 -19.475 -10.455 1.00 96.12 365 GLN A O 1
ATOM 2783 N N . HIS A 1 366 ?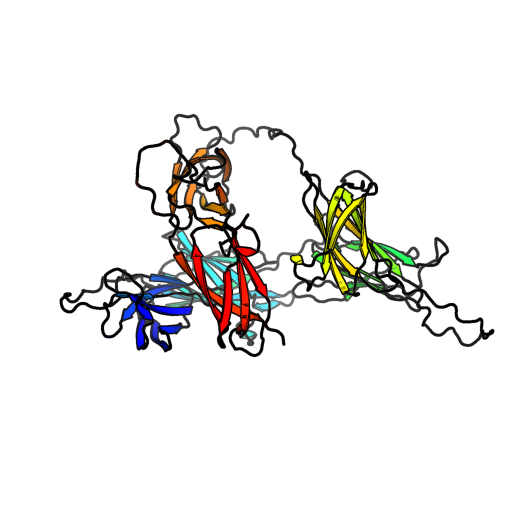 35.505 -20.711 -11.598 1.00 95.44 366 HIS A N 1
ATOM 2784 C CA . HIS A 1 366 ? 35.168 -19.718 -12.621 1.00 95.44 366 HIS A CA 1
ATOM 2785 C C . HIS A 1 366 ? 33.894 -18.935 -12.274 1.00 95.44 366 HIS A C 1
ATOM 2787 O O . HIS A 1 366 ? 33.430 -18.123 -13.074 1.00 95.44 366 HIS A O 1
ATOM 2793 N N . GLY A 1 367 ? 33.337 -19.136 -11.077 1.00 96.94 367 GLY A N 1
ATOM 2794 C CA . GLY A 1 367 ? 32.074 -18.539 -10.669 1.00 96.94 367 GLY A CA 1
ATOM 2795 C C . GLY A 1 367 ? 30.872 -19.178 -11.366 1.00 96.94 367 GLY A C 1
ATOM 2796 O O . GLY A 1 367 ? 29.816 -18.560 -11.403 1.00 96.94 367 GLY A O 1
ATOM 2797 N N . GLU A 1 368 ? 31.002 -20.376 -11.935 1.00 97.88 368 GLU A N 1
ATOM 2798 C CA . GLU A 1 368 ? 29.966 -21.014 -12.746 1.00 97.88 368 GLU A CA 1
ATOM 2799 C C . GLU A 1 368 ? 29.292 -22.177 -12.020 1.00 97.88 368 GLU A C 1
ATOM 2801 O O . GLU A 1 368 ? 29.912 -22.917 -11.259 1.00 97.88 368 GLU A O 1
ATOM 2806 N N . VAL A 1 369 ? 28.003 -22.374 -12.279 1.00 97.50 369 VAL A N 1
ATOM 2807 C CA . VAL A 1 369 ? 27.244 -23.539 -11.816 1.00 97.50 369 VAL A CA 1
ATOM 2808 C C . VAL A 1 369 ? 26.252 -23.964 -12.896 1.00 97.50 369 VAL A C 1
ATOM 2810 O O . VAL A 1 369 ? 25.622 -23.126 -13.542 1.00 97.50 369 VAL A O 1
AT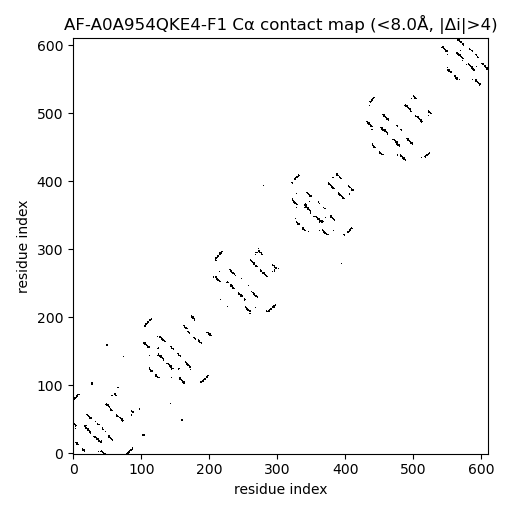OM 2813 N N . ARG A 1 370 ? 26.129 -25.277 -13.114 1.00 97.56 370 ARG A N 1
ATOM 2814 C CA . ARG A 1 370 ? 25.228 -25.866 -14.112 1.00 97.56 370 ARG A CA 1
ATOM 2815 C C . ARG A 1 370 ? 24.054 -26.557 -13.436 1.00 97.56 370 ARG A C 1
ATOM 2817 O O . ARG A 1 370 ? 24.249 -27.307 -12.482 1.00 97.56 370 ARG A O 1
ATOM 2824 N N . PHE A 1 371 ? 22.861 -26.346 -13.976 1.00 96.94 371 PHE A N 1
ATOM 2825 C CA . PHE A 1 371 ? 21.627 -26.984 -13.535 1.00 96.94 371 PHE A CA 1
ATOM 2826 C C . PHE A 1 371 ? 20.999 -27.746 -14.698 1.00 96.94 371 PHE A C 1
ATOM 2828 O O . PHE A 1 371 ? 20.769 -27.165 -15.755 1.00 96.94 371 PHE A O 1
ATOM 2835 N N . ALA A 1 372 ? 20.713 -29.031 -14.493 1.00 96.00 372 ALA A N 1
ATOM 2836 C CA . ALA A 1 372 ? 19.858 -29.796 -15.392 1.00 96.00 372 ALA A CA 1
ATOM 2837 C C . ALA A 1 372 ? 18.398 -29.481 -15.050 1.00 96.00 372 ALA A C 1
ATOM 2839 O O . ALA A 1 372 ? 17.970 -29.670 -13.908 1.00 96.00 372 ALA A O 1
ATOM 2840 N N . LEU A 1 373 ? 17.663 -28.946 -16.016 1.00 95.25 373 LEU A N 1
ATOM 2841 C CA . LEU A 1 373 ? 16.273 -28.544 -15.868 1.00 95.25 373 LEU A CA 1
ATOM 2842 C C . LEU A 1 373 ? 15.362 -29.597 -16.498 1.00 95.25 373 LEU A C 1
ATOM 2844 O O . LEU A 1 373 ? 15.736 -30.270 -17.453 1.00 95.25 373 LEU A O 1
ATOM 2848 N N . VAL A 1 374 ? 14.164 -29.750 -15.936 1.00 92.19 374 VAL A N 1
ATOM 2849 C CA . VAL A 1 374 ? 13.214 -30.786 -16.371 1.00 92.19 374 VAL A CA 1
ATOM 2850 C C . VAL A 1 374 ? 12.327 -30.288 -17.511 1.00 92.19 374 VAL A C 1
ATOM 2852 O O . VAL A 1 374 ? 11.989 -31.054 -18.405 1.00 92.19 374 VAL A O 1
ATOM 2855 N N . GLU A 1 375 ? 11.958 -29.006 -17.497 1.00 92.38 375 GLU A N 1
ATOM 2856 C CA . GLU A 1 375 ? 10.996 -28.428 -18.436 1.00 92.38 375 GLU A CA 1
ATOM 2857 C C . GLU A 1 375 ? 11.420 -27.011 -18.845 1.00 92.38 375 GLU A C 1
ATOM 2859 O O . GLU A 1 375 ? 11.974 -26.284 -18.017 1.00 92.38 375 GLU A O 1
ATOM 2864 N N . PRO A 1 376 ? 11.173 -26.588 -20.098 1.00 92.62 376 PRO A N 1
ATOM 2865 C CA . PRO A 1 376 ? 11.344 -25.192 -20.488 1.00 92.62 376 PRO A CA 1
ATOM 2866 C C . PRO A 1 376 ? 10.351 -24.290 -19.733 1.00 92.62 376 PRO A C 1
ATOM 2868 O O . PRO A 1 376 ? 9.285 -24.737 -19.311 1.00 92.62 376 PRO A O 1
ATOM 2871 N N . GLY A 1 377 ? 10.682 -23.010 -19.569 1.00 92.19 377 GLY A N 1
ATOM 2872 C CA . GLY A 1 377 ? 9.822 -22.039 -18.884 1.00 92.19 377 GLY A CA 1
ATOM 2873 C C . GLY A 1 377 ? 10.587 -20.887 -18.237 1.00 92.19 377 GLY A C 1
ATOM 2874 O O . GLY A 1 377 ? 11.793 -20.748 -18.428 1.00 92.19 377 GLY A O 1
ATOM 2875 N N . SER A 1 378 ? 9.885 -20.063 -17.457 1.00 89.00 378 SER A N 1
ATOM 2876 C CA . SER A 1 378 ? 10.475 -18.928 -16.738 1.00 89.00 378 SER A CA 1
ATOM 2877 C C . SER A 1 378 ? 11.067 -19.364 -15.396 1.00 89.00 378 SER A C 1
ATOM 2879 O O . SER A 1 378 ? 10.377 -19.891 -14.517 1.00 89.00 378 SER A O 1
ATOM 2881 N N . TYR A 1 379 ? 12.359 -19.106 -15.224 1.00 96.50 379 TYR A N 1
ATOM 2882 C CA . TYR A 1 379 ? 13.141 -19.442 -14.043 1.00 96.50 379 TYR A CA 1
ATOM 2883 C C . TYR A 1 379 ? 13.655 -18.196 -13.327 1.00 96.50 379 TYR A C 1
ATOM 2885 O O . TYR A 1 379 ? 13.957 -17.168 -13.931 1.00 96.50 379 TYR A O 1
ATOM 2893 N N . VAL A 1 380 ? 13.812 -18.316 -12.011 1.00 93.69 380 VAL A N 1
ATOM 2894 C CA . VAL A 1 380 ? 14.492 -17.346 -11.153 1.00 93.69 380 VAL A CA 1
ATOM 2895 C C . VAL A 1 380 ? 15.746 -18.001 -10.587 1.00 93.69 380 VAL A C 1
ATOM 2897 O O . VAL A 1 380 ? 15.670 -19.043 -9.933 1.00 93.69 380 VAL A O 1
ATOM 2900 N N . ALA A 1 381 ? 16.894 -17.367 -10.818 1.00 95.69 381 ALA A N 1
ATOM 2901 C CA . ALA A 1 381 ? 18.187 -17.753 -10.275 1.00 95.69 381 ALA A CA 1
ATOM 2902 C C . ALA A 1 381 ? 18.630 -16.730 -9.218 1.00 95.69 381 ALA A C 1
ATOM 2904 O O . ALA A 1 381 ? 18.754 -15.544 -9.511 1.00 95.69 381 ALA A O 1
ATOM 2905 N N . LEU A 1 382 ? 18.867 -17.173 -7.986 1.00 90.62 382 LEU A N 1
ATOM 2906 C CA . LEU A 1 382 ? 19.318 -16.355 -6.859 1.00 90.62 382 LEU A CA 1
ATOM 2907 C C . LEU A 1 382 ? 20.726 -16.785 -6.452 1.00 90.62 382 LEU A C 1
ATOM 2909 O O . LEU A 1 382 ? 20.998 -17.981 -6.387 1.00 90.62 382 LEU A O 1
ATOM 2913 N N . ALA A 1 383 ? 21.601 -15.838 -6.125 1.00 96.44 383 ALA A N 1
ATOM 2914 C CA . ALA A 1 383 ? 22.920 -16.130 -5.577 1.00 96.44 383 ALA A CA 1
ATOM 2915 C C . ALA A 1 383 ? 23.171 -15.375 -4.269 1.00 96.44 383 ALA A C 1
ATOM 2917 O O . ALA A 1 383 ? 22.734 -14.237 -4.077 1.00 96.44 383 ALA A O 1
ATOM 2918 N N . GLN A 1 384 ? 23.918 -16.013 -3.372 1.00 92.44 384 GLN A N 1
ATOM 2919 C CA . GLN A 1 384 ? 24.366 -15.425 -2.115 1.00 92.44 384 GLN A CA 1
ATOM 2920 C C . GLN A 1 384 ? 25.798 -15.850 -1.784 1.00 92.44 384 GLN A C 1
ATOM 2922 O O . GLN A 1 384 ? 26.229 -16.963 -2.088 1.00 92.44 384 GLN A O 1
ATOM 2927 N N . MET A 1 385 ? 26.533 -14.958 -1.124 1.00 95.38 385 MET A N 1
ATOM 2928 C CA . MET A 1 385 ? 27.893 -15.204 -0.655 1.00 95.38 385 MET A CA 1
ATOM 2929 C C . MET A 1 385 ? 28.169 -14.338 0.577 1.00 95.38 385 MET A C 1
ATOM 2931 O O . MET A 1 385 ? 27.741 -13.187 0.633 1.00 95.38 385 MET A O 1
ATOM 2935 N N . ASN A 1 386 ? 28.887 -14.873 1.567 1.00 91.06 386 ASN A N 1
ATOM 2936 C CA . ASN A 1 386 ? 29.219 -14.119 2.776 1.00 91.06 386 ASN A CA 1
ATOM 2937 C C . ASN A 1 386 ? 30.050 -12.863 2.440 1.00 91.06 386 ASN A C 1
ATOM 2939 O O . ASN A 1 386 ? 30.986 -12.932 1.644 1.00 91.06 386 ASN A O 1
ATOM 2943 N N . GLY A 1 387 ? 29.712 -11.723 3.047 1.00 91.06 387 GLY A N 1
ATOM 2944 C CA . GLY A 1 387 ? 30.326 -10.423 2.741 1.00 91.06 387 GLY A CA 1
ATOM 2945 C C . GLY A 1 387 ? 29.810 -9.751 1.460 1.00 91.06 387 GLY A C 1
ATOM 2946 O O . GLY A 1 387 ? 30.351 -8.721 1.053 1.00 91.06 387 GLY A O 1
ATOM 2947 N N . TYR A 1 388 ? 28.771 -10.301 0.828 1.00 94.81 388 TYR A N 1
ATOM 2948 C CA . TYR A 1 388 ? 28.108 -9.720 -0.335 1.00 94.81 388 TYR A CA 1
ATOM 2949 C C . TYR A 1 388 ? 26.598 -9.599 -0.108 1.00 94.81 388 TYR A C 1
ATOM 2951 O O . TYR A 1 388 ? 25.995 -10.395 0.611 1.00 94.81 388 TYR A O 1
ATOM 2959 N N . GLN A 1 389 ? 25.979 -8.608 -0.745 1.00 86.56 389 GLN A N 1
ATOM 2960 C CA . GLN A 1 389 ? 24.529 -8.473 -0.802 1.00 86.56 389 GLN A CA 1
ATOM 2961 C C . GLN A 1 389 ? 23.960 -9.546 -1.750 1.00 86.56 389 GLN A C 1
ATOM 2963 O O . GLN A 1 389 ? 24.396 -9.593 -2.905 1.00 86.56 389 GLN A O 1
ATOM 2968 N N . PRO A 1 390 ? 23.012 -10.398 -1.305 1.00 89.31 390 PRO A N 1
ATOM 2969 C CA . PRO A 1 390 ? 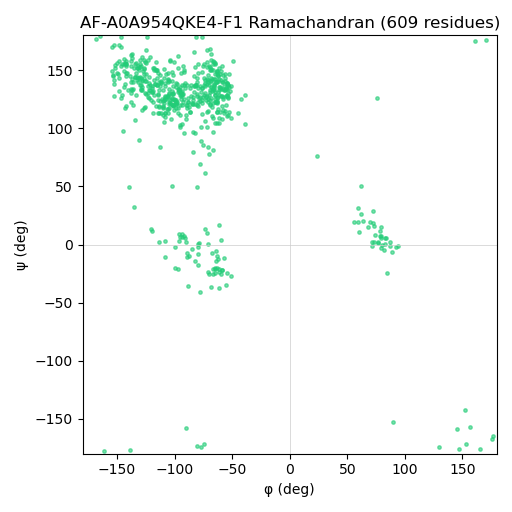22.345 -11.366 -2.175 1.00 89.31 390 PRO A CA 1
ATOM 2970 C C . PRO A 1 390 ? 21.645 -10.686 -3.356 1.00 89.31 390 PRO A C 1
ATOM 2972 O O . PRO A 1 390 ? 21.114 -9.584 -3.209 1.00 89.31 390 PRO A O 1
ATOM 2975 N N . ASN A 1 391 ? 21.627 -11.345 -4.514 1.00 92.25 391 ASN A N 1
ATOM 2976 C CA . ASN A 1 391 ? 20.981 -10.832 -5.724 1.00 92.25 391 ASN A CA 1
ATOM 2977 C C . ASN A 1 391 ? 20.426 -11.978 -6.588 1.00 92.25 391 ASN A C 1
ATOM 2979 O O . ASN A 1 391 ? 20.697 -13.149 -6.318 1.00 92.25 391 ASN A O 1
ATOM 2983 N N . GLY A 1 392 ? 19.659 -11.660 -7.631 1.00 91.56 392 GLY A N 1
ATOM 2984 C CA . GLY A 1 392 ? 19.076 -12.650 -8.531 1.00 91.56 392 GLY A CA 1
ATOM 2985 C C . GLY A 1 392 ? 18.822 -12.149 -9.948 1.00 91.56 392 GLY A C 1
ATOM 2986 O O . GLY A 1 392 ? 18.964 -10.966 -10.240 1.00 91.56 392 GLY A O 1
ATOM 2987 N N . SER A 1 393 ? 18.447 -13.076 -10.824 1.00 89.88 393 SER A N 1
ATOM 2988 C CA . SER A 1 393 ? 18.100 -12.840 -12.226 1.00 89.88 393 SER A CA 1
ATOM 2989 C C . SER A 1 393 ? 16.928 -13.736 -12.636 1.00 89.88 393 SER A C 1
ATOM 2991 O O . SER A 1 393 ? 16.797 -14.853 -12.129 1.00 89.88 393 SER A O 1
ATOM 2993 N N . ARG A 1 394 ? 16.080 -13.255 -13.549 1.00 88.75 394 ARG A N 1
ATOM 2994 C CA . ARG A 1 394 ? 15.026 -14.051 -14.197 1.00 88.75 394 ARG A CA 1
ATOM 2995 C C . ARG A 1 394 ? 15.482 -14.427 -15.607 1.00 88.75 394 ARG A C 1
ATOM 2997 O O . ARG A 1 394 ? 16.104 -13.606 -16.277 1.00 88.75 394 ARG A O 1
ATOM 3004 N N . ILE A 1 395 ? 15.192 -15.651 -16.037 1.00 92.44 395 ILE A N 1
ATOM 3005 C CA . ILE A 1 395 ? 15.553 -16.167 -17.360 1.00 92.44 395 ILE A CA 1
ATOM 3006 C C . ILE A 1 395 ? 14.465 -17.095 -17.901 1.00 92.44 395 ILE A C 1
ATOM 3008 O O . ILE A 1 395 ? 13.982 -17.962 -17.178 1.00 92.44 395 ILE A O 1
ATOM 3012 N N . ASP A 1 396 ? 14.118 -16.937 -19.176 1.00 87.75 396 ASP A N 1
ATOM 3013 C CA . ASP A 1 396 ? 13.292 -17.898 -19.904 1.00 87.75 396 ASP A CA 1
ATOM 3014 C C . ASP A 1 396 ? 14.194 -18.967 -20.525 1.00 87.75 396 ASP A C 1
ATOM 3016 O O . ASP A 1 396 ? 15.127 -18.665 -21.270 1.00 87.75 396 ASP A O 1
ATOM 3020 N N . VAL A 1 397 ? 13.938 -20.223 -20.175 1.00 90.88 397 VAL A N 1
ATOM 3021 C CA . VAL A 1 397 ? 14.731 -21.381 -20.585 1.00 90.88 397 VAL A CA 1
ATOM 3022 C C . VAL A 1 397 ? 13.969 -22.137 -21.666 1.00 90.88 397 VAL A C 1
ATOM 3024 O O . VAL A 1 397 ? 12.804 -22.487 -21.476 1.00 90.88 397 VAL A O 1
ATOM 3027 N N . ALA A 1 398 ? 14.635 -22.431 -22.781 1.00 87.25 398 ALA A N 1
ATOM 3028 C CA . ALA A 1 398 ? 14.067 -23.187 -23.894 1.00 87.25 398 ALA A CA 1
ATOM 3029 C C . ALA A 1 398 ? 14.977 -24.353 -24.317 1.00 87.25 398 ALA A C 1
ATOM 3031 O O . ALA A 1 398 ? 16.198 -24.315 -24.132 1.00 87.25 398 ALA A O 1
ATOM 3032 N N . ILE A 1 399 ? 14.370 -25.396 -24.891 1.00 84.69 399 ILE A N 1
ATOM 3033 C CA . ILE A 1 399 ? 15.080 -26.565 -25.436 1.00 84.69 399 ILE A CA 1
ATOM 3034 C C . ILE A 1 399 ? 15.928 -26.121 -26.636 1.00 84.69 399 ILE A C 1
ATOM 3036 O O . ILE A 1 399 ? 15.471 -25.325 -27.456 1.00 84.69 399 ILE A O 1
ATOM 3040 N N . GLY A 1 400 ? 17.174 -26.599 -26.718 1.00 78.69 400 GLY A N 1
ATOM 3041 C CA . GLY A 1 400 ? 18.120 -26.237 -27.784 1.00 78.69 400 GLY A CA 1
ATOM 3042 C C . GLY A 1 400 ? 18.675 -24.803 -27.703 1.00 78.69 400 GLY A C 1
ATOM 3043 O O . GLY A 1 400 ? 19.461 -24.391 -28.560 1.00 78.69 400 GLY A O 1
ATOM 3044 N N . SER A 1 401 ? 18.296 -24.030 -26.678 1.00 81.00 401 SER A N 1
ATOM 3045 C CA . SER A 1 401 ? 18.800 -22.672 -26.447 1.00 81.00 401 SER A CA 1
ATOM 3046 C C . SER A 1 401 ? 20.029 -22.661 -25.539 1.00 81.00 401 SER A C 1
ATOM 3048 O O . SER A 1 401 ? 20.192 -23.497 -24.652 1.00 81.00 401 SER A O 1
ATOM 3050 N N . HIS A 1 402 ? 20.902 -21.668 -25.736 1.00 84.94 402 HIS A N 1
ATOM 3051 C CA . HIS A 1 402 ? 21.999 -21.392 -24.805 1.00 84.94 402 HIS A CA 1
ATOM 3052 C C . HIS A 1 402 ? 21.439 -20.662 -23.583 1.00 84.94 402 HIS A C 1
ATOM 3054 O O . HIS A 1 402 ? 21.335 -19.436 -23.575 1.00 84.94 402 HIS A O 1
ATOM 3060 N N . ASN A 1 403 ? 21.020 -21.427 -22.577 1.00 92.75 403 ASN A N 1
ATOM 3061 C CA . ASN A 1 403 ? 20.432 -20.879 -21.361 1.00 92.75 403 ASN A CA 1
ATOM 3062 C C . ASN A 1 403 ? 21.563 -20.447 -20.411 1.00 92.75 403 ASN A C 1
ATOM 3064 O O . ASN A 1 403 ? 22.118 -21.266 -19.675 1.00 92.75 403 ASN A O 1
ATOM 3068 N N . GLU A 1 404 ? 21.925 -19.163 -20.434 1.00 94.56 404 GLU A N 1
ATOM 3069 C CA . GLU A 1 404 ? 22.945 -18.580 -19.554 1.00 94.56 404 GLU A CA 1
ATOM 3070 C C . GLU A 1 404 ? 22.424 -17.326 -18.845 1.00 94.56 404 GLU A C 1
ATOM 3072 O O . GLU A 1 404 ? 21.824 -16.449 -19.464 1.00 94.56 404 GLU A O 1
ATOM 3077 N N . THR A 1 405 ? 22.700 -17.210 -17.543 1.00 94.00 405 THR A N 1
ATOM 3078 C CA . THR A 1 405 ? 22.416 -15.997 -16.764 1.00 94.00 405 THR A CA 1
ATOM 3079 C C . THR A 1 405 ? 23.625 -15.564 -15.941 1.00 94.00 405 THR A C 1
ATOM 3081 O O . THR A 1 405 ? 24.334 -16.389 -15.365 1.00 94.00 405 THR A O 1
ATOM 3084 N N . VAL A 1 406 ? 23.826 -14.250 -15.818 1.00 94.25 406 VAL A N 1
ATOM 3085 C CA . VAL A 1 406 ? 24.867 -13.653 -14.967 1.00 94.25 406 VAL A CA 1
ATOM 3086 C C . VAL A 1 406 ? 24.217 -13.029 -13.734 1.00 94.25 406 VAL A C 1
ATOM 3088 O O . VAL A 1 406 ? 23.287 -12.236 -13.862 1.00 94.25 406 VAL A O 1
ATOM 3091 N N . ILE A 1 407 ? 24.699 -13.378 -12.540 1.00 93.88 407 ILE A N 1
ATOM 3092 C CA . ILE A 1 407 ? 24.228 -12.832 -11.262 1.00 93.88 407 ILE A CA 1
ATOM 3093 C C . ILE A 1 407 ? 25.354 -12.010 -10.640 1.00 93.88 407 ILE A C 1
ATOM 3095 O O . ILE A 1 407 ? 26.421 -12.534 -10.318 1.00 93.88 407 ILE A O 1
ATOM 3099 N N . THR A 1 408 ? 25.107 -10.717 -10.448 1.00 94.69 408 THR A N 1
ATOM 3100 C CA . THR A 1 408 ? 26.103 -9.789 -9.906 1.00 94.69 408 THR A CA 1
ATOM 3101 C C . THR A 1 408 ? 25.867 -9.560 -8.418 1.00 94.69 408 THR A C 1
ATOM 3103 O O . THR A 1 408 ? 24.806 -9.072 -8.026 1.00 94.69 408 THR A O 1
ATOM 3106 N N . LEU A 1 409 ? 26.861 -9.866 -7.585 1.00 91.44 409 LEU A N 1
ATOM 3107 C CA . LEU A 1 409 ? 26.818 -9.613 -6.146 1.00 91.44 409 LEU A CA 1
ATOM 3108 C C . LEU A 1 409 ? 27.649 -8.381 -5.785 1.00 91.44 409 LEU A C 1
ATOM 3110 O O . LEU A 1 409 ? 28.828 -8.275 -6.141 1.00 91.44 409 LEU A O 1
ATOM 3114 N N . ARG A 1 410 ? 27.055 -7.457 -5.028 1.00 92.38 410 ARG A N 1
ATOM 3115 C CA . ARG A 1 410 ? 27.751 -6.269 -4.524 1.00 92.38 410 ARG A CA 1
ATOM 3116 C C . ARG A 1 410 ? 28.452 -6.605 -3.216 1.00 92.38 410 ARG A C 1
ATOM 3118 O O . ARG A 1 410 ? 27.823 -7.129 -2.299 1.00 92.38 410 ARG A O 1
ATOM 3125 N N . LYS A 1 411 ? 29.750 -6.307 -3.119 1.00 92.38 411 LYS A N 1
ATOM 3126 C CA . LYS A 1 411 ? 30.485 -6.475 -1.859 1.00 92.38 411 LYS A CA 1
ATOM 3127 C C . LYS A 1 411 ? 29.902 -5.503 -0.834 1.00 92.38 411 LYS A C 1
ATOM 3129 O O . LYS A 1 411 ? 29.757 -4.323 -1.139 1.00 92.38 411 LYS A O 1
ATOM 3134 N N . LEU A 1 412 ? 29.545 -6.003 0.344 1.00 85.38 412 LEU A N 1
ATOM 3135 C CA . LEU A 1 412 ? 29.151 -5.142 1.450 1.00 85.38 412 LEU A CA 1
ATOM 3136 C C . LEU A 1 412 ? 30.415 -4.432 1.932 1.00 85.38 412 LEU A C 1
ATOM 3138 O O . LEU A 1 412 ? 31.403 -5.088 2.272 1.00 85.38 412 LEU A O 1
ATOM 3142 N N . ASP A 1 413 ? 30.400 -3.103 1.918 1.00 81.00 413 ASP A N 1
ATOM 3143 C CA . ASP A 1 413 ? 31.484 -2.294 2.462 1.00 81.00 413 ASP A CA 1
ATOM 3144 C C . ASP A 1 413 ? 31.459 -2.424 3.986 1.00 81.00 413 ASP A C 1
ATOM 3146 O O . ASP A 1 413 ? 30.879 -1.616 4.703 1.00 81.00 413 ASP A O 1
ATOM 3150 N N . THR A 1 414 ? 32.079 -3.482 4.504 1.00 54.25 414 THR A N 1
ATOM 3151 C CA . THR A 1 414 ? 32.367 -3.632 5.934 1.00 54.25 414 THR A CA 1
ATOM 3152 C C . THR A 1 414 ? 33.613 -2.823 6.290 1.00 54.25 414 THR A C 1
ATOM 3154 O O . THR A 1 414 ? 34.573 -3.353 6.853 1.00 54.25 414 THR A O 1
ATOM 3157 N N . THR A 1 415 ? 33.649 -1.555 5.882 1.00 44.97 415 THR A N 1
ATOM 3158 C CA . THR A 1 415 ? 34.681 -0.621 6.326 1.00 44.97 415 THR A CA 1
ATOM 3159 C C . THR A 1 415 ? 34.394 -0.310 7.795 1.00 44.97 415 THR A C 1
ATOM 3161 O O . THR A 1 415 ? 33.272 0.100 8.096 1.00 44.97 415 THR A O 1
ATOM 3164 N N . PRO A 1 416 ? 35.346 -0.503 8.726 1.00 45.66 416 PRO A N 1
ATOM 3165 C CA . PRO A 1 416 ? 35.200 0.025 10.074 1.00 45.66 416 PRO A CA 1
ATOM 3166 C C . PRO A 1 416 ? 35.110 1.553 9.978 1.00 45.66 416 PRO A C 1
ATOM 3168 O O . PRO A 1 416 ? 36.095 2.211 9.658 1.00 45.66 416 PRO A O 1
ATOM 3171 N N . GLU A 1 417 ? 33.891 2.065 10.146 1.00 44.44 417 GLU A N 1
ATOM 3172 C CA . GLU A 1 417 ? 33.516 3.423 10.549 1.00 44.44 417 GLU A CA 1
ATOM 3173 C C . GLU A 1 417 ? 34.577 4.507 10.267 1.00 44.44 417 GLU A C 1
ATOM 3175 O O . GLU A 1 417 ? 35.274 4.997 11.157 1.00 44.44 417 GLU A O 1
ATOM 3180 N N . GLN A 1 418 ? 34.702 4.910 9.000 1.00 34.06 418 GLN A N 1
ATOM 3181 C CA . GLN A 1 418 ? 35.307 6.201 8.690 1.00 34.06 418 GLN A CA 1
ATOM 3182 C C . GLN A 1 418 ? 34.297 7.289 9.056 1.00 34.06 418 GLN A C 1
ATOM 3184 O O . GLN A 1 418 ? 33.289 7.469 8.375 1.00 34.06 418 GLN A O 1
ATOM 3189 N N . ARG A 1 419 ? 34.589 7.988 10.160 1.00 34.59 419 ARG A N 1
ATOM 3190 C CA . ARG A 1 419 ? 33.915 9.218 10.592 1.00 34.59 419 ARG A CA 1
ATOM 3191 C C . ARG A 1 419 ? 33.681 10.148 9.394 1.00 34.59 419 ARG A C 1
ATOM 3193 O O . ARG A 1 419 ? 34.657 10.506 8.727 1.00 34.59 419 ARG A O 1
ATOM 3200 N N . PRO A 1 420 ? 32.437 10.588 9.144 1.00 38.53 420 PRO A N 1
ATOM 3201 C CA . PRO A 1 420 ? 32.184 11.714 8.260 1.00 38.53 420 PRO A CA 1
ATOM 3202 C C . PRO A 1 420 ? 32.957 12.948 8.756 1.00 38.53 420 PRO A C 1
ATOM 3204 O O . PRO A 1 420 ? 33.133 13.101 9.969 1.00 38.53 420 PRO A O 1
ATOM 3207 N N . PRO A 1 421 ? 33.429 13.827 7.857 1.00 38.12 421 PRO A N 1
ATOM 3208 C CA . PRO A 1 421 ? 34.031 15.089 8.265 1.00 38.12 421 PRO A CA 1
ATOM 3209 C C . PRO A 1 421 ? 33.022 15.884 9.103 1.00 38.12 421 PRO A C 1
ATOM 3211 O O . PRO A 1 421 ? 31.885 16.083 8.675 1.00 38.12 421 PRO A O 1
ATOM 3214 N N . GLU A 1 422 ? 33.445 16.308 10.298 1.00 33.44 422 GLU A N 1
ATOM 3215 C CA . GLU A 1 422 ? 32.687 17.204 11.173 1.00 33.44 422 GLU A CA 1
ATOM 3216 C C . GLU A 1 422 ? 32.249 18.434 10.373 1.00 33.44 422 GLU A C 1
ATOM 3218 O O . GLU A 1 422 ? 33.060 19.289 10.006 1.00 33.44 422 GLU A O 1
ATOM 3223 N N . LEU A 1 423 ? 30.950 18.522 10.089 1.00 37.88 423 LEU A N 1
ATOM 3224 C CA . LEU A 1 423 ? 30.346 19.789 9.715 1.00 37.88 423 LEU A CA 1
ATOM 3225 C C . LEU A 1 423 ? 30.475 20.738 10.916 1.00 37.88 423 LEU A C 1
ATOM 3227 O O . LEU A 1 423 ? 30.306 20.300 12.058 1.00 37.88 423 LEU A O 1
ATOM 3231 N N . PRO A 1 424 ? 30.785 22.026 10.687 1.00 39.66 424 PRO A N 1
ATOM 3232 C CA . PRO A 1 424 ? 30.901 22.992 11.768 1.00 39.66 424 PRO A CA 1
ATOM 3233 C C . PRO A 1 424 ? 29.596 23.026 12.578 1.00 39.66 424 PRO A C 1
ATOM 3235 O O . PRO A 1 424 ? 28.517 22.902 11.990 1.00 39.66 424 PRO A O 1
ATOM 3238 N N . PRO A 1 425 ? 29.674 23.199 13.910 1.00 38.78 425 PRO A N 1
ATOM 3239 C CA . PRO A 1 425 ? 28.507 23.158 14.778 1.00 38.78 425 PRO A CA 1
ATOM 3240 C C . PRO A 1 425 ? 27.482 24.193 14.313 1.00 38.78 425 PRO A C 1
ATOM 3242 O O . PRO A 1 425 ? 27.721 25.403 14.348 1.00 38.78 425 PRO A O 1
ATOM 3245 N N . SER A 1 426 ? 26.328 23.708 13.858 1.00 41.94 426 SER A N 1
ATOM 3246 C CA . SER A 1 426 ? 25.165 24.543 13.603 1.00 41.94 426 SER A CA 1
ATOM 3247 C C . SER A 1 426 ? 24.703 25.108 14.943 1.00 41.94 426 SER A C 1
ATOM 3249 O O . SER A 1 426 ? 24.128 24.399 15.770 1.00 41.94 426 SER A O 1
ATOM 3251 N N . ASN A 1 427 ? 24.990 26.384 15.177 1.00 39.12 427 ASN A N 1
ATOM 3252 C CA . ASN A 1 427 ? 24.531 27.097 16.358 1.00 39.12 427 ASN A CA 1
ATOM 3253 C C . ASN A 1 427 ? 22.991 27.089 16.424 1.00 39.12 427 ASN A C 1
ATOM 3255 O O . ASN A 1 427 ? 22.322 27.797 15.676 1.00 39.12 427 ASN A O 1
ATOM 3259 N N . GLY A 1 428 ? 22.450 26.305 17.358 1.00 44.34 428 GLY A N 1
ATOM 3260 C CA . GLY A 1 428 ? 21.386 26.737 18.267 1.00 44.34 428 GLY A CA 1
ATOM 3261 C C . GLY A 1 428 ? 20.043 27.169 17.675 1.00 44.34 428 GLY A C 1
ATOM 3262 O O . GLY A 1 428 ? 19.514 28.201 18.082 1.00 44.34 428 GLY A O 1
ATOM 3263 N N . ARG A 1 429 ? 19.435 26.368 16.799 1.00 50.19 429 ARG A N 1
ATOM 3264 C CA . ARG A 1 429 ? 17.967 26.301 16.739 1.00 50.19 429 ARG A CA 1
ATOM 3265 C C . ARG A 1 429 ? 17.556 24.871 17.050 1.00 50.19 429 ARG A C 1
ATOM 3267 O O . ARG A 1 429 ? 17.907 23.964 16.303 1.00 50.19 429 ARG A O 1
ATOM 3274 N N . GLU A 1 430 ? 16.883 24.669 18.183 1.00 60.53 430 GLU A N 1
ATOM 3275 C CA . GLU A 1 430 ? 16.164 23.423 18.454 1.00 60.53 430 GLU A CA 1
ATOM 3276 C C . GLU A 1 430 ? 15.204 23.200 17.282 1.00 60.53 430 GLU A C 1
ATOM 3278 O O . GLU A 1 430 ? 14.293 23.999 17.064 1.00 60.53 430 GLU A O 1
ATOM 3283 N N . GLY A 1 431 ? 15.482 22.185 16.460 1.00 68.12 431 GLY A N 1
ATOM 3284 C CA . GLY A 1 431 ? 14.571 21.773 15.398 1.00 68.12 431 GLY A CA 1
ATOM 3285 C C . GLY A 1 431 ? 13.231 21.369 16.003 1.00 68.12 431 GLY A C 1
ATOM 3286 O O . GLY A 1 431 ? 13.183 20.900 17.144 1.00 68.12 431 GLY A O 1
ATOM 3287 N N . GLU A 1 432 ? 12.147 21.573 15.255 1.00 81.44 432 GLU A N 1
ATOM 3288 C CA . GLU A 1 432 ? 10.817 21.170 15.705 1.00 81.44 432 GLU A CA 1
ATOM 3289 C C . GLU A 1 432 ? 10.819 19.681 16.095 1.00 81.44 432 GLU A C 1
ATOM 3291 O O . GLU A 1 432 ? 11.435 18.861 15.406 1.00 81.44 432 GLU A O 1
ATOM 3296 N N . PRO A 1 433 ? 10.179 19.312 17.218 1.00 89.44 433 PRO A N 1
ATOM 3297 C CA . PRO A 1 433 ? 10.126 17.925 17.637 1.00 89.44 433 PRO A CA 1
ATOM 3298 C C . PRO A 1 433 ? 9.332 17.096 16.620 1.00 89.44 433 PRO A C 1
ATOM 3300 O O . PRO A 1 433 ? 8.202 17.423 16.262 1.00 89.44 433 PRO A O 1
ATOM 3303 N N . VAL A 1 434 ? 9.932 15.997 16.184 1.00 91.19 434 VAL A N 1
ATOM 3304 C CA . VAL A 1 434 ? 9.384 14.999 15.271 1.00 91.19 434 VAL A CA 1
ATOM 3305 C C . VAL A 1 434 ? 8.865 13.813 16.082 1.00 91.19 434 VAL A C 1
ATOM 3307 O O . VAL A 1 434 ? 9.495 13.376 17.049 1.00 91.19 434 VAL A O 1
ATOM 3310 N N . GLU A 1 435 ? 7.710 13.279 15.690 1.00 94.81 435 GLU A N 1
ATOM 3311 C CA . GLU A 1 435 ? 7.173 12.051 16.274 1.00 94.81 435 GLU A CA 1
ATOM 3312 C C . GLU A 1 435 ? 7.922 10.825 15.733 1.00 94.81 435 GLU A C 1
ATOM 3314 O O . GLU A 1 435 ? 7.992 10.595 14.523 1.00 94.81 435 GLU A O 1
ATOM 3319 N N . VAL A 1 436 ? 8.470 10.023 16.640 1.00 95.44 436 VAL A N 1
ATOM 3320 C CA . VAL A 1 436 ? 9.244 8.819 16.351 1.00 95.44 436 VAL A CA 1
ATOM 3321 C C . VAL A 1 436 ? 8.416 7.589 16.691 1.00 95.44 436 VAL A C 1
ATOM 3323 O O . VAL A 1 436 ? 8.119 7.351 17.858 1.00 95.44 436 VAL A O 1
ATOM 3326 N N . HIS A 1 437 ? 8.111 6.774 15.678 1.00 94.00 437 HIS A N 1
ATOM 3327 C CA . HIS A 1 437 ? 7.384 5.507 15.818 1.00 94.00 437 HIS A CA 1
ATOM 3328 C C . HIS A 1 437 ? 8.322 4.308 15.676 1.00 94.00 437 HIS A C 1
ATOM 3330 O O . HIS A 1 437 ? 9.187 4.277 14.791 1.00 94.00 437 HIS A O 1
ATOM 3336 N N . GLY A 1 438 ? 8.117 3.270 16.481 1.00 95.69 438 GLY A N 1
ATOM 3337 C CA . GLY A 1 438 ? 8.872 2.033 16.329 1.00 95.69 438 GLY A CA 1
ATOM 3338 C C . GLY A 1 438 ? 8.299 0.836 17.070 1.00 95.69 438 GLY A C 1
ATOM 3339 O O . GLY A 1 438 ? 7.283 0.935 17.747 1.00 95.69 438 GLY A O 1
ATOM 3340 N N . TYR A 1 439 ? 8.978 -0.300 16.926 1.00 96.56 439 TYR A N 1
ATOM 3341 C CA . TYR A 1 439 ? 8.649 -1.561 17.582 1.00 96.56 439 TYR A CA 1
ATOM 3342 C C . TYR A 1 439 ? 9.888 -2.189 18.224 1.00 96.56 439 TYR A C 1
ATOM 3344 O O . TYR A 1 439 ? 10.974 -2.172 17.642 1.00 96.56 439 TYR A O 1
ATOM 3352 N N . VAL A 1 440 ? 9.716 -2.819 19.384 1.00 96.94 440 VAL A N 1
ATOM 3353 C CA . VAL A 1 440 ? 10.664 -3.780 19.956 1.00 96.94 440 VAL A CA 1
ATOM 3354 C C . VAL A 1 440 ? 10.130 -5.181 19.691 1.00 96.94 440 VAL A C 1
ATOM 3356 O O . VAL A 1 440 ? 9.019 -5.511 20.107 1.00 96.94 440 VAL A O 1
ATOM 3359 N N . VAL A 1 441 ? 10.893 -6.001 18.972 1.00 97.44 441 VAL A N 1
ATOM 3360 C CA . VAL A 1 441 ? 10.442 -7.302 18.461 1.00 97.44 441 VAL A CA 1
ATOM 3361 C C . VAL A 1 441 ? 11.491 -8.393 18.645 1.00 97.44 441 VAL A C 1
ATOM 3363 O O . VAL A 1 441 ? 12.681 -8.115 18.764 1.00 97.44 441 VAL A O 1
ATOM 3366 N N . TYR A 1 442 ? 11.066 -9.651 18.598 1.00 96.25 442 TYR A N 1
ATOM 3367 C CA . TYR A 1 442 ? 11.951 -10.799 18.387 1.00 96.25 442 TYR A CA 1
ATOM 3368 C C . TYR A 1 442 ? 11.460 -11.636 17.207 1.00 96.25 442 TYR A C 1
ATOM 3370 O O . TYR A 1 442 ? 10.287 -11.576 16.828 1.00 96.25 442 TYR A O 1
ATOM 3378 N N . ARG A 1 443 ? 12.372 -12.403 16.603 1.00 92.69 443 ARG A N 1
ATOM 3379 C CA . ARG A 1 443 ? 12.038 -13.312 15.503 1.00 92.69 443 ARG A CA 1
ATOM 3380 C C . ARG A 1 443 ? 11.443 -14.595 16.061 1.00 92.69 443 ARG A C 1
ATOM 3382 O O . ARG A 1 443 ? 12.054 -15.228 16.919 1.00 92.69 443 ARG A O 1
ATOM 3389 N N . ASP A 1 444 ? 10.295 -14.983 15.527 1.00 87.50 444 ASP A N 1
ATOM 3390 C CA . ASP A 1 444 ? 9.640 -16.240 15.868 1.00 87.50 444 ASP A CA 1
ATOM 3391 C C . ASP A 1 444 ? 9.011 -16.842 14.604 1.00 87.50 444 ASP A C 1
ATOM 3393 O O . ASP A 1 444 ? 8.148 -16.200 13.995 1.00 87.50 444 ASP A O 1
ATOM 3397 N N . PRO A 1 445 ? 9.420 -18.052 14.188 1.00 77.06 445 PRO A N 1
ATOM 3398 C CA . PRO A 1 445 ? 8.836 -18.715 13.027 1.00 77.06 445 PRO A CA 1
ATOM 3399 C C . PRO A 1 445 ? 7.351 -19.070 13.209 1.00 77.06 445 PRO A C 1
ATOM 3401 O O . PRO A 1 445 ? 6.691 -19.380 12.223 1.00 77.06 445 PRO A O 1
ATOM 3404 N N . GLN A 1 446 ? 6.811 -19.026 14.433 1.00 75.94 446 GLN A N 1
ATOM 3405 C CA . GLN A 1 446 ? 5.385 -19.236 14.702 1.00 75.94 446 GLN A CA 1
ATOM 3406 C C . GLN A 1 446 ? 4.533 -17.976 14.480 1.00 75.94 446 GLN A C 1
ATOM 3408 O O . GLN A 1 446 ? 3.307 -18.076 14.421 1.00 75.94 446 GLN A O 1
ATOM 3413 N N . SER A 1 447 ? 5.143 -16.790 14.370 1.00 81.62 447 SER A N 1
ATOM 3414 C CA . SER A 1 447 ? 4.412 -15.560 14.049 1.00 81.62 447 SER A CA 1
ATOM 3415 C C . SER A 1 447 ? 4.023 -15.533 12.571 1.00 81.62 447 SER A C 1
ATOM 3417 O O . SER A 1 447 ? 4.858 -15.795 11.706 1.00 81.62 447 SER A O 1
ATOM 3419 N N . SER A 1 448 ? 2.792 -15.116 12.256 1.00 63.12 448 SER A N 1
ATOM 3420 C CA . SER A 1 448 ? 2.337 -14.928 10.869 1.00 63.12 448 SER A CA 1
ATOM 3421 C C . SER A 1 448 ? 3.138 -13.864 10.109 1.00 63.12 448 SER A C 1
ATOM 3423 O O . SER A 1 448 ? 3.217 -13.913 8.885 1.00 63.12 448 SER A O 1
ATOM 3425 N N . THR A 1 449 ? 3.764 -12.922 10.821 1.00 73.44 449 THR A N 1
ATOM 3426 C CA . THR A 1 449 ? 4.647 -11.888 10.252 1.00 73.44 449 THR A CA 1
ATOM 3427 C C . THR A 1 449 ? 6.133 -12.227 10.409 1.00 73.44 449 THR A C 1
ATOM 3429 O O . THR A 1 449 ? 6.993 -11.459 9.980 1.00 73.44 449 THR A O 1
ATOM 3432 N N . GLY A 1 450 ? 6.459 -13.348 11.063 1.00 86.31 450 GLY A N 1
ATOM 3433 C CA . GLY A 1 450 ? 7.819 -13.712 11.469 1.00 86.31 450 GLY A CA 1
ATOM 3434 C C . GLY A 1 450 ? 8.380 -12.901 12.648 1.00 86.31 450 GLY A C 1
ATOM 3435 O O . GLY A 1 450 ? 9.535 -13.110 13.031 1.00 86.31 450 GLY A O 1
ATOM 3436 N N . LEU A 1 451 ? 7.594 -11.983 13.227 1.00 88.00 451 LEU A N 1
ATOM 3437 C CA . LEU A 1 451 ? 7.983 -11.110 14.341 1.00 88.00 451 LEU A CA 1
ATOM 3438 C C . LEU A 1 451 ? 6.921 -11.119 15.450 1.00 88.00 451 LEU A C 1
ATOM 3440 O O . LEU A 1 451 ? 5.726 -11.064 15.163 1.00 88.00 451 LEU A O 1
ATOM 3444 N N . PHE A 1 452 ? 7.342 -11.131 16.715 1.00 93.56 452 PHE A N 1
ATOM 3445 C CA . PHE A 1 452 ? 6.469 -10.870 17.868 1.00 93.56 452 PHE A CA 1
ATOM 3446 C C . PHE A 1 452 ? 6.928 -9.625 18.618 1.00 93.56 452 PHE A C 1
ATOM 3448 O O . PHE A 1 452 ? 8.123 -9.434 18.845 1.00 93.56 452 PHE A O 1
ATOM 3455 N N . GLY A 1 453 ? 5.962 -8.807 19.034 1.00 93.19 453 GLY A N 1
ATOM 3456 C CA . GLY A 1 453 ? 6.192 -7.647 19.885 1.00 93.19 453 GLY A CA 1
ATOM 3457 C C . GLY A 1 453 ? 6.670 -8.029 21.283 1.00 93.19 453 GLY A C 1
ATOM 3458 O O . GLY A 1 453 ? 6.212 -9.012 21.867 1.00 93.19 453 GLY A O 1
ATOM 3459 N N . VAL A 1 454 ? 7.583 -7.230 21.826 1.00 95.69 454 VAL A N 1
ATOM 3460 C CA . VAL A 1 454 ? 8.128 -7.378 23.176 1.00 95.69 454 VAL A CA 1
ATOM 3461 C C . VAL A 1 454 ? 7.576 -6.253 24.024 1.00 95.69 454 VAL A C 1
ATOM 3463 O O . VAL A 1 454 ? 7.896 -5.089 23.798 1.00 95.69 454 VAL A O 1
ATOM 3466 N N . ARG A 1 455 ? 6.743 -6.605 24.997 1.00 95.38 455 ARG A N 1
ATOM 3467 C CA . ARG A 1 455 ? 6.127 -5.668 25.935 1.00 95.38 455 ARG A CA 1
ATOM 3468 C C . ARG A 1 455 ? 7.121 -5.216 27.008 1.00 95.38 455 ARG A C 1
ATOM 3470 O O . ARG A 1 455 ? 7.961 -6.008 27.422 1.00 95.38 455 ARG A O 1
ATOM 3477 N N . ASP A 1 456 ? 6.973 -3.983 27.489 1.00 95.50 456 ASP A N 1
ATOM 3478 C CA . ASP A 1 456 ? 7.684 -3.418 28.645 1.00 95.50 456 ASP A CA 1
ATOM 3479 C C . ASP A 1 456 ? 9.213 -3.308 28.452 1.00 95.50 456 ASP A C 1
ATOM 3481 O O . ASP A 1 456 ? 9.969 -3.187 29.417 1.00 95.50 456 ASP A O 1
ATOM 3485 N N . ALA A 1 457 ? 9.695 -3.319 27.205 1.00 96.44 457 ALA A N 1
ATOM 3486 C CA . ALA A 1 457 ? 11.089 -3.019 26.903 1.00 96.44 457 ALA A CA 1
ATOM 3487 C C . ALA A 1 457 ? 11.323 -1.511 27.009 1.00 96.44 457 ALA A C 1
ATOM 3489 O O . ALA A 1 457 ? 10.602 -0.726 26.391 1.00 96.44 457 ALA A O 1
ATOM 3490 N N . GLN A 1 458 ? 12.325 -1.098 27.786 1.00 97.31 458 GLN A N 1
ATOM 3491 C CA . GLN A 1 458 ? 12.613 0.320 27.998 1.00 97.31 458 GLN A CA 1
ATOM 3492 C C . GLN A 1 458 ? 13.650 0.805 26.988 1.00 97.31 458 GLN A C 1
ATOM 3494 O O . GLN A 1 458 ? 14.721 0.211 26.861 1.00 97.31 458 GLN A O 1
ATOM 3499 N N . LEU A 1 459 ? 13.352 1.909 26.308 1.00 97.56 459 LEU A N 1
ATOM 3500 C CA . LEU A 1 459 ? 14.282 2.603 25.424 1.00 97.56 459 LEU A CA 1
ATOM 3501 C C . LEU A 1 459 ? 14.693 3.922 26.074 1.00 97.56 459 LEU A C 1
ATOM 3503 O O . LEU A 1 459 ? 13.833 4.739 26.413 1.00 97.56 459 LEU A O 1
ATOM 3507 N N . LEU A 1 460 ? 16.000 4.124 26.239 1.00 96.75 460 LEU A N 1
ATOM 3508 C CA . LEU A 1 460 ? 16.583 5.368 26.729 1.00 96.75 460 LEU A CA 1
ATOM 3509 C C . LEU A 1 460 ? 17.291 6.064 25.567 1.00 96.75 460 LEU A C 1
ATOM 3511 O O . LEU A 1 460 ? 18.291 5.565 25.063 1.00 96.75 460 LEU A O 1
ATOM 3515 N N . TRP A 1 461 ? 16.771 7.216 25.162 1.00 96.62 461 TRP A N 1
ATOM 3516 C CA . TRP A 1 461 ? 17.270 8.014 24.047 1.00 96.62 461 TRP A CA 1
ATOM 3517 C C . TRP A 1 461 ? 18.104 9.176 24.581 1.00 96.62 461 TRP A C 1
ATOM 3519 O O . TRP A 1 461 ? 17.594 10.018 25.328 1.00 96.62 461 TRP A O 1
ATOM 3529 N N . ARG A 1 462 ? 19.377 9.239 24.191 1.00 95.56 462 ARG A N 1
ATOM 3530 C CA . ARG A 1 462 ? 20.281 10.358 24.490 1.00 95.56 462 ARG A CA 1
ATOM 3531 C C . ARG A 1 462 ? 20.739 10.981 23.183 1.00 95.56 462 ARG A C 1
ATOM 3533 O O . ARG A 1 462 ? 21.139 10.249 22.286 1.00 95.56 462 ARG A O 1
ATOM 3540 N N . ARG A 1 463 ? 20.684 12.306 23.056 1.00 94.38 463 ARG A N 1
ATOM 3541 C CA . ARG A 1 463 ? 21.192 12.956 21.848 1.00 94.38 463 ARG A CA 1
ATOM 3542 C C . ARG A 1 463 ? 22.704 12.755 21.776 1.00 94.38 463 ARG A C 1
ATOM 3544 O O . ARG A 1 463 ? 23.410 12.920 22.771 1.00 94.38 463 ARG A O 1
ATOM 3551 N N . HIS A 1 464 ? 23.199 12.367 20.613 1.00 89.62 464 HIS A N 1
ATOM 3552 C CA . HIS A 1 464 ? 24.614 12.118 20.410 1.00 89.62 464 HIS A CA 1
ATOM 3553 C C . HIS A 1 464 ? 25.400 13.421 20.625 1.00 89.62 464 HIS A C 1
ATOM 3555 O O . HIS A 1 464 ? 25.084 14.451 20.031 1.00 89.62 464 HIS A O 1
ATOM 3561 N N . GLY A 1 465 ? 26.402 13.387 21.507 1.00 83.31 465 GLY A N 1
ATOM 3562 C CA . GLY A 1 465 ? 27.195 14.562 21.888 1.00 83.31 465 GLY A CA 1
ATOM 3563 C C . GLY A 1 465 ? 26.652 15.387 23.067 1.00 83.31 465 GLY A C 1
ATOM 3564 O O . GLY A 1 465 ? 27.368 16.268 23.543 1.00 83.31 465 GLY A O 1
ATOM 3565 N N . GLU A 1 466 ? 25.453 15.101 23.593 1.00 85.19 466 GLU A N 1
ATOM 3566 C CA . GLU A 1 466 ? 25.004 15.685 24.868 1.00 85.19 466 GLU A CA 1
ATOM 3567 C C . GLU A 1 466 ? 25.779 15.078 26.048 1.00 85.19 466 GLU A C 1
ATOM 3569 O O . GLU A 1 466 ? 26.072 13.878 26.099 1.00 85.19 466 GLU A O 1
ATOM 3574 N N . THR A 1 467 ? 26.144 15.924 27.014 1.00 77.25 467 THR A N 1
ATOM 3575 C CA . THR A 1 467 ? 26.899 15.484 28.195 1.00 77.25 467 THR A CA 1
ATOM 3576 C C . THR A 1 467 ? 26.055 14.561 29.076 1.00 77.25 467 THR A C 1
ATOM 3578 O O . THR A 1 467 ? 24.830 14.643 29.097 1.00 77.25 467 THR A O 1
ATOM 3581 N N . SER A 1 468 ? 26.699 13.705 29.875 1.00 66.94 468 SER A N 1
ATOM 3582 C CA . SER A 1 468 ? 26.0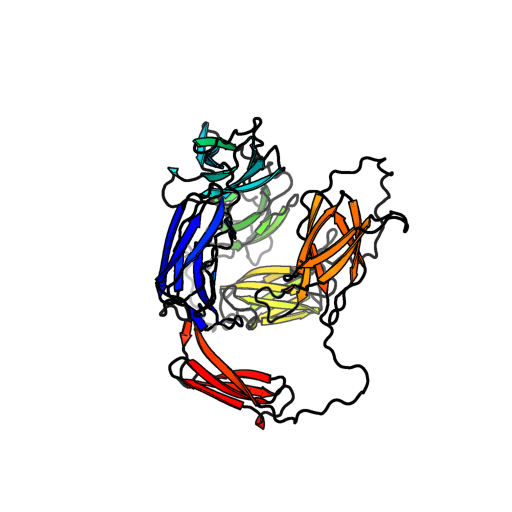24 12.732 30.755 1.00 66.94 468 SER A CA 1
ATOM 3583 C C . SER A 1 468 ? 25.033 13.330 31.765 1.00 66.94 468 SER A C 1
ATOM 3585 O O . SER A 1 468 ? 24.313 12.574 32.415 1.00 66.94 468 SER A O 1
ATOM 3587 N N . ASN A 1 469 ? 25.024 14.654 31.938 1.00 73.75 469 ASN A N 1
ATOM 3588 C CA . ASN A 1 469 ? 24.126 15.351 32.853 1.00 73.75 469 ASN A CA 1
ATOM 3589 C C . ASN A 1 469 ? 22.713 15.550 32.281 1.00 73.75 469 ASN A C 1
ATOM 3591 O O . ASN A 1 469 ? 21.786 15.759 33.068 1.00 73.75 469 ASN A O 1
ATOM 3595 N N . ASP A 1 470 ? 22.523 15.434 30.964 1.00 79.94 470 ASP A N 1
ATOM 3596 C CA . ASP A 1 470 ? 21.193 15.502 30.361 1.00 79.94 470 ASP A CA 1
ATOM 3597 C C . ASP A 1 470 ? 20.446 14.179 30.552 1.00 79.94 470 ASP A C 1
ATOM 3599 O O . ASP A 1 470 ? 20.938 13.079 30.262 1.00 79.94 470 ASP A O 1
ATOM 3603 N N . ARG A 1 471 ? 19.233 14.278 31.110 1.00 85.31 471 ARG A N 1
ATOM 3604 C CA . ARG A 1 471 ? 18.401 13.104 31.387 1.00 85.31 471 ARG A CA 1
ATOM 3605 C C . ARG A 1 471 ? 17.926 12.509 30.058 1.00 85.31 471 ARG A C 1
ATOM 3607 O O . ARG A 1 471 ? 17.223 13.206 29.325 1.00 85.31 471 ARG A O 1
ATOM 3614 N N . PRO A 1 472 ? 18.239 11.232 29.761 1.00 91.62 472 PRO A N 1
ATOM 3615 C CA . PRO A 1 472 ? 17.760 10.598 28.543 1.00 91.62 472 PRO A CA 1
ATOM 3616 C C . PRO A 1 472 ? 16.229 10.568 28.533 1.00 91.62 472 PRO A C 1
ATOM 3618 O O . PRO A 1 472 ? 15.585 10.417 29.577 1.00 91.62 472 PRO A O 1
ATOM 3621 N N . ARG A 1 473 ? 15.638 10.685 27.344 1.00 94.62 473 ARG A N 1
ATOM 3622 C CA . ARG A 1 473 ? 14.199 10.471 27.166 1.00 94.62 473 ARG A CA 1
ATOM 3623 C C . ARG A 1 473 ? 13.927 8.977 27.284 1.00 94.62 473 ARG A C 1
ATOM 3625 O O . ARG A 1 473 ? 14.564 8.179 26.606 1.00 94.62 473 ARG A O 1
ATOM 3632 N N . GLN A 1 474 ? 12.996 8.602 28.153 1.00 95.75 474 GLN A N 1
ATOM 3633 C CA . GLN A 1 474 ? 12.668 7.206 28.420 1.00 95.75 474 GLN A CA 1
ATOM 3634 C C . GLN A 1 474 ? 11.248 6.895 27.949 1.00 95.75 474 GLN A C 1
ATOM 3636 O O . GLN A 1 474 ? 10.315 7.631 28.267 1.00 95.75 474 GLN A O 1
ATOM 3641 N N . ILE A 1 475 ? 11.086 5.781 27.240 1.00 97.25 475 ILE A N 1
ATOM 3642 C CA . ILE A 1 475 ? 9.789 5.231 26.828 1.00 97.25 475 ILE A CA 1
ATOM 3643 C C . ILE A 1 475 ? 9.794 3.711 27.020 1.00 97.25 475 ILE A C 1
ATOM 3645 O O . ILE A 1 475 ? 10.859 3.094 27.023 1.00 97.25 475 ILE A O 1
ATOM 3649 N N . SER A 1 476 ? 8.623 3.104 27.218 1.00 96.81 476 SER A N 1
ATOM 3650 C CA . SER A 1 476 ? 8.470 1.643 27.281 1.00 96.81 476 SER A CA 1
ATOM 3651 C C . SER A 1 476 ? 7.572 1.164 26.150 1.00 96.81 476 SER A C 1
ATOM 3653 O O . SER A 1 476 ? 6.589 1.831 25.829 1.00 96.81 476 SER A O 1
ATOM 3655 N N . SER A 1 477 ? 7.898 0.018 25.561 1.00 95.56 477 SER A N 1
ATOM 3656 C CA . SER A 1 477 ? 7.052 -0.600 24.543 1.00 95.56 477 SER A CA 1
ATOM 3657 C C . SER A 1 477 ? 5.734 -1.125 25.126 1.00 95.56 477 SER A C 1
ATOM 3659 O O . SER A 1 477 ? 5.684 -1.651 26.242 1.00 95.56 477 SER A O 1
ATOM 3661 N N . GLN A 1 478 ? 4.655 -1.005 24.353 1.00 93.88 478 GLN A N 1
ATOM 3662 C CA . GLN A 1 478 ? 3.317 -1.465 24.725 1.00 93.88 478 GLN A CA 1
ATOM 3663 C C . GLN A 1 478 ? 3.150 -2.980 24.510 1.00 93.88 478 GLN A C 1
ATOM 3665 O O . GLN A 1 478 ? 4.096 -3.702 24.192 1.00 93.88 478 GLN A O 1
ATOM 3670 N N . ARG A 1 479 ? 1.925 -3.501 24.681 1.00 80.12 479 ARG A N 1
ATOM 3671 C CA . ARG A 1 479 ? 1.610 -4.943 24.582 1.00 80.12 479 ARG A CA 1
ATOM 3672 C C . ARG A 1 479 ? 2.034 -5.566 23.249 1.00 80.12 479 ARG A C 1
ATOM 3674 O O . ARG A 1 479 ? 2.441 -6.723 23.232 1.00 80.12 479 ARG A O 1
ATOM 3681 N N . THR A 1 480 ? 1.934 -4.812 22.163 1.00 87.75 480 THR A N 1
ATOM 3682 C CA . THR A 1 480 ? 2.290 -5.221 20.798 1.00 87.75 480 THR A CA 1
ATOM 3683 C C . THR A 1 480 ? 3.732 -4.877 20.419 1.00 87.75 480 THR A C 1
ATOM 3685 O O . THR A 1 480 ? 4.140 -5.100 19.283 1.00 87.75 480 THR A O 1
ATOM 3688 N N . GLY A 1 481 ? 4.533 -4.397 21.374 1.00 94.81 481 GLY A N 1
ATOM 3689 C CA . GLY A 1 481 ? 5.927 -4.008 21.172 1.00 94.81 481 GLY A CA 1
ATOM 3690 C C . GLY A 1 481 ? 6.115 -2.609 20.588 1.00 94.81 481 GLY A C 1
ATOM 3691 O O . GLY A 1 481 ? 7.252 -2.162 20.492 1.00 94.81 481 GLY A O 1
ATOM 3692 N N . ASP A 1 482 ? 5.046 -1.910 20.219 1.00 95.38 482 ASP A N 1
ATOM 3693 C CA . ASP A 1 482 ? 5.087 -0.554 19.674 1.00 95.38 482 ASP A CA 1
ATOM 3694 C C . ASP A 1 482 ? 5.444 0.504 20.729 1.00 95.38 482 ASP A C 1
ATOM 3696 O O . ASP A 1 482 ? 5.192 0.335 21.924 1.00 95.38 482 ASP A O 1
ATOM 3700 N N . PHE A 1 483 ? 6.039 1.606 20.279 1.00 96.69 483 PHE A N 1
ATOM 3701 C CA . PHE A 1 483 ? 6.268 2.815 21.066 1.00 96.69 483 PHE A CA 1
ATOM 3702 C C . PHE A 1 483 ? 6.183 4.067 20.172 1.00 96.69 483 PHE A C 1
ATOM 3704 O O . PHE A 1 483 ? 6.481 4.003 18.976 1.00 96.69 483 PHE A O 1
ATOM 3711 N N . SER A 1 484 ? 5.824 5.209 20.772 1.00 94.62 484 SER A N 1
ATOM 3712 C CA . SER A 1 484 ? 5.895 6.543 20.155 1.00 94.62 484 SER A CA 1
ATOM 3713 C C . SER A 1 484 ? 6.472 7.563 21.146 1.00 94.62 484 SER A C 1
ATOM 3715 O O . SER A 1 484 ? 6.175 7.499 22.343 1.00 94.62 484 SER A O 1
ATOM 3717 N N . LEU A 1 485 ? 7.326 8.474 20.669 1.00 96.81 485 LEU A N 1
ATOM 3718 C CA . LEU A 1 485 ? 7.858 9.604 21.439 1.00 96.81 485 LEU A CA 1
ATOM 3719 C C . LEU A 1 485 ? 8.215 10.798 20.539 1.00 96.81 485 LEU A C 1
ATOM 3721 O O . LEU A 1 485 ? 8.543 10.620 19.372 1.00 96.81 485 LEU A O 1
ATOM 3725 N N . MET A 1 486 ? 8.208 12.011 21.095 1.00 94.69 486 MET A N 1
ATOM 3726 C CA . MET A 1 486 ? 8.610 13.238 20.392 1.00 94.69 486 MET A CA 1
ATOM 3727 C C . MET A 1 486 ? 10.089 13.556 20.654 1.00 94.69 486 MET A C 1
ATOM 3729 O O . MET A 1 486 ? 10.492 13.684 21.815 1.00 94.69 486 MET A O 1
ATOM 3733 N N . LEU A 1 487 ? 10.890 13.716 19.598 1.00 94.75 487 LEU A N 1
ATOM 3734 C CA . LEU A 1 487 ? 12.321 14.044 19.664 1.00 94.75 487 LEU A CA 1
ATOM 3735 C C . LEU A 1 487 ? 12.665 15.147 18.662 1.00 94.75 487 LEU A C 1
ATOM 3737 O O . LEU A 1 487 ? 12.115 15.174 17.572 1.00 94.75 487 LEU A O 1
ATOM 3741 N N . ALA A 1 488 ? 13.586 16.046 19.003 1.00 93.44 488 ALA A N 1
ATOM 3742 C CA . ALA A 1 488 ? 14.120 16.993 18.023 1.00 93.44 488 ALA A CA 1
ATOM 3743 C C . ALA A 1 488 ? 14.920 16.251 16.937 1.00 93.44 488 ALA A C 1
ATOM 3745 O O . ALA A 1 488 ? 15.427 15.155 17.174 1.00 93.44 488 ALA A O 1
ATOM 3746 N N . GLU A 1 489 ? 15.075 16.852 15.759 1.00 91.38 489 GLU A N 1
ATOM 3747 C CA . GLU A 1 489 ? 15.936 16.273 14.726 1.00 91.38 489 GLU A CA 1
ATOM 3748 C C . GLU A 1 489 ? 17.405 16.179 15.189 1.00 91.38 489 GLU A C 1
ATOM 3750 O O . GLU A 1 489 ? 17.946 17.069 15.866 1.00 91.38 489 GLU A O 1
ATOM 3755 N N . GLY A 1 490 ? 18.066 15.081 14.823 1.00 94.06 490 GLY A N 1
ATOM 3756 C CA . GLY A 1 490 ? 19.472 14.832 15.134 1.00 94.06 490 GLY A CA 1
ATOM 3757 C C . GLY A 1 490 ? 19.809 13.361 15.360 1.00 94.06 490 GLY A C 1
ATOM 3758 O O . GLY A 1 490 ? 18.973 12.476 15.213 1.00 94.06 490 GLY A O 1
ATOM 3759 N N . GLU A 1 491 ? 21.059 13.108 15.731 1.00 95.06 491 GLU A N 1
ATOM 3760 C CA . GLU A 1 491 ? 21.558 11.771 16.054 1.00 95.06 491 GLU A CA 1
ATOM 3761 C C . GLU A 1 491 ? 21.294 11.426 17.522 1.00 95.06 491 GLU A C 1
ATOM 3763 O O . GLU A 1 491 ? 21.511 12.257 18.406 1.00 95.06 491 GLU A O 1
ATOM 3768 N N . TYR A 1 492 ? 20.861 10.195 17.789 1.00 96.19 492 TYR A N 1
ATOM 3769 C CA . TYR A 1 492 ? 20.576 9.690 19.130 1.00 96.19 492 TYR A CA 1
ATOM 3770 C C . TYR A 1 492 ? 21.253 8.348 19.383 1.00 96.19 492 TYR A C 1
ATOM 3772 O O . TYR A 1 492 ? 21.180 7.445 18.555 1.00 96.19 492 TYR A O 1
ATOM 3780 N N . ASP A 1 493 ? 21.827 8.190 20.570 1.00 95.44 493 ASP A N 1
ATOM 3781 C CA . ASP A 1 493 ? 22.221 6.904 21.132 1.00 95.44 493 ASP A CA 1
ATOM 3782 C C . ASP A 1 493 ? 21.040 6.320 21.915 1.00 95.44 493 ASP A C 1
ATOM 3784 O O . ASP A 1 493 ? 20.541 6.926 22.871 1.00 95.44 493 ASP A O 1
ATOM 3788 N N . VAL A 1 494 ? 20.582 5.139 21.505 1.00 96.38 494 VAL A N 1
ATOM 3789 C CA . VAL A 1 494 ? 19.429 4.452 22.093 1.00 96.38 494 VAL A CA 1
ATOM 3790 C C . VAL A 1 494 ? 19.895 3.222 22.855 1.00 96.38 494 VAL A C 1
ATOM 3792 O O . VAL A 1 494 ? 20.333 2.241 22.256 1.00 96.38 494 VAL A O 1
ATOM 3795 N N . GLU A 1 495 ? 19.779 3.255 24.178 1.00 96.12 495 GLU A N 1
ATOM 3796 C CA . GLU A 1 495 ? 20.021 2.103 25.049 1.00 96.12 495 GLU A CA 1
ATOM 3797 C C . GLU A 1 495 ? 18.713 1.317 25.218 1.00 96.12 495 GLU A C 1
ATOM 3799 O O . GLU A 1 495 ? 17.729 1.828 25.762 1.00 96.12 495 GLU A O 1
ATOM 3804 N N . LEU A 1 496 ? 18.700 0.063 24.757 1.00 96.75 496 LEU A N 1
ATOM 3805 C CA . LEU A 1 496 ? 17.565 -0.842 24.920 1.00 96.75 496 LEU A CA 1
ATOM 3806 C C . LEU A 1 496 ? 17.752 -1.731 26.153 1.00 96.75 496 LEU A C 1
ATOM 3808 O O . LEU A 1 496 ? 18.561 -2.662 26.150 1.00 96.75 496 LEU A O 1
ATOM 3812 N N . ARG A 1 497 ? 16.932 -1.515 27.182 1.00 96.19 497 ARG A N 1
ATOM 3813 C CA . ARG A 1 497 ? 16.857 -2.389 28.358 1.00 96.19 497 ARG A CA 1
ATOM 3814 C C . ARG A 1 497 ? 15.753 -3.411 28.160 1.00 96.19 497 ARG A C 1
ATOM 3816 O O . ARG A 1 497 ? 14.563 -3.109 28.253 1.00 96.19 497 ARG A O 1
ATOM 3823 N N . SER A 1 498 ? 16.177 -4.628 27.841 1.00 94.62 498 SER A N 1
ATOM 3824 C CA . SER A 1 498 ? 15.269 -5.744 27.593 1.00 94.62 498 SER A CA 1
ATOM 3825 C C . SER A 1 498 ? 14.596 -6.221 28.887 1.00 94.62 498 SER A C 1
ATOM 3827 O O . SER A 1 498 ? 15.256 -6.265 29.927 1.00 94.62 498 SER A O 1
ATOM 3829 N N . PRO A 1 499 ? 13.307 -6.597 28.837 1.00 94.69 499 PRO A N 1
ATOM 3830 C CA . PRO A 1 499 ? 12.610 -7.176 29.979 1.00 94.69 499 PRO A CA 1
ATOM 3831 C C . PRO A 1 499 ? 13.110 -8.610 30.259 1.00 94.69 499 PRO A C 1
ATOM 3833 O O . PRO A 1 499 ? 13.797 -9.202 29.416 1.00 94.69 499 PRO A O 1
ATOM 3836 N N . PRO A 1 500 ? 12.777 -9.202 31.424 1.00 93.94 500 PRO A N 1
ATOM 3837 C CA . PRO A 1 500 ? 13.167 -10.571 31.759 1.00 93.94 500 PRO A CA 1
ATOM 3838 C C . PRO A 1 500 ? 12.811 -11.576 30.654 1.00 93.94 500 PRO A C 1
ATOM 3840 O O . PRO A 1 500 ? 11.720 -11.536 30.089 1.00 93.94 500 PRO A O 1
ATOM 3843 N N . GLY A 1 501 ? 13.741 -12.485 30.351 1.00 93.06 501 GLY A N 1
ATOM 3844 C CA . GLY A 1 501 ? 13.586 -13.469 29.272 1.00 93.06 501 GLY A CA 1
ATOM 3845 C C . GLY A 1 501 ? 14.026 -12.979 27.889 1.00 93.06 501 GLY A C 1
ATOM 3846 O O . GLY A 1 501 ? 13.938 -13.741 26.929 1.00 93.06 501 GLY A O 1
ATOM 3847 N N . TYR A 1 502 ? 14.545 -11.753 27.774 1.00 95.44 502 TYR A N 1
ATOM 3848 C CA . TYR A 1 502 ? 15.073 -11.207 26.525 1.00 95.44 502 TYR A CA 1
ATOM 3849 C C . TYR A 1 502 ? 16.470 -10.605 26.704 1.00 95.44 502 TYR A C 1
ATOM 3851 O O . TYR A 1 502 ? 16.840 -10.139 27.781 1.00 95.44 502 TYR A O 1
ATOM 3859 N N . ARG A 1 503 ? 17.253 -10.609 25.625 1.00 94.88 503 ARG A N 1
ATOM 3860 C CA . ARG A 1 503 ? 18.582 -10.006 25.531 1.00 94.88 503 ARG A CA 1
ATOM 3861 C C . ARG A 1 503 ? 18.610 -9.055 24.340 1.00 94.88 503 ARG A C 1
ATOM 3863 O O . ARG A 1 503 ? 18.402 -9.474 23.207 1.00 94.88 503 ARG A O 1
ATOM 3870 N N . GLY A 1 504 ? 18.846 -7.778 24.609 1.00 89.19 504 GLY A N 1
ATOM 3871 C CA . GLY A 1 504 ? 18.925 -6.740 23.585 1.00 89.19 504 GLY A CA 1
ATOM 3872 C C . GLY A 1 504 ? 20.307 -6.661 22.934 1.00 89.19 504 GLY A C 1
ATOM 3873 O O . GLY A 1 504 ? 21.273 -7.192 23.485 1.00 89.19 504 GLY A O 1
ATOM 3874 N N . PRO A 1 505 ? 20.424 -5.961 21.794 1.00 84.31 505 PRO A N 1
ATOM 3875 C CA . PRO A 1 505 ? 21.663 -5.842 21.032 1.00 84.31 505 PRO A CA 1
ATOM 3876 C C . PRO A 1 505 ? 22.631 -4.797 21.621 1.00 84.31 505 PRO A C 1
ATOM 3878 O O . PRO A 1 505 ? 23.712 -4.595 21.078 1.00 84.31 505 PRO A O 1
ATOM 3881 N N . GLY A 1 506 ? 22.267 -4.140 22.729 1.00 84.94 506 GLY A N 1
ATOM 3882 C CA . GLY A 1 506 ? 23.013 -3.028 23.322 1.00 84.94 506 GLY A CA 1
ATOM 3883 C C . GLY A 1 506 ? 22.575 -1.667 22.774 1.00 84.94 506 GLY A C 1
ATOM 3884 O O . GLY A 1 506 ? 21.420 -1.493 22.377 1.00 84.94 506 GLY A O 1
ATOM 3885 N N . ASN A 1 507 ? 23.491 -0.697 22.789 1.00 89.62 507 ASN A N 1
ATOM 3886 C CA . ASN A 1 507 ? 23.230 0.662 22.315 1.00 89.62 507 ASN A CA 1
ATOM 3887 C C . ASN A 1 507 ? 23.165 0.702 20.783 1.00 89.62 507 ASN A C 1
ATOM 3889 O O . ASN A 1 507 ? 23.970 0.068 20.107 1.00 89.62 507 ASN A O 1
ATOM 3893 N N . THR A 1 508 ? 22.219 1.459 20.234 1.00 92.38 508 THR A N 1
ATOM 3894 C CA . THR A 1 508 ? 22.033 1.638 18.787 1.00 92.38 508 THR A CA 1
ATOM 3895 C C . THR A 1 508 ? 21.962 3.122 18.455 1.00 92.38 508 THR A C 1
ATOM 3897 O O . THR A 1 508 ? 21.199 3.841 19.093 1.00 92.38 508 THR A O 1
ATOM 3900 N N . GLN A 1 509 ? 22.696 3.574 17.437 1.00 94.69 509 GLN A N 1
ATOM 3901 C CA . GLN A 1 509 ? 22.585 4.947 16.944 1.00 94.69 509 GLN A CA 1
ATOM 3902 C C . GLN A 1 509 ? 21.392 5.094 15.985 1.00 94.69 509 GLN A C 1
ATOM 3904 O O . GLN A 1 509 ? 21.128 4.219 15.150 1.00 94.69 509 GLN A O 1
ATOM 3909 N N . VAL A 1 510 ? 20.641 6.186 16.121 1.00 95.00 510 VAL A N 1
ATOM 3910 C CA . VAL A 1 510 ? 19.448 6.488 15.325 1.00 95.00 510 VAL A CA 1
ATOM 3911 C C . VAL A 1 510 ? 19.429 7.961 14.921 1.00 95.00 510 VAL A C 1
ATOM 3913 O O . VAL A 1 510 ? 19.369 8.835 15.782 1.00 95.00 510 VAL A O 1
ATOM 3916 N N . SER A 1 511 ? 19.374 8.217 13.614 1.00 94.56 511 SER A N 1
ATOM 3917 C CA . SER A 1 511 ? 19.094 9.536 13.042 1.00 94.56 511 SER A CA 1
ATOM 3918 C C . SER A 1 511 ? 17.592 9.826 13.076 1.00 94.56 511 SER A C 1
ATOM 3920 O O . SER A 1 511 ? 16.801 9.108 12.456 1.00 94.56 511 SER A O 1
ATOM 3922 N N . VAL A 1 512 ? 17.194 10.878 13.784 1.00 94.69 512 VAL A N 1
ATOM 3923 C CA . VAL A 1 512 ? 15.823 11.395 13.835 1.00 94.69 512 VAL A CA 1
ATOM 3924 C C . VAL A 1 512 ? 15.700 12.563 12.861 1.00 94.69 512 VAL A C 1
ATOM 3926 O O . VAL A 1 512 ? 16.432 13.545 12.969 1.00 94.69 512 VAL A O 1
ATOM 3929 N N . ALA A 1 513 ? 14.766 12.455 11.919 1.00 90.56 513 ALA A N 1
ATOM 3930 C CA . ALA A 1 513 ? 14.449 13.483 10.930 1.00 90.56 513 ALA A CA 1
ATOM 3931 C C . ALA A 1 513 ? 12.966 13.403 10.537 1.00 90.56 513 ALA A C 1
ATOM 3933 O O . ALA A 1 513 ? 12.353 12.332 10.645 1.00 90.56 513 ALA A O 1
ATOM 3934 N N . LEU A 1 514 ? 12.389 14.506 10.052 1.00 85.25 514 LEU A N 1
ATOM 3935 C CA . LEU A 1 514 ? 11.014 14.531 9.559 1.00 85.25 514 LEU A CA 1
ATOM 3936 C C . LEU A 1 514 ? 10.775 13.441 8.498 1.00 85.25 514 LEU A C 1
ATOM 3938 O O . LEU A 1 514 ? 11.476 13.354 7.491 1.00 85.25 514 LEU A O 1
ATOM 3942 N N . GLY A 1 515 ? 9.756 12.608 8.723 1.00 79.25 515 GLY A N 1
ATOM 3943 C CA . GLY A 1 515 ? 9.413 11.505 7.821 1.00 79.25 515 GLY A CA 1
ATOM 3944 C C . GLY A 1 515 ? 10.286 10.255 7.973 1.00 79.25 515 GLY A C 1
ATOM 3945 O O . GLY A 1 515 ? 10.242 9.392 7.094 1.00 79.25 515 GLY A O 1
ATOM 3946 N N . MET A 1 516 ? 11.059 10.129 9.061 1.00 88.06 516 MET A N 1
ATOM 3947 C CA . MET A 1 516 ? 11.810 8.902 9.338 1.00 88.06 516 MET A CA 1
ATOM 3948 C C . MET A 1 516 ? 10.893 7.661 9.325 1.00 88.06 516 MET A C 1
ATOM 3950 O O . MET A 1 516 ? 9.780 7.704 9.860 1.00 88.06 516 MET A O 1
ATOM 3954 N N . PRO A 1 517 ? 11.332 6.542 8.719 1.00 80.56 517 PRO A N 1
ATOM 3955 C CA . PRO A 1 517 ? 10.550 5.315 8.708 1.00 80.56 517 PRO A CA 1
ATOM 3956 C C . PRO A 1 517 ? 10.454 4.712 10.114 1.00 80.56 517 PRO A C 1
ATOM 3958 O O . PRO A 1 517 ? 11.310 4.941 10.971 1.00 80.56 517 PRO A O 1
ATOM 3961 N N . THR A 1 518 ? 9.437 3.877 10.329 1.00 89.44 518 THR A N 1
ATOM 3962 C CA . THR A 1 518 ? 9.257 3.125 11.576 1.00 89.44 518 THR A CA 1
ATOM 3963 C C . THR A 1 518 ? 10.513 2.328 11.933 1.00 89.44 518 THR A C 1
ATOM 3965 O O . THR A 1 518 ? 11.019 1.543 11.125 1.00 89.44 518 THR A O 1
ATOM 3968 N N . LYS A 1 519 ? 11.013 2.501 13.161 1.00 94.81 519 LYS A N 1
ATOM 3969 C CA . LYS A 1 519 ? 12.235 1.832 13.624 1.00 94.81 519 LYS A CA 1
ATOM 3970 C C . LYS A 1 519 ? 11.925 0.496 14.300 1.00 94.81 519 LYS A C 1
ATOM 3972 O O . LYS A 1 519 ? 11.005 0.403 15.101 1.00 94.81 519 LYS A O 1
ATOM 3977 N N . TYR A 1 520 ? 12.738 -0.523 14.034 1.00 95.50 520 TYR A N 1
ATOM 3978 C CA . TYR A 1 520 ? 12.637 -1.830 14.688 1.00 95.50 520 TYR A CA 1
ATOM 3979 C C . TYR A 1 520 ? 13.872 -2.097 15.545 1.00 95.50 520 TYR A C 1
ATOM 3981 O O . TYR A 1 520 ? 15.001 -1.996 15.062 1.00 95.50 520 TYR A O 1
ATOM 3989 N N . PHE A 1 521 ? 13.644 -2.477 16.797 1.00 96.06 521 PHE A N 1
ATOM 3990 C CA . PHE A 1 521 ? 14.659 -2.912 17.747 1.00 96.06 521 PHE A CA 1
ATOM 3991 C C . PHE A 1 521 ? 14.492 -4.408 17.988 1.00 96.06 521 PHE A C 1
ATOM 3993 O O . PHE A 1 521 ? 13.450 -4.854 18.463 1.00 96.06 521 PHE A O 1
ATOM 4000 N N . TYR A 1 522 ? 15.506 -5.191 17.633 1.00 95.88 522 TYR A N 1
ATOM 4001 C CA . TYR A 1 522 ? 15.451 -6.646 17.732 1.00 95.88 522 TYR A CA 1
ATOM 4002 C C . TYR A 1 522 ? 16.073 -7.116 19.038 1.00 95.88 522 TYR A C 1
ATOM 4004 O O . TYR A 1 522 ? 17.201 -6.741 19.340 1.00 95.88 522 TYR A O 1
ATOM 4012 N N . VAL A 1 523 ? 15.373 -7.972 19.774 1.00 95.88 523 VAL A N 1
ATOM 4013 C CA . VAL A 1 523 ? 15.914 -8.684 20.937 1.00 95.88 523 VAL A CA 1
ATOM 4014 C C . VAL A 1 523 ? 15.925 -10.187 20.678 1.00 95.88 523 VAL A C 1
ATOM 4016 O O . VAL A 1 523 ? 15.147 -10.714 19.879 1.00 95.88 523 VAL A O 1
ATOM 4019 N N . GLU A 1 524 ? 16.790 -10.891 21.390 1.00 94.50 524 GLU A N 1
ATOM 4020 C CA . GLU A 1 524 ? 16.840 -12.346 21.410 1.00 94.50 524 GLU A CA 1
ATOM 4021 C C . GLU A 1 524 ? 16.079 -12.873 22.623 1.00 94.50 524 GLU A C 1
ATOM 4023 O O . GLU A 1 524 ? 16.259 -12.391 23.741 1.00 94.50 524 GLU A O 1
ATOM 4028 N N . LYS A 1 525 ? 15.232 -13.883 22.427 1.00 92.31 525 LYS A N 1
ATOM 4029 C CA . LYS A 1 525 ? 14.540 -14.552 23.531 1.00 92.31 525 LYS A CA 1
ATOM 4030 C C . LYS A 1 525 ? 15.524 -15.481 24.241 1.00 92.31 525 LYS A C 1
ATOM 4032 O O . LYS A 1 525 ? 15.973 -16.479 23.675 1.00 92.31 525 LYS A O 1
ATOM 4037 N N . VAL A 1 526 ? 15.869 -15.160 25.483 1.00 89.81 526 VAL A N 1
ATOM 4038 C CA . VAL A 1 526 ? 16.735 -15.993 26.318 1.00 89.81 526 VAL A CA 1
ATOM 4039 C C . VAL A 1 526 ? 15.885 -17.149 26.821 1.00 89.81 526 VAL A C 1
ATOM 4041 O O . VAL A 1 526 ? 15.079 -16.998 27.736 1.00 89.81 526 VAL A O 1
ATOM 4044 N N . SER A 1 527 ? 16.041 -18.311 26.191 1.00 71.25 527 SER A N 1
ATOM 4045 C CA . SER A 1 527 ? 15.437 -19.545 26.688 1.00 71.25 527 SER A CA 1
ATOM 4046 C C . SER A 1 527 ? 16.006 -19.807 28.077 1.00 71.25 527 SER A C 1
ATOM 4048 O O . SER A 1 527 ? 17.208 -20.027 28.218 1.00 71.25 527 SER A O 1
ATOM 4050 N N . SER A 1 528 ? 15.168 -19.742 29.109 1.00 48.56 528 SER A N 1
ATOM 4051 C CA . SER A 1 528 ? 15.558 -20.017 30.488 1.00 48.56 528 SER A CA 1
ATOM 4052 C C . SER A 1 528 ? 15.919 -21.496 30.645 1.00 48.56 528 SER A C 1
ATOM 4054 O O . SER A 1 528 ? 15.114 -22.303 31.102 1.00 48.56 528 SER A O 1
ATOM 4056 N N . ARG A 1 529 ? 17.142 -21.868 30.262 1.00 47.66 529 ARG A N 1
ATOM 4057 C CA . ARG A 1 529 ? 17.851 -22.992 30.869 1.00 47.66 529 ARG A CA 1
ATOM 4058 C C . ARG A 1 529 ? 18.755 -22.428 31.963 1.00 47.66 529 ARG A C 1
ATOM 4060 O O . ARG A 1 529 ? 19.832 -21.923 31.674 1.00 47.66 529 ARG A O 1
ATOM 4067 N N . GLN A 1 530 ? 18.257 -22.585 33.191 1.00 40.53 530 GLN A N 1
ATOM 4068 C CA . GLN A 1 530 ? 18.952 -22.570 34.484 1.00 40.53 530 GLN A CA 1
ATOM 4069 C C . GLN A 1 530 ? 19.402 -21.216 35.062 1.00 40.53 530 GLN A C 1
ATOM 4071 O O . GLN A 1 530 ? 20.152 -20.463 34.445 1.00 40.53 530 GLN A O 1
ATOM 4076 N N . PRO A 1 531 ? 18.980 -20.953 36.309 1.00 38.28 531 PRO A N 1
ATOM 4077 C CA . PRO A 1 531 ? 19.951 -20.842 37.392 1.00 38.28 531 PRO A CA 1
ATOM 4078 C C . PRO A 1 531 ? 19.636 -21.809 38.547 1.00 38.28 531 PRO A C 1
ATOM 4080 O O . PRO A 1 531 ? 18.702 -22.603 38.479 1.00 38.28 531 PRO A O 1
ATOM 4083 N N . ASP A 1 532 ? 20.512 -21.770 39.543 1.00 37.25 532 ASP A N 1
ATOM 4084 C CA . ASP A 1 532 ? 20.758 -22.739 40.605 1.00 37.25 532 ASP A CA 1
ATOM 4085 C C . ASP A 1 532 ? 19.572 -23.284 41.418 1.00 37.25 532 ASP A C 1
ATOM 4087 O O . ASP A 1 532 ? 18.494 -22.714 41.549 1.00 37.25 532 ASP A O 1
ATOM 4091 N N . ILE A 1 533 ? 19.881 -24.452 41.978 1.00 46.88 533 ILE A N 1
ATOM 4092 C CA . ILE A 1 533 ? 19.099 -25.382 42.781 1.00 46.88 533 ILE A CA 1
ATOM 4093 C C . ILE A 1 533 ? 18.522 -24.705 44.033 1.00 46.88 533 ILE A C 1
ATOM 4095 O O . ILE A 1 533 ? 19.245 -24.450 44.990 1.00 46.88 533 ILE A O 1
ATOM 4099 N N . GLU A 1 534 ? 17.199 -24.570 44.088 1.00 35.72 534 GLU A N 1
ATOM 4100 C CA . GLU A 1 534 ? 16.454 -24.745 45.335 1.00 35.72 534 GLU A CA 1
ATOM 4101 C C . GLU A 1 534 ? 15.146 -25.492 45.041 1.00 35.72 534 GLU A C 1
ATOM 4103 O O . GLU A 1 534 ? 14.478 -25.280 44.030 1.00 35.72 534 GLU A O 1
ATOM 4108 N N . GLN A 1 535 ? 14.880 -26.498 45.866 1.00 44.66 535 GLN A N 1
ATOM 4109 C CA . GLN A 1 535 ? 14.049 -27.658 45.561 1.00 44.66 535 GLN A CA 1
ATOM 4110 C C . GLN A 1 535 ? 12.564 -27.298 45.377 1.00 44.66 535 GLN A C 1
ATOM 4112 O O . GLN A 1 535 ? 11.892 -26.906 46.328 1.00 44.66 535 GLN A O 1
ATOM 4117 N N . GLN A 1 536 ? 12.022 -27.545 44.181 1.00 32.91 536 GLN A N 1
ATOM 4118 C CA . GLN A 1 536 ? 10.583 -27.710 43.950 1.00 32.91 536 GLN A CA 1
ATOM 4119 C C . GLN A 1 536 ? 10.326 -29.015 43.179 1.00 32.91 536 GLN A C 1
ATOM 4121 O O . GLN A 1 536 ? 11.149 -29.412 42.352 1.00 32.91 536 GLN A O 1
ATOM 4126 N N . PRO A 1 537 ? 9.243 -29.739 43.510 1.00 39.25 537 PRO A N 1
ATOM 4127 C CA . PRO A 1 537 ? 9.131 -31.167 43.249 1.00 39.25 537 PRO A CA 1
ATOM 4128 C C . PRO A 1 537 ? 9.006 -31.440 41.752 1.00 39.25 537 PRO A C 1
ATOM 4130 O O . PRO A 1 537 ? 8.182 -30.841 41.064 1.00 39.25 537 PRO A O 1
ATOM 4133 N N . THR A 1 538 ? 9.807 -32.382 41.259 1.00 36.38 538 THR A N 1
ATOM 4134 C CA . THR A 1 538 ? 9.672 -32.950 39.918 1.00 36.38 538 THR A CA 1
ATOM 4135 C C . THR A 1 538 ? 8.250 -33.461 39.726 1.00 36.38 538 THR A C 1
ATOM 4137 O O . THR A 1 538 ? 7.852 -34.446 40.352 1.00 36.38 538 THR A O 1
ATOM 4140 N N . LEU A 1 539 ? 7.493 -32.797 38.854 1.00 44.81 539 LEU A N 1
ATOM 4141 C CA . LEU A 1 539 ? 6.304 -33.388 38.255 1.00 44.81 539 LEU A CA 1
ATOM 4142 C C . LEU A 1 539 ? 6.742 -34.633 37.461 1.00 44.81 539 LEU A C 1
ATOM 4144 O O . LEU A 1 539 ? 7.774 -34.586 36.785 1.00 44.81 539 LEU A O 1
ATOM 4148 N N . PRO A 1 540 ? 6.017 -35.758 37.574 1.00 48.06 540 PRO A N 1
ATOM 4149 C CA . PRO A 1 540 ? 6.389 -36.998 36.907 1.00 48.06 540 PRO A CA 1
ATOM 4150 C C . PRO A 1 540 ? 6.402 -36.803 35.387 1.00 48.06 540 PRO A C 1
ATOM 4152 O O . PRO A 1 540 ? 5.543 -36.123 34.828 1.00 48.06 540 PRO A O 1
ATOM 4155 N N . SER A 1 541 ? 7.366 -37.442 34.728 1.00 54.22 541 SER A N 1
ATOM 4156 C CA . SER A 1 541 ? 7.676 -37.437 33.287 1.00 54.22 541 SER A CA 1
ATOM 4157 C C . SER A 1 541 ? 6.567 -37.972 32.360 1.00 54.22 541 SER A C 1
ATOM 4159 O O . SER A 1 541 ? 6.818 -38.290 31.199 1.00 54.22 541 SER A O 1
ATOM 4161 N N . ASP A 1 542 ? 5.336 -38.060 32.858 1.00 61.16 542 ASP A N 1
ATOM 4162 C CA . ASP A 1 542 ? 4.245 -38.832 32.267 1.00 61.16 542 ASP A CA 1
ATOM 4163 C C . ASP A 1 542 ? 3.052 -37.937 31.884 1.00 61.16 542 ASP A C 1
ATOM 4165 O O . ASP A 1 542 ? 1.967 -38.434 31.570 1.00 61.16 542 ASP A O 1
ATOM 4169 N N . VAL A 1 543 ? 3.222 -36.607 31.900 1.00 65.88 543 VAL A N 1
ATOM 4170 C CA . VAL A 1 543 ? 2.164 -35.667 31.506 1.00 65.88 543 VAL A CA 1
ATOM 4171 C C . VAL A 1 543 ? 1.880 -35.817 30.012 1.00 65.88 543 VAL A C 1
ATOM 4173 O O . VAL A 1 543 ? 2.671 -35.442 29.145 1.00 65.88 543 VAL A O 1
ATOM 4176 N N . GLN A 1 544 ? 0.716 -36.394 29.727 1.00 81.56 544 GLN A N 1
ATOM 4177 C CA . GLN A 1 544 ? 0.193 -36.611 28.390 1.00 81.56 544 GLN A CA 1
ATOM 4178 C C . GLN A 1 544 ? -0.658 -35.414 27.936 1.00 81.56 544 GLN A C 1
ATOM 4180 O O . GLN A 1 544 ? -1.681 -35.091 28.535 1.00 81.56 544 GLN A O 1
ATOM 4185 N N . ILE A 1 545 ? -0.248 -34.774 26.845 1.00 84.38 545 ILE A N 1
ATOM 4186 C CA . ILE A 1 545 ? -0.904 -33.641 26.197 1.00 84.38 545 ILE A CA 1
ATOM 4187 C C . ILE A 1 545 ? -1.693 -34.152 24.990 1.00 84.38 545 ILE A C 1
ATOM 4189 O O . ILE A 1 545 ? -1.150 -34.801 24.094 1.00 84.38 545 ILE A O 1
ATOM 4193 N N . ARG A 1 546 ? -2.988 -33.835 24.943 1.00 90.56 546 ARG A N 1
ATOM 4194 C CA . ARG A 1 546 ? -3.852 -34.150 23.800 1.00 90.56 546 ARG A CA 1
ATOM 4195 C C . ARG A 1 546 ? -3.718 -33.070 22.726 1.00 90.56 546 ARG A C 1
ATOM 4197 O O . ARG A 1 546 ? -4.049 -31.916 22.975 1.00 90.56 546 ARG A O 1
ATOM 4204 N N . ILE A 1 547 ? -3.312 -33.461 21.523 1.00 90.25 547 ILE A N 1
ATOM 4205 C CA . ILE A 1 547 ? -3.223 -32.603 20.337 1.00 90.25 547 ILE A CA 1
ATOM 4206 C C . ILE A 1 547 ? -4.366 -32.936 19.377 1.00 90.25 547 ILE A C 1
ATOM 4208 O O . ILE A 1 547 ? -4.718 -34.101 19.185 1.00 90.25 547 ILE A O 1
ATOM 4212 N N . GLN A 1 548 ? -4.949 -31.903 18.774 1.00 91.94 548 GLN A N 1
ATOM 4213 C CA . GLN A 1 548 ? -5.975 -32.012 17.739 1.00 91.94 548 GLN A CA 1
ATOM 4214 C C . GLN A 1 548 ? -5.591 -31.130 16.551 1.00 91.94 548 GLN A C 1
ATOM 4216 O O . GLN A 1 548 ? -5.043 -30.047 16.746 1.00 91.94 548 GLN A O 1
ATOM 4221 N N . GLY A 1 549 ? -5.893 -31.574 15.334 1.00 92.56 549 GLY A N 1
ATOM 4222 C CA . GLY A 1 549 ? -5.611 -30.812 14.119 1.00 92.56 549 GLY A CA 1
ATOM 4223 C C . GLY A 1 549 ? -6.427 -31.296 12.928 1.00 92.56 549 GLY A C 1
ATOM 4224 O O . GLY A 1 549 ? -7.239 -32.212 13.066 1.00 92.56 549 GLY A O 1
ATOM 4225 N N . TYR A 1 550 ? -6.198 -30.678 11.769 1.00 94.06 550 TYR A N 1
ATOM 4226 C CA . TYR A 1 550 ? -6.836 -31.027 10.500 1.00 94.06 550 TYR A CA 1
ATOM 4227 C C . TYR A 1 550 ? -5.780 -31.271 9.420 1.00 94.06 550 TYR A C 1
ATOM 4229 O O . TYR A 1 550 ? -4.768 -30.574 9.377 1.00 94.06 550 TYR A O 1
ATOM 4237 N N . VAL A 1 551 ? -6.032 -32.234 8.537 1.00 93.56 551 VAL A N 1
ATOM 4238 C CA . VAL A 1 551 ? -5.293 -32.436 7.290 1.00 93.56 551 VAL A CA 1
ATOM 4239 C C . VAL A 1 551 ? -6.165 -31.943 6.143 1.00 93.56 551 VAL A C 1
ATOM 4241 O O . VAL A 1 551 ? -7.287 -32.418 5.957 1.00 93.56 551 VAL A O 1
ATOM 4244 N N . VAL A 1 552 ? -5.655 -30.974 5.385 1.00 93.19 552 VAL A N 1
ATOM 4245 C CA . VAL A 1 552 ? -6.360 -30.340 4.266 1.00 93.19 552 VAL A CA 1
ATOM 4246 C C . VAL A 1 552 ? -5.457 -30.248 3.038 1.00 93.19 552 VAL A C 1
ATOM 4248 O O . VAL A 1 552 ? -4.235 -30.234 3.160 1.00 93.19 552 VAL A O 1
ATOM 4251 N N . THR A 1 553 ? -6.064 -30.157 1.860 1.00 90.69 553 THR A N 1
ATOM 4252 C CA . THR A 1 553 ? -5.392 -29.903 0.579 1.00 90.69 553 THR A CA 1
ATOM 4253 C C . THR A 1 553 ? -6.026 -28.689 -0.101 1.00 90.69 553 THR A C 1
ATOM 4255 O O . THR A 1 553 ? -7.236 -28.494 0.050 1.00 90.69 553 THR A O 1
ATOM 4258 N N . PRO A 1 554 ? -5.275 -27.866 -0.852 1.00 89.25 554 PRO A N 1
ATOM 4259 C CA . PRO A 1 554 ? -5.863 -26.804 -1.663 1.00 89.25 554 PRO A CA 1
ATOM 4260 C C . PRO A 1 554 ? -6.958 -27.351 -2.588 1.00 89.25 554 PRO A C 1
ATOM 4262 O O . PRO A 1 554 ? -6.797 -28.404 -3.209 1.00 89.25 554 PRO A O 1
ATOM 4265 N N . SER A 1 555 ? -8.089 -26.654 -2.663 1.00 85.31 555 SER A N 1
ATOM 4266 C CA . SER A 1 555 ? -9.206 -27.026 -3.529 1.00 85.31 555 SER A CA 1
ATOM 4267 C C . SER A 1 555 ? -10.013 -25.803 -3.934 1.00 85.31 555 SER A C 1
ATOM 4269 O O . SER A 1 555 ? -10.511 -25.065 -3.093 1.00 85.31 555 SER A O 1
ATOM 4271 N N . ASN A 1 556 ? -10.224 -25.634 -5.235 1.00 80.62 556 ASN A N 1
ATOM 4272 C CA . ASN A 1 556 ? -11.122 -24.622 -5.794 1.00 80.62 556 ASN A CA 1
ATOM 4273 C C . ASN A 1 556 ? -12.606 -25.031 -5.745 1.00 80.62 556 ASN A C 1
ATOM 4275 O O . ASN A 1 556 ? -13.468 -24.266 -6.167 1.00 80.62 556 ASN A O 1
ATOM 4279 N N . ARG A 1 557 ? -12.913 -26.244 -5.264 1.00 75.81 557 ARG A N 1
ATOM 4280 C CA . ARG A 1 557 ? -14.284 -26.767 -5.168 1.00 75.81 557 ARG A CA 1
ATOM 4281 C C . ARG A 1 557 ? -14.966 -26.433 -3.846 1.00 75.81 557 ARG A C 1
ATOM 4283 O O . ARG A 1 557 ? -16.166 -26.655 -3.717 1.00 75.81 557 ARG A O 1
ATOM 4290 N N . THR A 1 558 ? -14.223 -25.933 -2.862 1.00 75.31 558 THR A N 1
ATOM 4291 C CA . THR A 1 558 ? -14.779 -25.483 -1.585 1.00 75.31 558 THR A CA 1
ATOM 4292 C C . THR A 1 558 ? -14.780 -23.957 -1.548 1.00 75.31 558 THR A C 1
ATOM 4294 O O . THR A 1 558 ? -13.838 -23.320 -2.014 1.00 75.31 558 THR A O 1
ATOM 4297 N N . GLY A 1 559 ? -15.816 -23.347 -0.961 1.00 63.81 559 GLY A N 1
ATOM 4298 C CA . GLY A 1 559 ? -15.908 -21.882 -0.821 1.00 63.81 559 GLY A CA 1
ATOM 4299 C C . GLY A 1 559 ? -14.816 -21.257 0.063 1.00 63.81 559 GLY A C 1
ATOM 4300 O O . GLY A 1 559 ? -14.730 -20.040 0.160 1.00 63.81 559 GLY A O 1
ATOM 4301 N N . VAL A 1 560 ? -13.980 -22.088 0.696 1.00 71.25 560 VAL A N 1
ATOM 4302 C CA . VAL A 1 560 ? -12.891 -21.698 1.605 1.00 71.25 560 VAL A CA 1
ATOM 4303 C C . VAL A 1 560 ? -11.493 -22.015 1.051 1.00 71.25 560 VAL A C 1
ATOM 4305 O O . VAL A 1 560 ? -10.506 -21.793 1.744 1.00 71.25 560 VAL A O 1
ATOM 4308 N N . GLY A 1 561 ? -11.378 -22.545 -0.173 1.00 82.81 561 GLY A N 1
ATOM 4309 C CA . GLY A 1 561 ? -10.089 -22.783 -0.844 1.00 82.81 561 GLY A CA 1
ATOM 4310 C C . GLY A 1 561 ? -9.323 -24.046 -0.416 1.00 82.81 561 GLY A C 1
ATOM 4311 O O . GLY A 1 561 ? -8.258 -24.328 -0.966 1.00 82.81 561 GLY A O 1
ATOM 4312 N N . TYR A 1 562 ? -9.855 -24.829 0.527 1.00 89.31 562 TYR A N 1
ATOM 4313 C CA . TYR A 1 562 ? -9.252 -26.071 1.028 1.00 89.31 562 TYR A CA 1
ATOM 4314 C C . TYR A 1 562 ? -10.295 -27.181 1.193 1.00 89.31 562 TYR A C 1
ATOM 4316 O O . TYR A 1 562 ? -11.425 -26.922 1.609 1.00 89.31 562 TYR A O 1
ATOM 4324 N N . ALA A 1 563 ? -9.918 -28.422 0.891 1.00 90.00 563 ALA A N 1
ATOM 4325 C CA . ALA A 1 563 ? -10.717 -29.623 1.122 1.00 90.00 563 ALA A CA 1
ATOM 4326 C C . ALA A 1 563 ? -10.070 -30.498 2.203 1.00 90.00 563 ALA A C 1
ATOM 4328 O O . ALA A 1 563 ? -8.850 -30.656 2.236 1.00 90.00 563 ALA A O 1
ATOM 4329 N N . ALA A 1 564 ? -10.889 -31.076 3.081 1.00 92.25 564 ALA A N 1
ATOM 4330 C CA . ALA A 1 564 ? -10.435 -32.028 4.086 1.00 92.25 564 ALA A CA 1
ATOM 4331 C C . ALA A 1 564 ? -9.911 -33.320 3.439 1.00 92.25 564 ALA A C 1
ATOM 4333 O O . ALA A 1 564 ? -10.531 -33.849 2.516 1.00 92.25 564 ALA A O 1
ATOM 4334 N N . VAL A 1 565 ? -8.792 -33.843 3.944 1.00 94.19 565 VAL A N 1
ATOM 4335 C CA . VAL A 1 565 ? -8.208 -35.110 3.484 1.00 94.19 565 VAL A CA 1
ATOM 4336 C C . VAL A 1 565 ? -8.526 -36.190 4.506 1.00 94.19 565 VAL A C 1
ATOM 4338 O O . VAL A 1 565 ? -7.963 -36.199 5.601 1.00 94.19 565 VAL A O 1
ATOM 4341 N N . ALA A 1 566 ? -9.428 -37.101 4.153 1.00 95.00 566 ALA A N 1
ATOM 4342 C CA . ALA A 1 566 ? -9.814 -38.219 5.005 1.00 95.00 566 ALA A CA 1
ATOM 4343 C C . ALA A 1 566 ? -8.799 -39.367 4.939 1.00 95.00 566 ALA A C 1
ATOM 4345 O O . ALA A 1 566 ? -8.307 -39.698 3.865 1.00 95.00 566 ALA A O 1
ATOM 4346 N N . GLY A 1 567 ? -8.504 -40.002 6.073 1.00 94.00 567 GLY A N 1
ATOM 4347 C CA . GLY A 1 567 ? -7.615 -41.165 6.139 1.00 94.00 567 GLY A CA 1
ATOM 4348 C C . GLY A 1 567 ? -6.121 -40.864 5.975 1.00 94.00 567 GLY A C 1
ATOM 4349 O O . GLY A 1 567 ? -5.336 -41.807 5.888 1.00 94.00 567 GLY A O 1
ATOM 4350 N N . ALA A 1 568 ? -5.720 -39.590 5.959 1.00 95.19 568 ALA A N 1
ATOM 4351 C CA . ALA A 1 568 ? -4.317 -39.195 5.973 1.00 95.19 568 ALA A CA 1
ATOM 4352 C C . ALA A 1 568 ? -3.664 -39.600 7.295 1.00 95.19 568 ALA A C 1
ATOM 4354 O O . ALA A 1 568 ? -4.249 -39.440 8.368 1.00 95.19 568 ALA A O 1
ATOM 4355 N N . GLU A 1 569 ? -2.445 -40.116 7.217 1.00 96.44 569 GLU A N 1
ATOM 4356 C CA . GLU A 1 569 ? -1.690 -40.571 8.375 1.00 96.44 569 GLU A CA 1
ATOM 4357 C C . GLU A 1 569 ? -0.759 -39.463 8.865 1.00 96.44 569 GLU A C 1
ATOM 4359 O O . GLU A 1 569 ? 0.102 -38.986 8.131 1.00 96.44 569 GLU A O 1
ATOM 4364 N N . VAL A 1 570 ? -0.938 -39.045 10.114 1.00 94.56 570 VAL A N 1
ATOM 4365 C CA . VAL A 1 570 ? -0.141 -38.013 10.773 1.00 94.56 570 VAL A CA 1
ATOM 4366 C C . VAL A 1 570 ? 0.796 -38.689 11.764 1.00 94.56 570 VAL A C 1
ATOM 4368 O O . VAL A 1 570 ? 0.343 -39.298 12.735 1.00 94.56 570 VAL A O 1
ATOM 4371 N N . VAL A 1 571 ? 2.100 -38.563 11.531 1.00 94.31 571 VAL A N 1
ATOM 4372 C CA . VAL A 1 571 ? 3.159 -39.206 12.313 1.00 94.31 571 VAL A CA 1
ATOM 4373 C C . VAL A 1 571 ? 3.947 -38.141 13.067 1.00 94.31 571 VAL A C 1
ATOM 4375 O O . VAL A 1 571 ? 4.487 -37.221 12.465 1.00 94.31 571 VAL A O 1
ATOM 4378 N N . TRP A 1 572 ? 4.035 -38.265 14.388 1.00 92.56 572 TRP A N 1
ATOM 4379 C CA . TRP A 1 572 ? 4.797 -37.369 15.261 1.00 92.56 572 TRP A CA 1
ATOM 4380 C C . TRP A 1 572 ? 5.953 -38.136 15.896 1.00 92.56 572 TRP A C 1
ATOM 4382 O O . TRP A 1 572 ? 5.730 -39.034 16.707 1.00 92.56 572 TRP A O 1
ATOM 4392 N N . THR A 1 573 ? 7.187 -37.781 15.541 1.00 92.06 573 THR A N 1
ATOM 4393 C CA . THR A 1 573 ? 8.411 -38.437 16.032 1.00 92.06 573 THR A CA 1
ATOM 4394 C C . THR A 1 573 ? 9.148 -37.518 17.006 1.00 92.06 573 THR A C 1
ATOM 4396 O O . THR A 1 573 ? 9.428 -36.382 16.624 1.00 92.06 573 THR A O 1
ATOM 4399 N N . PRO A 1 574 ? 9.490 -37.951 18.234 1.00 90.06 574 PRO A N 1
ATOM 4400 C CA . PRO A 1 574 ? 10.270 -37.130 19.160 1.00 90.06 574 PRO A CA 1
ATOM 4401 C C . PRO A 1 574 ? 11.609 -36.707 18.543 1.00 90.06 574 PRO A C 1
ATOM 4403 O O . PRO A 1 574 ? 12.304 -37.518 17.929 1.00 90.06 574 PRO A O 1
ATOM 4406 N N . GLN A 1 575 ? 12.002 -35.447 18.714 1.00 81.81 575 GLN A N 1
ATOM 4407 C CA . GLN A 1 575 ? 13.259 -34.923 18.188 1.00 81.81 575 GLN A CA 1
ATOM 4408 C C . GLN A 1 575 ? 14.440 -35.576 18.928 1.00 81.81 575 GLN A C 1
ATOM 4410 O O . GLN A 1 575 ? 14.653 -35.334 20.112 1.00 81.81 575 GLN A O 1
ATOM 4415 N N . GLY A 1 576 ? 15.190 -36.433 18.227 1.00 81.06 576 GLY A N 1
ATOM 4416 C CA . GLY A 1 576 ? 16.261 -37.261 18.803 1.00 81.06 576 GLY A CA 1
ATOM 4417 C C . GLY A 1 576 ? 15.822 -38.664 19.254 1.00 81.06 576 GLY A C 1
ATOM 4418 O O . GLY A 1 576 ? 16.666 -39.447 19.684 1.00 81.06 576 GLY A O 1
ATOM 4419 N N . GLY A 1 577 ? 14.533 -39.001 19.136 1.00 74.12 577 GLY A N 1
ATOM 4420 C CA . GLY A 1 577 ? 14.004 -40.341 19.393 1.00 74.12 577 GLY A CA 1
ATOM 4421 C C . GLY A 1 577 ? 14.185 -41.283 18.200 1.00 74.12 577 GLY A C 1
ATOM 4422 O O . GLY A 1 577 ? 14.241 -40.858 17.045 1.00 74.12 577 GLY A O 1
ATOM 4423 N N . SER A 1 578 ? 14.268 -42.589 18.462 1.00 72.38 578 SER A N 1
ATOM 4424 C CA . SER A 1 578 ? 14.246 -43.593 17.393 1.00 72.38 578 SER A CA 1
ATOM 4425 C C . SER A 1 578 ? 12.857 -43.652 16.733 1.00 72.38 578 SER A C 1
ATOM 4427 O O . SER A 1 578 ? 11.859 -43.445 17.427 1.00 72.38 578 SER A O 1
ATOM 4429 N N . PRO A 1 579 ? 12.747 -44.023 15.440 1.00 69.94 579 PRO A N 1
ATOM 4430 C CA . PRO A 1 579 ? 11.465 -44.117 14.725 1.00 69.94 579 PRO A CA 1
ATOM 4431 C C . PRO A 1 579 ? 10.382 -44.943 15.445 1.00 69.94 579 PRO A C 1
ATOM 4433 O O . PRO A 1 579 ? 9.196 -44.665 15.310 1.00 69.94 579 PRO A O 1
ATOM 4436 N N . GLY A 1 580 ? 10.773 -45.916 16.277 1.00 75.25 580 GLY A N 1
ATOM 4437 C CA . GLY A 1 580 ? 9.852 -46.719 17.096 1.00 75.25 580 GLY A CA 1
ATOM 4438 C C . GLY A 1 580 ? 9.125 -45.961 18.218 1.00 75.25 580 GLY A C 1
ATOM 4439 O O . GLY A 1 580 ? 8.242 -46.529 18.855 1.00 75.25 580 GLY A O 1
ATOM 4440 N N . GLN A 1 581 ? 9.469 -44.696 18.477 1.00 80.56 581 GLN A N 1
ATOM 4441 C CA . GLN A 1 581 ? 8.769 -43.832 19.437 1.00 80.56 581 GLN A CA 1
ATOM 4442 C C . GLN A 1 581 ? 7.726 -42.921 18.778 1.00 80.56 581 GLN A C 1
ATOM 4444 O O . GLN A 1 581 ? 7.100 -42.113 19.468 1.00 80.56 581 GLN A O 1
ATOM 4449 N N . ALA A 1 582 ? 7.521 -43.039 17.464 1.00 86.38 582 ALA A N 1
ATOM 4450 C CA . ALA A 1 582 ? 6.538 -42.236 16.761 1.00 86.38 582 ALA A CA 1
ATOM 4451 C C . ALA A 1 582 ? 5.107 -42.509 17.258 1.00 86.38 582 ALA A C 1
ATOM 4453 O O . ALA A 1 582 ? 4.738 -43.623 17.650 1.00 86.38 582 ALA A O 1
ATOM 4454 N N . ARG A 1 583 ? 4.284 -41.463 17.244 1.00 92.25 583 ARG A N 1
ATOM 4455 C CA . ARG A 1 583 ? 2.843 -41.533 17.497 1.00 92.25 583 ARG A CA 1
ATOM 4456 C C . ARG A 1 583 ? 2.108 -41.250 16.202 1.00 92.25 583 ARG A C 1
ATOM 4458 O O . ARG A 1 583 ? 2.445 -40.304 15.500 1.00 92.25 583 ARG A O 1
ATOM 4465 N N . ILE A 1 584 ? 1.123 -42.085 15.899 1.00 93.50 584 ILE A N 1
ATOM 4466 C CA . ILE A 1 584 ? 0.429 -42.084 14.616 1.00 93.50 584 ILE A CA 1
ATOM 4467 C C . ILE A 1 584 ? -1.060 -41.867 14.867 1.00 93.50 584 ILE A C 1
ATOM 4469 O O . ILE A 1 584 ? -1.647 -42.523 15.728 1.00 93.50 584 ILE A O 1
ATOM 4473 N N . ALA A 1 585 ? -1.670 -40.958 14.112 1.00 95.38 585 ALA A N 1
ATOM 4474 C CA . ALA A 1 585 ? -3.115 -40.768 14.062 1.00 95.38 585 ALA A CA 1
ATOM 4475 C C . ALA A 1 585 ? -3.578 -40.716 12.604 1.00 95.38 585 ALA A C 1
ATOM 4477 O O . ALA A 1 585 ? -2.837 -40.262 11.738 1.00 95.38 585 ALA A O 1
ATOM 4478 N N . LYS A 1 586 ? -4.809 -41.153 12.332 1.00 96.06 586 LYS A N 1
ATOM 4479 C CA . LYS A 1 586 ? -5.438 -40.982 11.017 1.00 96.06 586 LYS A CA 1
ATOM 4480 C C . LYS A 1 586 ? -6.497 -39.896 11.079 1.00 96.06 586 LYS A C 1
ATOM 4482 O O . LYS A 1 586 ? -7.199 -39.790 12.086 1.00 96.06 586 LYS A O 1
ATOM 4487 N N . SER A 1 587 ? -6.594 -39.095 10.025 1.00 95.69 587 SER A N 1
ATOM 4488 C CA . SER A 1 587 ? -7.662 -38.113 9.899 1.00 95.69 587 SER A CA 1
ATOM 4489 C C . SER A 1 587 ? -9.011 -38.784 9.616 1.00 95.69 587 SER A C 1
ATOM 4491 O O . SER A 1 587 ? -9.091 -39.774 8.886 1.00 95.69 587 SER A O 1
ATOM 4493 N N . ASP A 1 588 ? -10.082 -38.251 10.200 1.00 94.31 588 ASP A N 1
ATOM 4494 C CA . ASP A 1 588 ? -11.459 -38.670 9.933 1.00 94.31 588 ASP A CA 1
ATOM 4495 C C . ASP A 1 588 ? -11.992 -38.107 8.601 1.00 94.31 588 ASP A C 1
ATOM 4497 O O . ASP A 1 588 ? -11.269 -37.467 7.837 1.00 94.31 588 ASP A O 1
ATOM 4501 N N . THR A 1 589 ? -13.274 -38.329 8.300 1.00 92.25 589 THR A N 1
ATOM 4502 C CA . THR A 1 589 ? -13.920 -37.834 7.070 1.00 92.25 589 THR A CA 1
ATOM 4503 C C . THR A 1 589 ? -13.930 -36.307 6.942 1.00 92.25 589 THR A C 1
ATOM 4505 O O . THR A 1 589 ? -14.071 -35.797 5.836 1.00 92.25 589 THR A O 1
ATOM 4508 N N . GLY A 1 590 ? -13.780 -35.576 8.051 1.00 90.44 590 GLY A N 1
ATOM 4509 C CA . GLY A 1 590 ? -13.627 -34.120 8.087 1.00 90.44 590 GLY A CA 1
ATOM 4510 C C . GLY A 1 590 ? -12.165 -33.667 8.107 1.00 90.44 590 GLY A C 1
ATOM 4511 O O . GLY A 1 590 ? -11.894 -32.488 8.325 1.00 90.44 590 GLY A O 1
ATOM 4512 N N . GLY A 1 591 ? -11.213 -34.582 7.899 1.00 92.94 591 GLY A N 1
ATOM 4513 C CA . GLY A 1 591 ? -9.784 -34.298 7.938 1.00 92.94 591 GLY A CA 1
ATOM 4514 C C . GLY A 1 591 ? -9.232 -34.152 9.356 1.00 92.94 591 GLY A C 1
ATOM 4515 O O . GLY A 1 591 ? -8.043 -33.883 9.510 1.00 92.94 591 GLY A O 1
ATOM 4516 N N . ARG A 1 592 ? -10.039 -34.337 10.406 1.00 93.31 592 ARG A N 1
ATOM 4517 C CA . ARG A 1 592 ? -9.622 -34.100 11.790 1.00 93.31 592 ARG A CA 1
ATOM 4518 C C . ARG A 1 592 ? -8.852 -35.291 12.342 1.00 93.31 592 ARG A C 1
ATOM 4520 O O . ARG A 1 592 ? -9.282 -36.429 12.202 1.00 93.31 592 ARG A O 1
ATOM 4527 N N . PHE A 1 593 ? -7.757 -35.037 13.048 1.00 95.38 593 PHE A N 1
ATOM 4528 C CA . PHE A 1 593 ? -7.033 -36.054 13.813 1.00 95.38 593 PHE A CA 1
ATOM 4529 C C . PHE A 1 593 ? -6.918 -35.661 15.288 1.00 95.38 593 PHE A C 1
ATOM 4531 O O . PHE A 1 593 ? -7.040 -34.495 15.671 1.00 95.38 593 PHE A O 1
ATOM 4538 N N . THR A 1 594 ? -6.695 -36.657 16.143 1.00 92.50 594 THR A N 1
ATOM 4539 C CA . THR A 1 594 ? -6.384 -36.477 17.564 1.00 92.50 594 THR A CA 1
ATOM 4540 C C . THR A 1 594 ? -5.251 -37.420 17.936 1.00 92.50 594 THR A C 1
ATOM 4542 O O . THR A 1 594 ? -5.315 -38.602 17.609 1.00 92.50 594 THR A O 1
ATOM 4545 N N . LEU A 1 595 ? -4.252 -36.917 18.658 1.00 93.31 595 LEU A N 1
ATOM 4546 C CA . LEU A 1 595 ? -3.194 -37.734 19.243 1.00 93.31 595 LEU A CA 1
ATOM 4547 C C . LEU A 1 595 ? -2.885 -37.302 20.676 1.00 93.31 595 LEU A C 1
ATOM 4549 O O . LEU A 1 595 ? -3.236 -36.201 21.092 1.00 93.31 595 LEU A O 1
ATOM 4553 N N . THR A 1 596 ? -2.191 -38.163 21.408 1.00 91.75 596 THR A N 1
ATOM 4554 C CA . THR A 1 596 ? -1.696 -37.862 22.750 1.00 91.75 596 THR A CA 1
ATOM 4555 C C . THR A 1 596 ? -0.179 -37.999 22.755 1.00 91.75 596 THR A C 1
ATOM 4557 O O . THR A 1 596 ? 0.348 -39.046 22.375 1.00 91.75 596 THR A O 1
ATOM 4560 N N . LEU A 1 597 ? 0.515 -36.941 23.165 1.00 90.19 597 LEU A N 1
ATOM 4561 C CA . LEU A 1 597 ? 1.973 -36.864 23.231 1.00 90.19 597 LEU A CA 1
ATOM 4562 C C . LEU A 1 597 ? 2.426 -36.632 24.665 1.00 90.19 597 LEU A C 1
ATOM 4564 O O . LEU A 1 597 ? 1.712 -36.009 25.438 1.00 90.19 597 LEU A O 1
ATOM 4568 N N . THR A 1 598 ? 3.620 -37.083 25.022 1.00 87.50 598 THR A N 1
ATOM 4569 C CA . THR A 1 598 ? 4.289 -36.582 26.230 1.00 87.50 598 THR A CA 1
ATOM 4570 C C . THR A 1 598 ? 4.933 -35.233 25.933 1.00 87.50 598 THR A C 1
ATOM 4572 O O . THR A 1 598 ? 5.248 -34.950 24.773 1.00 87.50 598 THR A O 1
ATOM 4575 N N . GLU A 1 599 ? 5.145 -34.406 26.954 1.00 80.88 599 GLU A N 1
ATOM 4576 C CA . GLU A 1 599 ? 5.859 -33.135 26.802 1.00 80.88 599 GLU A CA 1
ATOM 4577 C C . GLU A 1 599 ? 7.235 -33.343 26.138 1.00 80.88 599 GLU A C 1
ATOM 4579 O O . GLU A 1 599 ? 7.998 -34.235 26.513 1.00 80.88 599 GLU A O 1
ATOM 4584 N N . GLY A 1 600 ? 7.534 -32.560 25.099 1.00 85.12 600 GLY A N 1
ATOM 4585 C CA . GLY A 1 600 ? 8.768 -32.691 24.329 1.00 85.12 600 GLY A CA 1
ATOM 4586 C C . GLY A 1 600 ? 8.693 -32.040 22.950 1.00 85.12 600 GLY A C 1
ATOM 4587 O O . GLY A 1 600 ? 7.644 -31.555 22.526 1.00 85.12 600 GLY A O 1
ATOM 4588 N N . ALA A 1 601 ? 9.824 -32.031 22.243 1.00 82.44 601 ALA A N 1
ATOM 4589 C CA . ALA A 1 601 ? 9.903 -31.577 20.858 1.00 82.44 601 ALA A CA 1
ATOM 4590 C C . ALA A 1 601 ? 9.650 -32.747 19.898 1.00 82.44 601 ALA A C 1
ATOM 4592 O O . ALA A 1 601 ? 10.181 -33.838 20.103 1.00 82.44 601 ALA A O 1
ATOM 4593 N N . TYR A 1 602 ? 8.866 -32.518 18.844 1.00 91.12 602 TYR A N 1
ATOM 4594 C CA . TYR A 1 602 ? 8.493 -33.533 17.858 1.00 91.12 602 TYR A CA 1
ATOM 4595 C C . TYR A 1 602 ? 8.622 -32.989 16.437 1.00 91.12 602 TYR A C 1
ATOM 4597 O O . TYR A 1 602 ? 8.434 -31.800 16.193 1.00 91.12 602 TYR A O 1
ATOM 4605 N N . ILE A 1 603 ? 8.881 -33.891 15.497 1.00 87.50 603 ILE A N 1
ATOM 4606 C CA . ILE A 1 603 ? 8.780 -33.662 14.059 1.00 87.50 603 ILE A CA 1
ATOM 4607 C C . ILE A 1 603 ? 7.490 -34.328 13.589 1.00 87.50 603 ILE A C 1
ATOM 4609 O O . ILE A 1 603 ? 7.318 -35.536 13.773 1.00 87.50 603 ILE A O 1
ATOM 4613 N N . ALA A 1 604 ? 6.591 -33.541 13.001 1.00 90.44 604 ALA A N 1
ATOM 4614 C CA . ALA A 1 604 ? 5.354 -34.032 12.412 1.00 90.44 604 ALA A CA 1
ATOM 4615 C C . ALA A 1 604 ? 5.530 -34.250 10.902 1.00 90.44 604 ALA A C 1
ATOM 4617 O O . ALA A 1 604 ? 6.039 -33.374 10.203 1.00 90.44 604 ALA A O 1
ATOM 4618 N N . SER A 1 605 ? 5.080 -35.392 10.395 1.00 92.19 605 SER A N 1
ATOM 4619 C CA . SER A 1 605 ? 4.933 -35.666 8.967 1.00 92.19 605 SER A CA 1
ATOM 4620 C C . SER A 1 605 ? 3.515 -36.142 8.665 1.00 92.19 605 SER A C 1
ATOM 4622 O O . SER A 1 605 ? 2.831 -36.704 9.522 1.00 92.19 605 SER A O 1
ATOM 4624 N N . VAL A 1 606 ? 3.054 -35.882 7.444 1.00 93.44 606 VAL A N 1
ATOM 4625 C CA . VAL A 1 606 ? 1.734 -36.298 6.969 1.00 93.44 606 VAL A CA 1
ATOM 4626 C C . VAL A 1 606 ? 1.923 -37.129 5.713 1.00 93.44 606 VAL A C 1
ATOM 4628 O O . VAL A 1 606 ? 2.578 -36.687 4.772 1.00 93.44 606 VAL A O 1
ATOM 4631 N N . THR A 1 607 ? 1.342 -38.323 5.701 1.00 91.94 607 THR A N 1
ATOM 4632 C CA . THR A 1 607 ? 1.292 -39.192 4.525 1.00 91.94 607 THR A CA 1
ATOM 4633 C C . THR A 1 607 ? -0.140 -39.189 3.993 1.00 91.94 607 THR A C 1
ATOM 4635 O O . THR A 1 607 ? -1.066 -39.455 4.769 1.00 91.94 607 THR A O 1
ATOM 4638 N N . PRO A 1 608 ? -0.364 -38.865 2.707 1.00 87.12 608 PRO A N 1
ATOM 4639 C CA . PRO A 1 608 ? -1.701 -38.921 2.131 1.00 87.12 608 PRO A CA 1
ATOM 4640 C C . PRO A 1 608 ? -2.255 -40.359 2.178 1.00 87.12 608 PRO A C 1
ATOM 4642 O O . PRO A 1 608 ? -1.476 -41.318 2.175 1.00 87.12 608 PRO A O 1
ATOM 4645 N N . PRO A 1 609 ? -3.588 -40.533 2.244 1.00 88.94 609 PRO A N 1
ATOM 4646 C CA . PRO A 1 609 ? -4.206 -41.850 2.108 1.00 88.94 609 PRO A CA 1
ATOM 4647 C C . PRO A 1 609 ? -3.830 -42.475 0.757 1.00 88.94 609 PRO A C 1
ATOM 4649 O O . PRO A 1 609 ? -3.544 -41.774 -0.208 1.00 88.94 609 PRO A O 1
ATOM 4652 N N . SER A 1 610 ? -3.831 -43.804 0.675 1.00 78.75 610 SER A N 1
ATOM 4653 C CA . SER A 1 610 ? -3.591 -44.512 -0.585 1.00 78.75 610 SER A CA 1
ATOM 4654 C C . SER A 1 610 ? -4.799 -44.348 -1.519 1.00 78.75 610 SER A C 1
ATOM 4656 O O . SER A 1 610 ? -5.809 -45.023 -1.326 1.00 78.75 610 SER A O 1
ATOM 4658 N N . GLY A 1 611 ? -4.702 -43.448 -2.499 1.00 55.69 611 GLY A N 1
ATOM 4659 C CA . GLY A 1 611 ? -5.748 -43.129 -3.481 1.00 55.69 611 GLY A CA 1
ATOM 4660 C C . GLY A 1 611 ? -5.685 -41.670 -3.901 1.00 55.69 611 GLY A C 1
ATOM 4661 O O . GLY A 1 611 ? -6.498 -41.303 -4.775 1.00 55.69 611 GLY A O 1
#

Secondary structure (DSSP, 8-state):
-EEEEEEE-TT--EEEE-TT-EEEEEETTS-EEEEEE--GGGEEE----SEEEEEEEE-TTB--B-S--EEEE---SSPPB--EEEEBPPTTPPPPPPPPP----EEEEEEEEEEE-TTS-EEE-TTPEEEEEETTT--EEEEEPPP--S-GGGTTEEEEEEESEEEEEEEE-TTBPPEE-SS-EEE-TT-EEE--EEEPBPP----TT-EEEEEEEE--SSTTPPPPTT-EEEEE--BTTB--EEEEPPPTTSEEEEE--SEEEEEEEE-TTEE-EEEEEEEE-TT-EEEEEEEEEE-TTSPPPTT----------PPP---EEEEEEEE--TTSSPEE-TT-EEEEEETTS-GGG-EEEE--TTSEEEEE-SS-EEEEEEEE-TTEE-EEEEEEE-TTS-EEEEEEEEEP---------------S--PPPEEEEEEEEEE-TTSTTSEEE-TT-EEEEEETT--TTSPPEEEE--TTSEEEEEE-SEEEEEEEEPPTTEE---EEEEEE-TTPPPEEEE-EE---------------TT-EEEEEEE-EEE-TTSTTSEEE-TT-EEEEEETT--GGG-EEEE--TTSEEEEEEESS-EEEEEE----

Foldseek 3Di:
DKEFEFEAEPVRDTPFTDFQKWKFKAALQRDGPDIDTAHPRRIDDDDDAFHKIFMWIDDPQWDIPQQRDIDGDADDPDDDYDYHYTYGDDPDDDDDDHDDRNRFFKFKEKEFEWEQDPVRDTFGAFQKKKWKAAPPPRDIDIHGAHDDPPDSVRRRITMDMDTFAWIWIWIDDPQWDIDTDPGTDGGGGPYYDYDYHYTYGDPPPQQPQWEAKEFEEEPDPDPQDWDAPQKWKWKQPPDVPDGDTDTFDADRRRIGDDRDDFDWIKMWIDDPQWDIWIDPGQGIDRNHYGYDYTYTYGDPPPDDDDPDDDDDDDDDPDDFQFQKAKEAEFEDDPPDDTQGDFQKKKWKDAPPDDRVPIDIDTQHPRRMDMDGDDDWAKMKMWIDDPQWDIWIDIFGTDGPDHRYDYTYTYGNPPPPDDDDPDDPDPPDDQAFWAKAKAFEWEADPPDPVRIFGAFFKKKFKDAPPDDPPDGTDIDTAHPRRMDMDIDTFHKIWIAIHHDPQKAFPGIDIDGDDHPDDYDYTYIDGNDPDDDDDDDDDDDDQPDKDKDKDFDWDADPVDPVRIQGAFQKKKWKAADVHDSVRIWIWTAHNRRMTMDIDGDGDIDIDIGGPDD

Radius of gyration: 32.9 Å; Cα contacts (8 Å, |Δi|>4): 1372; chains: 1; bounding box: 67×75×102 Å

pLDDT: mean 86.24, std 15.12, range [32.91, 98.44]

Solvent-accessible surface area (backbone atoms only — not comparable to full-atom values): 34909 Å² total; per-residue (Å²): 59,33,34,37,31,31,31,21,40,90,86,66,48,79,75,48,53,35,60,64,28,40,38,38,36,17,39,48,62,64,48,75,78,46,75,50,58,20,41,80,76,4,30,41,77,50,90,73,76,35,33,56,35,33,46,35,40,41,43,93,72,37,41,68,42,42,83,59,48,65,52,75,44,68,79,61,101,62,71,55,78,57,73,48,74,32,38,49,53,64,101,81,69,74,87,80,78,68,61,82,67,82,65,40,56,36,14,38,42,34,39,37,32,28,32,65,46,99,88,67,48,78,43,52,36,50,63,23,40,37,44,35,31,32,69,90,78,64,50,76,47,69,46,59,19,34,63,77,78,87,46,81,86,50,24,4,28,41,67,40,56,42,63,49,43,48,24,40,40,30,40,36,42,96,69,36,41,71,39,70,52,91,60,65,47,69,34,46,59,84,38,82,38,80,54,74,44,75,37,50,70,46,80,75,73,78,40,71,77,14,8,43,30,36,36,46,44,58,69,52,103,49,90,85,58,72,60,64,92,69,45,40,37,35,35,40,43,76,45,95,95,46,85,49,80,45,78,47,81,53,43,78,80,23,38,42,75,48,70,37,63,67,41,62,30,36,40,37,40,42,37,88,65,35,43,66,24,75,48,56,76,43,66,24,47,82,75,31,61,35,80,48,79,43,58,32,39,69,37,85,81,54,81,72,75,94,83,80,89,81,84,90,77,82,89,71,87,77,73,81,65,74,42,48,39,41,40,36,34,25,37,60,52,99,85,58,80,69,43,57,35,53,68,27,42,34,37,39,32,45,72,92,50,63,81,88,76,37,49,74,50,56,18,36,90,75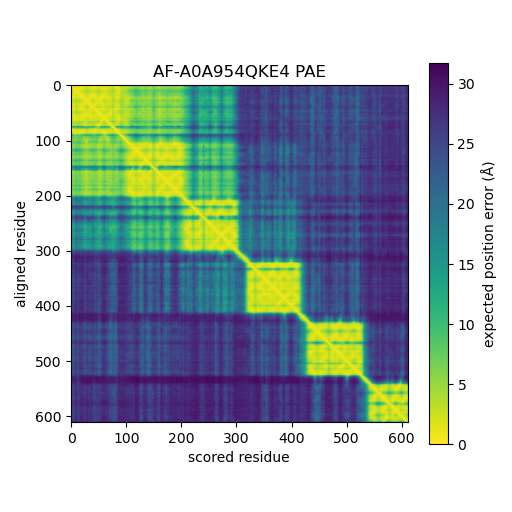,2,38,35,79,42,87,52,93,70,68,47,55,30,38,39,37,41,39,42,92,68,34,47,66,37,62,43,63,45,75,36,50,73,84,48,91,36,69,49,73,34,62,29,41,67,55,83,83,66,83,79,78,76,75,81,82,71,77,83,79,81,85,70,87,50,73,67,36,82,46,48,33,34,30,29,31,80,34,91,87,35,97,81,41,50,42,46,37,48,61,28,34,38,35,40,33,57,62,88,62,61,92,84,61,80,53,53,73,52,56,20,38,82,70,2,38,42,76,50,76,42,51,56,45,50,25,41,31,40,48,48,51,38,94,56,42,44,46,82,48,72,43,79,45,77,42,50,88,84,61,73,76,43,78,45,64,35,44,75,49,76,88,77,78,81,85,93,74,96,72,82,82,73,71,96,70,55,68,46,78,47,74,53,71,42,68,43,85,30,91,87,36,101,79,47,49,39,58,36,46,52,22,38,40,38,38,31,42,71,91,54,62,82,89,64,47,45,77,30,53,17,38,86,74,2,40,33,61,48,74,40,60,83,78,59,65,48,77,48,76,44,79,45,95,125